Protein AF-N1ZFW0-F1 (afdb_monomer_lite)

pLDDT: mean 82.64, std 17.34, range [28.03, 98.69]

Foldseek 3Di:
DDDDDDDDDDDDDDDDDDDDDDDDDPDDDPVVVVVVVVVVVVVVVVVVVVVVVVVVVVVVVVVVVVVVVVVVVVVVVVVPPPPPPWQKEWEAEDALPWDDDDDDIDIATQVGWAFDDADPTGDPQKAWAAWDQDSPDQDHLAGRRGTGHPVSDPPPRRYYGYIYTHIDGKDWAKEWEAAAPPDIDIDIDIQNDADDPDDQADPVRFGFPFKAWLVRDTDDRRPDGHRHYTYIYTDGDPVPDDDPPPPPPPPAWDFQLAFLDALADDPPQARQQQDFDFQLSLLSSRQVGTPDWDAQPDAAPPDDPPDPSRRSVSRCVVVVLADDDVRHNRRRDFDFLLSSLSSVCSRVPAPQDFDDAPADDPPHPSRRSLRRLCSLVLDDRVDHSRRGDGDGNLSSLSSVCSVSQAWADPVLVVDPVNQQEHGLPQFPPRPSNRSSSSNGKGFDWDADPVGIDTPGTDRDASPDAFAWDFDLLWIWTQDNSRDTDEQDDDDNFGHHNRRTTDPVPVVLSVLSSVVLNVQDDPPDDLVRSLVSLLVCLQPQAEEDDDDADDVPDPPPLSVLCNVCSVVSYHHQSSSASVSQVNNVSSPFPKDKFWWAKAPVRHTHIWMWTDDPNAIFIRGSHVQNVVVVVVDHQHSPGHHCVRHPMHTDTD

Radius of gyration: 36.85 Å; chains: 1; bounding box: 92×124×88 Å

Secondary structure (DSSP, 8-state):
---------------------------SSSHHHHHHHHHHHHHHHHHHHHHHHHHHHHHHHHHHHHHHHHHHHHHHHHTTS------EEEEEEE-TT-BS-PPPPEEEETTB-EEPPPP--B-TTEEEEEEESSTT----SEETTPEE-GGGS-TT-SSEEEEEEEEEE--EEEEEEE-STT-EEEEEEETT---S---SB-TT-PBEEEEE-TT--EE-TTSPPP-S-EEEEEEE-GGG---------TT---B--SSB------BTTB--TTPBPBHHHHHHHHHHHBSS-PPP----TT--TTSTTHHHHHHHHHTTS---BTTB--TTSBPBHHHHHHHHHHHS---SPPP--SS--TT-TTHHHHHHHHHTTSS-SSS---TTSBPBHHHHHHHHHHHHT----HHHHS-TTS-PPPBTTB-TTSTTHHHHHHHH--EEEEEETTEEEEEEE------S-SEEEEETTEEEEE-TTS-B--SEEETTEEE-TTSBB--S-HHHHHHHHHHHHHH--TTS-HHHHHHHHHHHHHHS-EE---PPPPTT--S-HHHHHHHHHHHTEE-HHHHHHHHHHHHHHTT--EEEEEEEETTTTEEEEEEEEEETTEEEEE-HHHHHHHHTTT-----SSB-TTTSSS-EEE-

Sequence (650 aa):
MKAKMAFALLLTISITTTLLPMTAMAEQTQTDVVEQQGEQIAQQQEQTEQQQEQTGQQQKQTEQQQEQTEQQQEQTEQTQQKEEQKRTVTVTFDENGAEGTAPESIIISNEKGYLLEQNNMTKQDCFFLGWGIEKESTDVLFLSEEEITVQKLPEDVTESITLYAIWQQAQQCQILYDLGNSEIVREYTYTGKTPQNIPTENKQAKQIIAWKNAENEIVEIASQIVSGNVAYTAVYDMSTMPQQPSQNIEGAIALETEKHIKYMDGSNGNFYPEKVLTRAEACQILYILLKQKQSPQKTFSDIDTQQWYADAVGTLATMGLVEGYGENFEPNREMTRAEFLAILSKIYPSDGTILTFTDVTSEHWAIDAISNAAKRGWISTTENVLPDNAIKRQEAVVILNRVLGRTGDKNTIENTDTRIREFFDVSPSHWAYYDILEATVVHDYQKTDSGENWTDFQKESLNIPCGLYSQNGTLYYIEENGDLARNKTIGNFTFNENGVYTTNHAELDKKLSEIVMLHTSEDMAQEQKLRVLYDYVRDDYKYIKRPFVQKGQLDWEAEYAEAMIDMHKGNCYSFAALYYYLAKQIGYDAHAVIGTIGHNHSPHGWVEIEMNGTTYLFDTEMDMAYRLRGQQYDLYKKTYNDAPFVYVKW

Structure (mmCIF, N/CA/C/O backbone):
data_AF-N1ZFW0-F1
#
_entry.id   AF-N1ZFW0-F1
#
loop_
_atom_site.group_PDB
_atom_site.id
_atom_site.type_symbol
_atom_site.label_atom_id
_atom_site.label_alt_id
_atom_site.label_comp_id
_atom_site.label_asym_id
_atom_site.label_entity_id
_atom_site.label_seq_id
_atom_site.pdbx_PDB_ins_code
_atom_site.Cartn_x
_atom_site.Cartn_y
_atom_site.Cartn_z
_atom_site.occupancy
_atom_site.B_iso_or_equiv
_atom_site.auth_seq_id
_atom_site.auth_comp_id
_atom_site.auth_asym_id
_atom_site.auth_atom_id
_atom_site.pdbx_PDB_model_num
ATOM 1 N N . MET A 1 1 ? 50.736 -16.687 -43.469 1.00 31.98 1 MET A N 1
ATOM 2 C CA . MET A 1 1 ? 51.669 -17.784 -43.809 1.00 31.98 1 MET A CA 1
ATOM 3 C C . MET A 1 1 ? 51.259 -19.005 -43.004 1.00 31.98 1 MET A C 1
ATOM 5 O O . MET A 1 1 ? 51.150 -18.839 -41.805 1.00 31.98 1 MET A O 1
ATOM 9 N N . LYS A 1 2 ? 50.989 -20.131 -43.697 1.00 30.38 2 LYS A N 1
ATOM 10 C CA . LYS A 1 2 ? 51.195 -21.565 -43.343 1.00 30.38 2 LYS A CA 1
ATOM 11 C C . LYS A 1 2 ? 50.951 -21.992 -41.874 1.00 30.38 2 LYS A C 1
ATOM 13 O O . LYS A 1 2 ? 51.544 -21.405 -40.994 1.00 30.38 2 LYS A O 1
ATOM 18 N N . ALA A 1 3 ? 50.272 -23.083 -41.515 1.00 29.72 3 ALA A N 1
ATOM 19 C CA . ALA A 1 3 ? 49.607 -24.215 -42.178 1.00 29.72 3 ALA A CA 1
ATOM 20 C C . ALA A 1 3 ? 48.926 -25.043 -41.037 1.00 29.72 3 ALA A C 1
ATOM 22 O O . ALA A 1 3 ? 49.407 -24.970 -39.913 1.00 29.72 3 ALA A O 1
ATOM 23 N N . LYS A 1 4 ? 47.724 -25.634 -41.217 1.00 33.22 4 LYS A N 1
ATOM 24 C CA . LYS A 1 4 ? 47.424 -27.095 -41.388 1.00 33.22 4 LYS A CA 1
ATOM 25 C C . LYS A 1 4 ? 48.076 -28.019 -40.329 1.00 33.22 4 LYS A C 1
ATOM 27 O O . LYS A 1 4 ? 49.251 -27.852 -40.064 1.00 33.22 4 LYS A O 1
ATOM 32 N N . MET A 1 5 ? 47.472 -29.069 -39.759 1.00 30.41 5 MET A N 1
ATOM 33 C CA . MET A 1 5 ? 46.449 -30.037 -40.209 1.00 30.41 5 MET A CA 1
ATOM 34 C C . MET A 1 5 ? 46.126 -30.943 -38.986 1.00 30.41 5 MET A C 1
ATOM 36 O O . MET A 1 5 ? 47.051 -31.349 -38.297 1.00 30.41 5 MET A O 1
ATOM 40 N N . ALA A 1 6 ? 44.865 -31.114 -38.577 1.00 36.66 6 ALA A N 1
ATOM 41 C CA . ALA A 1 6 ? 44.058 -32.350 -38.652 1.00 36.66 6 ALA A CA 1
ATOM 42 C C . ALA A 1 6 ? 44.789 -33.714 -38.584 1.00 36.66 6 ALA A C 1
ATOM 44 O O . ALA A 1 6 ? 45.583 -34.001 -39.474 1.00 36.66 6 ALA A O 1
ATOM 45 N N . PHE A 1 7 ? 44.373 -34.602 -37.662 1.00 28.03 7 PHE A N 1
ATOM 46 C CA . PHE A 1 7 ? 43.928 -35.973 -37.988 1.00 28.03 7 PHE A CA 1
ATOM 47 C C . PHE A 1 7 ? 43.184 -36.636 -36.810 1.00 28.03 7 PHE A C 1
ATOM 49 O O . PHE A 1 7 ? 43.673 -36.658 -35.685 1.00 28.03 7 PHE A O 1
ATOM 56 N N . ALA A 1 8 ? 42.007 -37.189 -37.101 1.00 35.84 8 ALA A N 1
ATOM 57 C CA . ALA A 1 8 ? 41.235 -38.085 -36.245 1.00 35.84 8 ALA A CA 1
ATOM 58 C C . ALA A 1 8 ? 41.521 -39.543 -36.644 1.00 35.84 8 ALA A C 1
ATOM 60 O O . ALA A 1 8 ? 41.712 -39.807 -37.832 1.00 35.84 8 ALA A O 1
ATOM 61 N N . LEU A 1 9 ? 41.470 -40.500 -35.708 1.00 28.92 9 LEU A N 1
ATOM 62 C CA . LEU A 1 9 ? 41.196 -41.897 -36.062 1.00 28.92 9 LEU A CA 1
ATOM 63 C C . LEU A 1 9 ? 40.467 -42.648 -34.938 1.00 28.92 9 LEU A C 1
ATOM 65 O O . LEU A 1 9 ? 40.849 -42.593 -33.773 1.00 28.92 9 LEU A O 1
ATOM 69 N N . LEU A 1 10 ? 39.394 -43.317 -35.357 1.00 31.16 10 LEU A N 1
ATOM 70 C CA . LEU A 1 10 ? 38.398 -44.054 -34.589 1.00 31.16 10 LEU A CA 1
ATOM 71 C C . LEU A 1 10 ? 38.895 -45.388 -34.012 1.00 31.16 10 LEU A C 1
ATOM 73 O O . LEU A 1 10 ? 39.664 -46.120 -34.632 1.00 31.16 10 LEU A O 1
ATOM 77 N N . LEU A 1 11 ? 38.308 -45.716 -32.861 1.00 33.06 11 LEU A N 1
ATOM 78 C CA . LEU A 1 11 ? 38.261 -47.017 -32.199 1.00 33.06 11 LEU A CA 1
ATOM 79 C C . LEU A 1 11 ? 37.359 -47.996 -32.978 1.00 33.06 11 LEU A C 1
ATOM 81 O O . LEU A 1 11 ? 36.277 -47.605 -33.401 1.00 33.06 11 LEU A O 1
ATOM 85 N N . THR A 1 12 ? 37.748 -49.267 -33.104 1.00 33.53 12 THR A N 1
ATOM 86 C CA . THR A 1 12 ? 36.849 -50.446 -33.033 1.00 33.53 12 THR A CA 1
ATOM 87 C C . THR A 1 12 ? 37.678 -51.734 -33.107 1.00 33.53 12 THR A C 1
ATOM 89 O O . THR A 1 12 ? 38.308 -52.016 -34.122 1.00 33.53 12 THR A O 1
ATOM 92 N N . ILE A 1 13 ? 37.649 -52.559 -32.055 1.00 32.03 13 ILE A N 1
ATOM 93 C CA . ILE A 1 13 ? 38.039 -53.976 -32.126 1.00 32.03 13 ILE A CA 1
ATOM 94 C C . ILE A 1 13 ? 36.909 -54.794 -31.497 1.00 32.03 13 ILE A C 1
ATOM 96 O O . ILE A 1 13 ? 36.567 -54.607 -30.332 1.00 32.03 13 ILE A O 1
ATOM 100 N N . SER A 1 14 ? 36.310 -55.670 -32.307 1.00 30.73 14 SER A N 1
ATOM 101 C CA . SER A 1 14 ? 35.320 -56.668 -31.894 1.00 30.73 14 SER A CA 1
ATOM 102 C C . SER A 1 14 ? 36.012 -57.916 -31.346 1.00 30.73 14 SER A C 1
ATOM 104 O O . SER A 1 14 ? 36.962 -58.418 -31.945 1.00 30.73 14 SER A O 1
ATOM 106 N N . ILE A 1 15 ? 35.495 -58.435 -30.234 1.00 34.31 15 ILE A N 1
ATOM 107 C CA . ILE A 1 15 ? 35.910 -59.693 -29.605 1.00 34.31 15 ILE A CA 1
ATOM 108 C C . ILE A 1 15 ? 35.138 -60.847 -30.258 1.00 34.31 15 ILE A C 1
ATOM 110 O O . ILE A 1 15 ? 33.916 -60.789 -30.380 1.00 34.31 15 ILE A O 1
ATOM 114 N N . THR A 1 16 ? 35.838 -61.916 -30.642 1.00 31.39 16 THR A N 1
ATOM 115 C CA . THR A 1 16 ? 35.236 -63.230 -30.918 1.00 31.39 16 THR A CA 1
ATOM 116 C C . THR A 1 16 ? 35.889 -64.277 -30.024 1.00 31.39 16 THR A C 1
ATOM 118 O O . THR A 1 16 ? 37.111 -64.348 -29.917 1.00 31.39 16 THR A O 1
ATOM 121 N N . THR A 1 17 ? 35.055 -65.066 -29.352 1.00 37.66 17 THR A N 1
ATOM 122 C CA . THR A 1 17 ? 35.438 -66.105 -28.391 1.00 37.66 17 THR A CA 1
ATOM 123 C C . THR A 1 17 ? 35.255 -67.483 -29.029 1.00 37.66 17 THR A C 1
ATOM 125 O O . THR A 1 17 ? 34.186 -67.772 -29.564 1.00 37.66 17 THR A O 1
ATOM 128 N N . THR A 1 18 ? 36.248 -68.367 -28.908 1.00 32.47 18 THR A N 1
ATOM 129 C CA . THR A 1 18 ? 36.099 -69.819 -29.133 1.00 32.47 18 THR A CA 1
ATOM 130 C C . THR A 1 18 ? 36.779 -70.609 -28.011 1.00 32.47 18 THR A C 1
ATOM 132 O O . THR A 1 18 ? 37.825 -70.208 -27.510 1.00 32.47 18 THR A O 1
ATOM 135 N N . LEU A 1 19 ? 36.122 -71.702 -27.609 1.00 35.59 19 LEU A N 1
ATOM 136 C CA . LEU A 1 19 ? 36.315 -72.521 -26.403 1.00 35.59 19 LEU A CA 1
ATOM 137 C C . LEU A 1 19 ? 37.604 -73.388 -26.340 1.00 35.59 19 LEU A C 1
ATOM 139 O O . LEU A 1 19 ? 38.121 -73.833 -27.359 1.00 35.59 19 LEU A O 1
ATOM 143 N N . LEU A 1 20 ? 38.011 -73.660 -25.085 1.00 38.47 20 LEU A N 1
ATOM 144 C CA . LEU A 1 20 ? 38.971 -74.634 -24.486 1.00 38.47 20 LEU A CA 1
ATOM 145 C C . LEU A 1 20 ? 38.736 -76.125 -24.904 1.00 38.47 20 LEU A C 1
ATOM 147 O O . LEU A 1 20 ? 37.696 -76.349 -25.526 1.00 38.47 20 LEU A O 1
ATOM 151 N N . PRO A 1 21 ? 39.556 -77.171 -24.538 1.00 52.03 21 PRO A N 1
ATOM 152 C CA . PRO A 1 21 ? 40.472 -77.286 -23.369 1.00 52.03 21 PRO A CA 1
ATOM 153 C C . PRO A 1 21 ? 41.788 -78.122 -23.510 1.00 52.03 21 PRO A C 1
ATOM 155 O O . PRO A 1 21 ? 41.901 -79.000 -24.357 1.00 52.03 21 PRO A O 1
ATOM 158 N N . MET A 1 22 ? 42.741 -77.958 -22.574 1.00 31.06 22 MET A N 1
ATOM 159 C CA . MET A 1 22 ? 43.506 -79.078 -21.977 1.00 31.06 22 MET A CA 1
ATOM 160 C C . MET A 1 22 ? 44.186 -78.670 -20.647 1.00 31.06 22 MET A C 1
ATOM 162 O O . MET A 1 22 ? 45.002 -77.759 -20.589 1.00 31.06 22 MET A O 1
ATOM 166 N N . THR A 1 23 ? 43.799 -79.390 -19.592 1.00 37.69 23 THR A N 1
ATOM 167 C CA . THR A 1 23 ? 44.454 -79.677 -18.293 1.00 37.69 23 THR A CA 1
ATOM 168 C C . THR A 1 23 ? 45.975 -79.915 -18.394 1.00 37.69 23 THR A C 1
ATOM 170 O O . THR A 1 23 ? 46.410 -80.438 -19.411 1.00 37.69 23 THR A O 1
ATOM 173 N N . ALA A 1 24 ? 46.850 -79.726 -17.398 1.00 35.34 24 ALA A N 1
ATOM 174 C CA . ALA A 1 24 ? 46.749 -79.347 -15.989 1.00 35.34 24 ALA A CA 1
ATOM 175 C C . ALA A 1 24 ? 48.176 -79.086 -15.434 1.00 35.34 24 ALA A C 1
ATOM 177 O O . ALA A 1 24 ? 49.116 -79.784 -15.803 1.00 35.34 24 ALA A O 1
ATOM 178 N N . MET A 1 25 ? 48.273 -78.136 -14.498 1.00 36.28 25 MET A N 1
ATOM 179 C CA . MET A 1 25 ? 49.229 -78.050 -13.379 1.00 36.28 25 MET A CA 1
ATOM 180 C C . MET A 1 25 ? 50.743 -77.971 -13.657 1.00 36.28 25 MET A C 1
ATOM 182 O O . MET A 1 25 ? 51.480 -78.946 -13.546 1.00 36.28 25 MET A O 1
ATOM 186 N N . ALA A 1 26 ? 51.208 -76.732 -13.828 1.00 39.00 26 ALA A N 1
ATOM 187 C CA . ALA A 1 26 ? 52.429 -76.231 -13.190 1.00 39.00 26 ALA A CA 1
ATOM 188 C C . ALA A 1 26 ? 52.179 -74.801 -12.654 1.00 39.00 26 ALA A C 1
ATOM 190 O O . ALA A 1 26 ? 52.927 -73.871 -12.926 1.00 39.00 26 ALA A O 1
ATOM 191 N N . GLU A 1 27 ? 51.079 -74.630 -11.915 1.00 48.12 27 GLU A N 1
ATOM 192 C CA . GLU A 1 27 ? 50.974 -73.638 -10.835 1.00 48.12 27 GLU A CA 1
ATOM 193 C C . GLU A 1 27 ? 51.784 -74.221 -9.668 1.00 48.12 27 GLU A C 1
ATOM 195 O O . GLU A 1 27 ? 51.603 -75.391 -9.339 1.00 48.12 27 GLU A O 1
ATOM 200 N N . GLN A 1 28 ? 52.777 -73.535 -9.102 1.00 49.56 28 GLN A N 1
ATOM 201 C CA . GLN A 1 28 ? 52.552 -72.905 -7.791 1.00 49.56 28 GLN A CA 1
ATOM 202 C C . GLN A 1 28 ? 53.687 -71.961 -7.334 1.00 49.56 28 GLN A C 1
ATOM 204 O O . GLN A 1 28 ? 53.762 -71.635 -6.158 1.00 49.56 28 GLN A O 1
ATOM 209 N N . THR A 1 29 ? 54.596 -71.513 -8.208 1.00 50.94 29 THR A N 1
ATOM 210 C CA . THR A 1 29 ? 55.673 -70.578 -7.787 1.00 50.94 29 THR A CA 1
ATOM 211 C C . THR A 1 29 ? 55.948 -69.415 -8.737 1.00 50.94 29 THR A C 1
ATOM 213 O O . THR A 1 29 ? 56.806 -68.587 -8.445 1.00 50.94 29 THR A O 1
ATOM 216 N N . GLN A 1 30 ? 55.214 -69.300 -9.847 1.00 49.81 30 GLN A N 1
ATOM 217 C CA . GLN A 1 30 ? 55.369 -68.188 -10.794 1.00 49.81 30 GLN A CA 1
ATOM 218 C C . GLN A 1 30 ? 54.156 -67.243 -10.819 1.00 49.81 30 GLN A C 1
ATOM 220 O O . GLN A 1 30 ? 54.296 -66.102 -11.246 1.00 49.81 30 GLN A O 1
ATOM 225 N N . THR A 1 31 ? 53.001 -67.678 -10.306 1.00 47.81 31 THR A N 1
ATOM 226 C CA . THR A 1 31 ? 51.782 -66.865 -10.180 1.00 47.81 31 THR A CA 1
ATOM 227 C C . THR A 1 31 ? 51.844 -65.933 -8.964 1.00 47.81 31 THR A C 1
ATOM 229 O O . THR A 1 31 ? 51.665 -64.733 -9.138 1.00 47.81 31 THR A O 1
ATOM 232 N N . ASP A 1 32 ? 52.258 -66.423 -7.788 1.00 50.03 32 ASP A N 1
ATOM 233 C CA . ASP A 1 32 ? 52.327 -65.610 -6.555 1.00 50.03 32 ASP A CA 1
ATOM 234 C C . ASP A 1 32 ? 53.310 -64.426 -6.653 1.00 50.03 32 ASP A C 1
ATOM 236 O O . ASP A 1 32 ? 53.081 -63.364 -6.081 1.00 50.03 32 ASP A O 1
ATOM 240 N N . VAL A 1 33 ? 54.410 -64.576 -7.402 1.00 51.50 33 VAL A N 1
ATOM 241 C CA . VAL A 1 33 ? 55.428 -63.518 -7.572 1.00 51.50 33 VAL A CA 1
ATOM 242 C C . VAL A 1 33 ? 54.968 -62.440 -8.560 1.00 51.50 33 VAL A C 1
ATOM 244 O O . VAL A 1 33 ? 55.295 -61.269 -8.382 1.00 51.50 33 VAL A O 1
ATOM 247 N N . VAL A 1 34 ? 54.196 -62.814 -9.586 1.00 56.47 34 VAL A N 1
ATOM 248 C CA . VAL A 1 34 ? 53.615 -61.859 -10.546 1.00 56.47 34 VAL A CA 1
ATOM 249 C C . VAL A 1 34 ? 52.418 -61.135 -9.927 1.00 56.47 34 VAL A C 1
ATOM 251 O O . VAL A 1 34 ? 52.242 -59.946 -10.176 1.00 56.47 34 VAL A O 1
ATOM 254 N N . GLU A 1 35 ? 51.646 -61.811 -9.075 1.00 56.41 35 GLU A N 1
ATOM 255 C CA . GLU A 1 35 ? 50.523 -61.218 -8.342 1.00 56.41 35 GLU A CA 1
ATOM 256 C C . GLU A 1 35 ? 51.014 -60.234 -7.264 1.00 56.41 35 GLU A C 1
ATOM 258 O O . GLU A 1 35 ? 50.574 -59.088 -7.253 1.00 56.41 35 GLU A O 1
ATOM 263 N N . GLN A 1 36 ? 52.037 -60.587 -6.470 1.00 55.56 36 GLN A N 1
ATOM 264 C CA . GLN A 1 36 ? 52.636 -59.658 -5.494 1.00 55.56 36 GLN A CA 1
ATOM 265 C C . GLN A 1 36 ? 53.339 -58.452 -6.139 1.00 55.56 36 GLN A C 1
ATOM 267 O O . GLN A 1 36 ? 53.281 -57.344 -5.602 1.00 55.56 36 GLN A O 1
ATOM 272 N N . GLN A 1 37 ? 53.999 -58.630 -7.291 1.00 55.53 37 GLN A N 1
ATOM 273 C CA . GLN A 1 37 ? 54.573 -57.504 -8.040 1.00 55.53 37 GLN A CA 1
ATOM 274 C C . GLN A 1 37 ? 53.491 -56.637 -8.695 1.00 55.53 37 GLN A C 1
ATOM 276 O O . GLN A 1 37 ? 53.647 -55.419 -8.749 1.00 55.53 37 GLN A O 1
ATOM 281 N N . GLY A 1 38 ? 52.388 -57.238 -9.151 1.00 60.69 38 GLY A N 1
ATOM 282 C CA . GLY A 1 38 ? 51.219 -56.517 -9.652 1.00 60.69 38 GLY A CA 1
ATOM 283 C C . GLY A 1 38 ? 50.554 -55.666 -8.570 1.00 60.69 38 GLY A C 1
ATOM 284 O O . GLY A 1 38 ? 50.282 -54.491 -8.807 1.00 60.69 38 GLY A O 1
ATOM 285 N N . GLU A 1 39 ? 50.378 -56.213 -7.365 1.00 63.19 39 GLU A N 1
ATOM 286 C CA . GLU A 1 39 ? 49.819 -55.488 -6.216 1.00 63.19 39 GLU A CA 1
ATOM 287 C C . GLU A 1 39 ? 50.728 -54.346 -5.738 1.00 63.19 39 GLU A C 1
ATOM 289 O O . GLU A 1 39 ? 50.238 -53.256 -5.447 1.00 63.19 39 GLU A O 1
ATOM 294 N N . GLN A 1 40 ? 52.053 -54.537 -5.710 1.00 59.75 40 GLN A N 1
ATOM 295 C CA . GLN A 1 40 ? 52.987 -53.459 -5.352 1.00 59.75 40 GLN A CA 1
ATOM 296 C C . GLN A 1 40 ? 53.005 -52.316 -6.373 1.00 59.75 40 GLN A C 1
ATOM 298 O O . GLN A 1 40 ? 53.103 -51.151 -5.984 1.00 59.75 40 GLN A O 1
ATOM 303 N N . ILE A 1 41 ? 52.908 -52.630 -7.668 1.00 65.19 41 ILE A N 1
ATOM 304 C CA . ILE A 1 41 ? 52.842 -51.613 -8.725 1.00 65.19 41 ILE A CA 1
ATOM 305 C C . ILE A 1 41 ? 51.502 -50.874 -8.662 1.00 65.19 41 ILE A C 1
ATOM 307 O O . ILE A 1 41 ? 51.491 -49.650 -8.781 1.00 65.19 41 ILE A O 1
ATOM 311 N N . ALA A 1 42 ? 50.399 -51.582 -8.399 1.00 65.75 42 ALA A N 1
ATOM 312 C CA . ALA A 1 42 ? 49.086 -50.971 -8.210 1.00 65.75 42 ALA A CA 1
ATOM 313 C C . ALA A 1 42 ? 49.071 -50.018 -7.000 1.00 65.75 42 ALA A C 1
ATOM 315 O O . ALA A 1 42 ? 48.628 -48.882 -7.131 1.00 65.75 42 ALA A O 1
ATOM 316 N N . GLN A 1 43 ? 49.651 -50.416 -5.862 1.00 66.88 43 GLN A N 1
ATOM 317 C CA . GLN A 1 43 ? 49.760 -49.546 -4.683 1.00 66.88 43 GLN A CA 1
ATOM 318 C C . GLN A 1 43 ? 50.655 -48.322 -4.925 1.00 66.88 43 GLN A C 1
ATOM 320 O O . GLN A 1 43 ? 50.357 -47.234 -4.434 1.00 66.88 43 GLN A O 1
ATOM 325 N N . GLN A 1 44 ? 51.742 -48.464 -5.692 1.00 61.75 44 GLN A N 1
ATOM 326 C CA . GLN A 1 44 ? 52.579 -47.322 -6.075 1.00 61.75 44 GLN A CA 1
ATOM 327 C C . GLN A 1 44 ? 51.865 -46.369 -7.034 1.00 61.75 44 GLN A C 1
ATOM 329 O O . GLN A 1 44 ? 52.029 -45.156 -6.911 1.00 61.75 44 GLN A O 1
ATOM 334 N N . GLN A 1 45 ? 51.074 -46.889 -7.974 1.00 66.44 45 GLN A N 1
ATOM 335 C CA . GLN A 1 45 ? 50.268 -46.060 -8.870 1.00 66.44 45 GLN A CA 1
ATOM 336 C C . GLN A 1 45 ? 49.185 -45.306 -8.096 1.00 66.44 45 GLN A C 1
ATOM 338 O O . GLN A 1 45 ? 49.077 -44.095 -8.257 1.00 66.44 45 GLN A O 1
ATOM 343 N N . GLU A 1 46 ? 48.493 -45.973 -7.175 1.00 70.19 46 GLU A N 1
ATOM 344 C CA . GLU A 1 46 ? 47.455 -45.362 -6.341 1.00 70.19 46 GLU A CA 1
ATOM 345 C C . GLU A 1 46 ? 48.029 -44.283 -5.402 1.00 70.19 46 GLU A C 1
ATOM 347 O O . GLU A 1 46 ? 47.467 -43.196 -5.275 1.00 70.19 46 GLU A O 1
ATOM 352 N N . GLN A 1 47 ? 49.210 -44.512 -4.813 1.00 66.31 47 GLN A N 1
ATOM 353 C CA . GLN A 1 47 ? 49.913 -43.480 -4.037 1.00 66.31 47 GLN A CA 1
ATOM 354 C C . GLN A 1 47 ? 50.350 -42.291 -4.897 1.00 66.31 47 GLN A C 1
ATOM 356 O O . GLN A 1 47 ? 50.315 -41.154 -4.429 1.00 66.31 47 GLN A O 1
ATOM 361 N N . THR A 1 48 ? 50.752 -42.534 -6.147 1.00 62.78 48 THR A N 1
ATOM 362 C CA . THR A 1 48 ? 51.158 -41.467 -7.072 1.00 62.78 48 THR A CA 1
ATOM 363 C C . THR A 1 48 ? 49.952 -40.632 -7.511 1.00 62.78 48 THR A C 1
ATOM 365 O O . THR A 1 48 ? 50.050 -39.407 -7.564 1.00 62.78 48 THR A O 1
ATOM 368 N N . GLU A 1 49 ? 48.805 -41.268 -7.761 1.00 69.00 49 GLU A N 1
ATOM 369 C CA . GLU A 1 49 ? 47.544 -40.591 -8.085 1.00 69.00 49 GLU A CA 1
ATOM 370 C C . GLU A 1 49 ? 47.029 -39.759 -6.904 1.00 69.00 49 GLU A C 1
ATOM 372 O O . GLU A 1 49 ? 46.698 -38.588 -7.088 1.00 69.00 49 GLU A O 1
ATOM 377 N N . GLN A 1 50 ? 47.081 -40.285 -5.675 1.00 69.12 50 GLN A N 1
ATOM 378 C CA . GLN A 1 50 ? 46.715 -39.522 -4.473 1.00 69.12 50 GLN A CA 1
ATOM 379 C C . GLN A 1 50 ? 47.639 -38.316 -4.242 1.00 69.12 50 GLN A C 1
ATOM 381 O O . GLN A 1 50 ? 47.182 -37.246 -3.831 1.00 69.12 50 GLN A O 1
ATOM 386 N N . GLN A 1 51 ? 48.937 -38.449 -4.536 1.00 63.03 51 GLN A N 1
ATOM 387 C CA . GLN A 1 51 ? 49.880 -37.330 -4.452 1.00 63.03 51 GLN A CA 1
ATOM 388 C C . GLN A 1 51 ? 49.598 -36.262 -5.516 1.00 63.03 51 GLN A C 1
ATOM 390 O O . GLN A 1 51 ? 49.701 -35.067 -5.230 1.00 63.03 51 GLN A O 1
ATOM 395 N N . GLN A 1 52 ? 49.210 -36.665 -6.728 1.00 65.12 52 GLN A N 1
ATOM 396 C CA . GLN A 1 52 ? 48.808 -35.738 -7.787 1.00 65.12 52 GLN A CA 1
ATOM 397 C C . GLN A 1 52 ? 47.485 -35.033 -7.463 1.00 65.12 52 GLN A C 1
ATOM 399 O O . GLN A 1 52 ? 47.390 -33.823 -7.674 1.00 65.12 52 GLN A O 1
ATOM 404 N N . GLU A 1 53 ? 46.507 -35.728 -6.876 1.00 67.38 53 GLU A N 1
ATOM 405 C CA . GLU A 1 53 ? 45.264 -35.113 -6.394 1.00 67.38 53 GLU A CA 1
ATOM 406 C C . GLU A 1 53 ? 45.512 -34.110 -5.266 1.00 67.38 53 GLU A C 1
ATOM 408 O O . GLU A 1 53 ? 44.987 -32.998 -5.322 1.00 67.38 53 GLU A O 1
ATOM 413 N N . GLN A 1 54 ? 46.354 -34.441 -4.280 1.00 67.75 54 GLN A N 1
ATOM 414 C CA . GLN A 1 54 ? 46.711 -33.496 -3.216 1.00 67.75 54 GLN A CA 1
ATOM 415 C C . GLN A 1 54 ? 47.431 -32.263 -3.766 1.00 67.75 54 GLN A C 1
ATOM 417 O O . GLN A 1 54 ? 47.116 -31.143 -3.369 1.00 67.75 54 GLN A O 1
ATOM 422 N N . THR A 1 55 ? 48.348 -32.450 -4.719 1.00 62.19 55 THR A N 1
ATOM 423 C CA . THR A 1 55 ? 49.061 -31.333 -5.358 1.00 62.19 55 THR A CA 1
ATOM 424 C C . THR A 1 55 ? 48.093 -30.449 -6.157 1.00 62.19 55 THR A C 1
ATOM 426 O O . THR A 1 55 ? 48.173 -29.223 -6.082 1.00 62.19 55 THR A O 1
ATOM 429 N N . GLY A 1 56 ? 47.119 -31.051 -6.851 1.00 68.75 56 GLY A N 1
ATOM 430 C CA . GLY A 1 56 ? 46.061 -30.334 -7.569 1.00 68.75 56 GLY A CA 1
ATOM 431 C C . GLY A 1 56 ? 45.085 -29.589 -6.651 1.00 68.75 56 GLY A C 1
ATOM 432 O O . GLY A 1 56 ? 44.655 -28.482 -6.976 1.00 68.75 56 GLY A O 1
ATOM 433 N N . GLN A 1 57 ? 44.766 -30.144 -5.478 1.00 67.19 57 GLN A N 1
ATOM 434 C CA . GLN A 1 57 ? 43.961 -29.461 -4.459 1.00 67.19 57 GLN A CA 1
ATOM 435 C C . GLN A 1 57 ? 44.714 -28.274 -3.838 1.00 67.19 57 GLN A C 1
ATOM 437 O O . GLN A 1 57 ? 44.120 -27.217 -3.632 1.00 67.19 57 GLN A O 1
ATOM 442 N N . GLN A 1 58 ? 46.026 -28.406 -3.609 1.00 62.66 58 GLN A N 1
ATOM 443 C CA . GLN A 1 58 ? 46.865 -27.326 -3.077 1.00 62.66 58 GLN A CA 1
ATOM 444 C C . GLN A 1 58 ? 47.037 -26.175 -4.081 1.00 62.66 58 GLN A C 1
ATOM 446 O O . GLN A 1 58 ? 47.004 -25.007 -3.692 1.00 62.66 58 GLN A O 1
ATOM 451 N N . GLN A 1 59 ? 47.148 -26.488 -5.377 1.00 64.12 59 GLN A N 1
ATOM 452 C CA . GLN A 1 59 ? 47.143 -25.479 -6.442 1.00 64.12 59 GLN A CA 1
ATOM 453 C C . GLN A 1 59 ? 45.802 -24.738 -6.525 1.00 64.12 59 GLN A C 1
ATOM 455 O O . GLN A 1 59 ? 45.811 -23.511 -6.515 1.00 64.12 59 GLN A O 1
ATOM 460 N N . LYS A 1 60 ? 44.660 -25.444 -6.478 1.00 66.19 60 LYS A N 1
ATOM 461 C CA . LYS A 1 60 ? 43.329 -24.802 -6.457 1.00 66.19 60 LYS A CA 1
ATOM 462 C C . LYS A 1 60 ? 43.098 -23.919 -5.227 1.00 66.19 60 LYS A C 1
ATOM 464 O O . LYS A 1 60 ? 42.461 -22.879 -5.344 1.00 66.19 60 LYS A O 1
ATOM 469 N N . GLN A 1 61 ? 43.624 -24.296 -4.058 1.00 67.38 61 GLN A N 1
ATOM 470 C CA . GLN A 1 61 ? 43.575 -23.442 -2.863 1.00 67.38 61 GLN A CA 1
ATOM 471 C C . GLN A 1 61 ? 44.445 -22.188 -2.999 1.00 67.38 61 GLN A C 1
ATOM 473 O O . GLN A 1 61 ? 44.061 -21.127 -2.516 1.00 67.38 61 GLN A O 1
ATOM 478 N N . THR A 1 62 ? 45.598 -22.301 -3.664 1.00 60.75 62 THR A N 1
ATOM 479 C CA . THR A 1 62 ? 46.500 -21.164 -3.905 1.00 60.75 62 THR A CA 1
ATOM 480 C C . THR A 1 62 ? 45.890 -20.186 -4.918 1.00 60.75 62 THR A C 1
ATOM 482 O O . THR A 1 62 ? 45.964 -18.978 -4.714 1.00 60.75 62 THR A O 1
ATOM 485 N N . GLU A 1 63 ? 45.208 -20.695 -5.951 1.00 65.81 63 GLU A N 1
ATOM 486 C CA . GLU A 1 63 ? 44.456 -19.889 -6.925 1.00 65.81 63 GLU A CA 1
ATOM 487 C C . GLU A 1 63 ? 43.233 -19.200 -6.285 1.00 65.81 63 GLU A C 1
ATOM 489 O O . GLU A 1 63 ? 43.053 -18.001 -6.477 1.00 65.81 63 GLU A O 1
ATOM 494 N N . GLN A 1 64 ? 42.468 -19.888 -5.421 1.00 62.03 64 GLN A N 1
ATOM 495 C CA . GLN A 1 64 ? 41.378 -19.264 -4.645 1.00 62.03 64 GLN A CA 1
ATOM 496 C C . GLN A 1 64 ? 41.869 -18.184 -3.664 1.00 62.03 64 GLN A C 1
ATOM 498 O O . GLN A 1 64 ? 41.163 -17.206 -3.430 1.00 62.03 64 GLN A O 1
ATOM 503 N N . GLN A 1 65 ? 43.073 -18.325 -3.094 1.00 62.44 65 GLN A N 1
ATOM 504 C CA . GLN A 1 65 ? 43.671 -17.281 -2.251 1.00 62.44 65 GLN A CA 1
ATOM 505 C C . GLN A 1 65 ? 44.159 -16.075 -3.063 1.00 62.44 65 GLN A C 1
ATOM 507 O O . GLN A 1 65 ? 44.058 -14.946 -2.580 1.00 62.44 65 GLN A O 1
ATOM 512 N N . GLN A 1 66 ? 44.661 -16.285 -4.284 1.00 62.22 66 GLN A N 1
ATOM 513 C CA . GLN A 1 66 ? 45.023 -15.191 -5.188 1.00 62.22 66 GLN A CA 1
ATOM 514 C C . GLN A 1 66 ? 43.786 -14.419 -5.672 1.00 62.22 66 GLN A C 1
ATOM 516 O O . GLN A 1 66 ? 43.796 -13.196 -5.573 1.00 62.22 66 GLN A O 1
ATOM 521 N N . GLU A 1 67 ? 42.69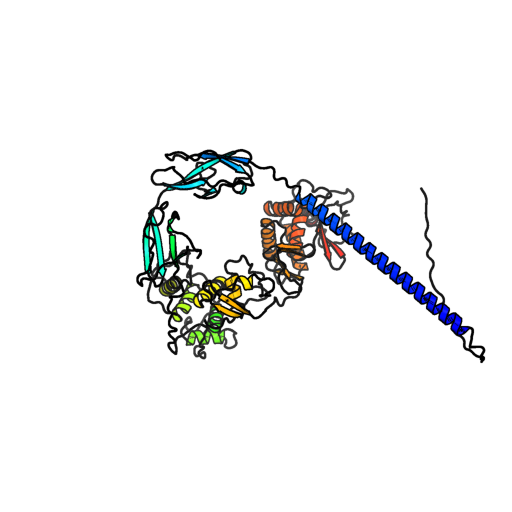4 -15.097 -6.050 1.00 59.72 67 GLU A N 1
ATOM 522 C CA . GLU A 1 67 ? 41.421 -14.441 -6.409 1.00 59.72 67 GLU A CA 1
ATOM 523 C C . GLU A 1 67 ? 40.791 -13.684 -5.226 1.00 59.72 67 GLU A C 1
ATOM 525 O O . GLU A 1 67 ? 40.286 -12.578 -5.404 1.00 59.72 67 GLU A O 1
ATOM 530 N N . GLN A 1 68 ? 40.871 -14.214 -3.998 1.00 62.00 68 GLN A N 1
ATOM 531 C CA . GLN A 1 68 ? 40.420 -13.487 -2.801 1.00 62.00 68 GLN A CA 1
ATOM 532 C C . GLN A 1 68 ? 41.276 -12.250 -2.491 1.00 62.00 68 GLN A C 1
ATOM 534 O O . GLN A 1 68 ? 40.746 -11.258 -1.996 1.00 62.00 68 GLN A O 1
ATOM 539 N N . THR A 1 69 ? 42.581 -12.285 -2.783 1.00 55.41 69 THR A N 1
ATOM 540 C CA . THR A 1 69 ? 43.494 -11.150 -2.552 1.00 55.41 69 THR A CA 1
ATOM 541 C C . THR A 1 69 ? 43.313 -10.063 -3.617 1.00 55.41 69 THR A C 1
ATOM 543 O O . THR A 1 69 ? 43.346 -8.880 -3.285 1.00 55.41 69 THR A O 1
ATOM 546 N N . GLU A 1 70 ? 43.045 -10.443 -4.870 1.00 57.72 70 GLU A N 1
ATOM 547 C CA . GLU A 1 70 ? 42.724 -9.507 -5.957 1.00 57.72 70 GLU A CA 1
ATOM 548 C C . GLU A 1 70 ? 41.327 -8.878 -5.778 1.00 57.72 70 GLU A C 1
ATOM 550 O O . GLU A 1 70 ? 41.205 -7.661 -5.908 1.00 57.72 70 GLU A O 1
ATOM 555 N N . GLN A 1 71 ? 40.309 -9.631 -5.327 1.00 50.97 71 GLN A N 1
ATOM 556 C CA . GLN A 1 71 ? 39.004 -9.062 -4.936 1.00 50.97 71 GLN A CA 1
ATOM 557 C C . GLN A 1 71 ? 39.102 -8.129 -3.713 1.00 50.97 71 GLN A C 1
ATOM 559 O O . GLN A 1 71 ? 38.373 -7.140 -3.643 1.00 50.97 71 GLN A O 1
ATOM 564 N N . GLN A 1 72 ? 40.028 -8.375 -2.774 1.00 51.53 72 GLN A N 1
ATOM 565 C CA . GLN A 1 72 ? 40.311 -7.444 -1.671 1.00 51.53 72 GLN A CA 1
ATOM 566 C C . GLN A 1 72 ? 41.084 -6.194 -2.122 1.00 51.53 72 GLN A C 1
ATOM 568 O O . GLN A 1 72 ? 40.842 -5.112 -1.585 1.00 51.53 72 GLN A O 1
ATOM 573 N N . GLN A 1 73 ? 41.993 -6.303 -3.099 1.00 48.16 73 GLN A N 1
ATOM 574 C CA . GLN A 1 73 ? 42.693 -5.150 -3.682 1.00 48.16 73 GLN A CA 1
ATOM 575 C C . GLN A 1 73 ? 41.757 -4.276 -4.531 1.00 48.16 73 GLN A C 1
ATOM 577 O O . GLN A 1 73 ? 41.812 -3.059 -4.380 1.00 48.16 73 GLN A O 1
ATOM 582 N N . GLU A 1 74 ? 40.824 -4.849 -5.299 1.00 46.41 74 GLU A N 1
ATOM 583 C CA . GLU A 1 74 ? 39.781 -4.078 -6.001 1.00 46.41 74 GLU A CA 1
ATOM 584 C C . GLU A 1 74 ? 38.749 -3.472 -5.033 1.00 46.41 74 GLU A C 1
ATOM 586 O O . GLU A 1 74 ? 38.361 -2.314 -5.204 1.00 46.41 74 GLU A O 1
ATOM 591 N N . GLN A 1 75 ? 38.390 -4.175 -3.946 1.00 46.44 75 GLN A N 1
ATOM 592 C CA . GLN A 1 75 ? 37.627 -3.583 -2.837 1.00 46.44 75 GLN A CA 1
ATOM 593 C C . GLN A 1 75 ? 38.392 -2.451 -2.133 1.00 46.44 75 GLN A C 1
ATOM 595 O O . GLN A 1 75 ? 37.757 -1.523 -1.643 1.00 46.44 75 GLN A O 1
ATOM 600 N N . THR A 1 76 ? 39.727 -2.462 -2.082 1.00 40.91 76 THR A N 1
ATOM 601 C CA . THR A 1 76 ? 40.508 -1.389 -1.432 1.00 40.91 76 THR A CA 1
ATOM 602 C C . THR A 1 76 ? 40.734 -0.195 -2.371 1.00 40.91 76 THR A C 1
ATOM 604 O O . THR A 1 76 ? 40.649 0.948 -1.924 1.00 40.91 76 THR A O 1
ATOM 607 N N . GLU A 1 77 ? 40.941 -0.428 -3.672 1.00 39.88 77 GLU A N 1
ATOM 608 C CA . GLU A 1 77 ? 41.134 0.631 -4.675 1.00 39.88 77 GLU A CA 1
ATOM 609 C C . GLU A 1 77 ? 39.821 1.342 -5.059 1.00 39.88 77 GLU A C 1
ATOM 611 O O . GLU A 1 77 ? 39.833 2.561 -5.239 1.00 39.88 77 GLU A O 1
ATOM 616 N N . GLN A 1 78 ? 38.665 0.659 -5.068 1.00 39.78 78 GLN A N 1
ATOM 617 C CA . GLN A 1 78 ? 37.359 1.325 -5.244 1.00 39.78 78 GLN A CA 1
ATOM 618 C C . GLN A 1 78 ? 36.850 2.014 -3.965 1.00 39.78 78 GLN A C 1
ATOM 620 O O . GLN A 1 78 ? 36.087 2.976 -4.052 1.00 39.78 78 GLN A O 1
ATOM 625 N N . THR A 1 79 ? 37.346 1.620 -2.785 1.00 42.62 79 THR A N 1
ATOM 626 C CA . THR A 1 79 ? 37.090 2.330 -1.514 1.00 42.62 79 THR A CA 1
ATOM 627 C C . THR A 1 79 ? 37.996 3.568 -1.334 1.00 42.62 79 THR A C 1
ATOM 629 O O . THR A 1 79 ? 37.788 4.348 -0.409 1.00 42.62 79 THR A O 1
ATOM 632 N N . GLN A 1 80 ? 38.964 3.828 -2.231 1.00 38.91 80 GLN A N 1
ATOM 633 C CA . GLN A 1 80 ? 39.873 4.992 -2.159 1.00 38.91 80 GLN A CA 1
ATOM 634 C C . GLN A 1 80 ? 39.810 5.973 -3.347 1.00 38.91 80 GLN A C 1
ATOM 636 O O . GLN A 1 80 ? 40.652 6.864 -3.441 1.00 38.91 80 GLN A O 1
ATOM 641 N N . GLN A 1 81 ? 38.787 5.905 -4.209 1.00 40.88 81 GLN A N 1
ATOM 642 C CA . GLN A 1 81 ? 38.478 6.980 -5.173 1.00 40.88 81 GLN A CA 1
ATOM 643 C C . GLN A 1 81 ? 37.027 7.483 -5.077 1.00 40.88 81 GLN A C 1
ATOM 645 O O . GLN A 1 81 ? 36.311 7.622 -6.062 1.00 40.88 81 GLN A O 1
ATOM 650 N N . LYS A 1 82 ? 36.629 7.866 -3.865 1.00 39.69 82 LYS A N 1
ATOM 651 C CA . LYS A 1 82 ? 35.928 9.136 -3.640 1.00 39.69 82 LYS A CA 1
ATOM 652 C C . LYS A 1 82 ? 36.688 9.866 -2.536 1.00 39.69 82 LYS A C 1
ATOM 654 O O . LYS A 1 82 ? 36.330 9.806 -1.367 1.00 39.69 82 LYS A O 1
ATOM 659 N N . GLU A 1 83 ? 37.757 10.565 -2.913 1.00 41.97 83 GLU A N 1
ATOM 660 C CA . GLU A 1 83 ? 38.028 11.827 -2.231 1.00 41.97 83 GLU A CA 1
ATOM 661 C C . GLU A 1 83 ? 36.813 12.708 -2.534 1.00 41.97 83 GLU A C 1
ATOM 663 O O . GLU A 1 83 ? 36.709 13.307 -3.606 1.00 41.97 83 GLU A O 1
ATOM 668 N N . GLU A 1 84 ? 35.844 12.742 -1.618 1.00 46.88 84 GLU A N 1
ATOM 669 C CA . GLU A 1 84 ? 34.995 13.916 -1.515 1.00 46.88 84 GLU A CA 1
ATOM 670 C C . GLU A 1 84 ? 35.944 15.094 -1.323 1.00 46.88 84 GLU A C 1
ATOM 672 O O . GLU A 1 84 ? 36.542 15.278 -0.262 1.00 46.88 84 GLU A O 1
ATOM 677 N N . GLN A 1 85 ? 36.134 15.879 -2.383 1.00 52.09 85 GLN A N 1
ATOM 678 C CA . GLN A 1 85 ? 36.690 17.209 -2.235 1.00 52.09 85 GLN A CA 1
ATOM 679 C C . GLN A 1 85 ? 35.919 17.871 -1.097 1.00 52.09 85 GLN A C 1
ATOM 681 O O . GLN A 1 85 ? 34.689 17.950 -1.133 1.00 52.09 85 GLN A O 1
ATOM 686 N N . LYS A 1 86 ? 36.649 18.286 -0.061 1.00 56.56 86 LYS A N 1
ATOM 687 C CA . LYS A 1 86 ? 36.100 18.992 1.088 1.00 56.56 86 LYS A CA 1
ATOM 688 C C . LYS A 1 86 ? 35.408 20.262 0.581 1.00 56.56 86 LYS A C 1
ATOM 690 O O . LYS A 1 86 ? 36.061 21.283 0.372 1.00 56.56 86 LYS A O 1
ATOM 695 N N . ARG A 1 87 ? 34.099 20.183 0.335 1.00 77.56 87 ARG A N 1
ATOM 696 C CA . ARG A 1 87 ? 33.235 21.284 -0.092 1.00 77.56 87 ARG A CA 1
ATOM 697 C C . ARG A 1 87 ? 32.982 22.119 1.150 1.00 77.56 87 ARG A C 1
ATOM 699 O O . ARG A 1 87 ? 32.178 21.776 2.010 1.00 77.56 87 ARG A O 1
ATOM 706 N N . THR A 1 88 ? 33.735 23.203 1.272 1.00 85.50 88 THR A N 1
ATOM 707 C CA . THR A 1 88 ? 33.535 24.196 2.326 1.00 85.50 88 THR A CA 1
ATOM 708 C C . THR A 1 88 ? 32.634 25.304 1.812 1.00 85.50 88 THR A C 1
ATOM 710 O O . THR A 1 88 ? 32.971 25.928 0.809 1.00 85.50 88 THR A O 1
ATOM 713 N N . VAL A 1 89 ? 31.537 25.579 2.514 1.00 90.88 89 VAL A N 1
ATOM 714 C CA . VAL A 1 89 ? 30.616 26.670 2.173 1.00 90.88 89 VAL A CA 1
ATOM 715 C C . VAL A 1 89 ? 30.640 27.712 3.284 1.00 90.88 89 VAL A C 1
ATOM 717 O O . VAL A 1 89 ? 30.550 27.375 4.466 1.00 90.88 89 VAL A O 1
ATOM 720 N N . THR A 1 90 ? 30.770 28.983 2.903 1.00 93.56 90 THR A N 1
ATOM 721 C CA . THR A 1 90 ? 30.642 30.118 3.825 1.00 93.56 90 THR A CA 1
ATOM 722 C C . THR A 1 90 ? 29.178 30.535 3.909 1.00 93.56 90 THR A C 1
ATOM 724 O O . THR A 1 90 ? 28.591 30.922 2.901 1.00 93.56 90 THR A O 1
ATOM 727 N N . VAL A 1 91 ? 28.589 30.479 5.099 1.00 93.50 91 VAL A N 1
ATOM 728 C CA . VAL A 1 91 ? 27.192 30.862 5.329 1.00 93.50 91 VAL A CA 1
ATOM 729 C C . VAL A 1 91 ? 27.154 32.222 6.017 1.00 93.50 91 VAL A C 1
ATOM 731 O O . VAL A 1 91 ? 27.742 32.409 7.085 1.00 93.50 91 VAL A O 1
ATOM 734 N N . THR A 1 92 ? 26.471 33.174 5.392 1.00 93.81 92 THR A N 1
ATOM 735 C CA . THR A 1 92 ? 26.158 34.497 5.944 1.00 93.81 92 THR A CA 1
ATOM 736 C C . THR A 1 92 ? 24.687 34.561 6.336 1.00 93.81 92 THR A C 1
ATOM 738 O O . THR A 1 92 ? 23.859 33.866 5.756 1.00 93.81 92 THR A O 1
ATOM 741 N N . PHE A 1 93 ? 24.348 35.407 7.304 1.00 92.88 93 PHE A N 1
ATOM 742 C CA . PHE A 1 93 ? 22.993 35.516 7.839 1.00 92.88 93 PHE A CA 1
ATOM 743 C C . PHE A 1 93 ? 22.455 36.931 7.644 1.00 92.88 93 PHE A C 1
ATOM 745 O O . PHE A 1 93 ? 23.173 37.898 7.891 1.00 92.88 93 PHE A O 1
ATOM 752 N N . ASP A 1 94 ? 21.205 37.039 7.204 1.00 92.44 94 ASP A N 1
ATOM 753 C CA . ASP A 1 94 ? 20.469 38.295 7.049 1.00 92.44 94 ASP A CA 1
ATOM 754 C C . ASP A 1 94 ? 19.263 38.286 7.998 1.00 92.44 94 ASP A C 1
ATOM 756 O O . ASP A 1 94 ? 18.431 37.373 7.975 1.00 92.44 94 ASP A O 1
ATOM 760 N N . GLU A 1 95 ? 19.171 39.304 8.852 1.00 90.38 95 GLU A N 1
ATOM 761 C CA . GLU A 1 95 ? 18.128 39.467 9.869 1.00 90.38 95 GLU A CA 1
ATOM 762 C C . GLU A 1 95 ? 16.714 39.646 9.286 1.00 90.38 95 GLU A C 1
ATOM 764 O O . GLU A 1 95 ? 15.712 39.555 10.003 1.00 90.38 95 GLU A O 1
ATOM 769 N N . ASN A 1 96 ? 16.616 39.895 7.979 1.00 92.06 96 ASN A N 1
ATOM 770 C CA . ASN A 1 96 ? 15.390 40.037 7.208 1.00 92.06 96 ASN A CA 1
ATOM 771 C C . ASN A 1 96 ? 14.389 41.032 7.825 1.00 92.06 96 ASN A C 1
ATOM 773 O O . ASN A 1 96 ? 13.193 40.760 8.013 1.00 92.06 96 ASN A O 1
ATOM 777 N N . GLY A 1 97 ? 14.908 42.213 8.175 1.00 85.38 97 GLY A N 1
ATOM 778 C CA . GLY A 1 97 ? 14.134 43.317 8.745 1.00 85.38 97 GLY A CA 1
ATOM 779 C C . GLY A 1 97 ? 13.777 43.156 10.224 1.00 85.38 97 GLY A C 1
ATOM 780 O O . GLY A 1 97 ? 12.842 43.809 10.685 1.00 85.38 97 GLY A O 1
ATOM 781 N N . ALA A 1 98 ? 14.472 42.278 10.948 1.00 87.38 98 ALA A N 1
ATOM 782 C CA . ALA A 1 98 ? 14.420 42.202 12.403 1.00 87.38 98 ALA A CA 1
ATOM 783 C C . ALA A 1 98 ? 15.368 43.214 13.070 1.00 87.38 98 ALA A C 1
ATOM 785 O O . ALA A 1 98 ? 16.319 43.699 12.463 1.00 87.38 98 ALA A O 1
ATOM 786 N N . GLU A 1 99 ? 15.107 43.526 14.334 1.00 87.25 99 GLU A N 1
ATOM 787 C CA . GLU A 1 99 ? 16.019 44.258 15.208 1.00 87.25 99 GLU A CA 1
ATOM 788 C C . GLU A 1 99 ? 16.948 43.275 15.937 1.00 87.25 99 GLU A C 1
ATOM 790 O O . GLU A 1 99 ? 16.541 42.173 16.309 1.00 87.25 99 GLU A O 1
ATOM 795 N N . GLY A 1 100 ? 18.197 43.675 16.178 1.00 84.25 100 GLY A N 1
ATOM 796 C CA . GLY A 1 100 ? 19.199 42.856 16.864 1.00 84.25 100 GLY A CA 1
ATOM 797 C C . GLY A 1 100 ? 20.411 42.553 15.987 1.00 84.25 100 GLY A C 1
ATOM 798 O O . GLY A 1 100 ? 20.645 43.224 14.984 1.00 84.25 100 GLY A O 1
ATOM 799 N N . THR A 1 101 ? 21.200 41.564 16.400 1.00 83.31 101 THR A N 1
ATOM 800 C CA . THR A 1 101 ? 22.422 41.155 15.697 1.00 83.31 101 THR A CA 1
ATOM 801 C C . THR A 1 101 ? 22.222 39.753 15.138 1.00 83.31 101 THR A C 1
ATOM 803 O O . THR A 1 101 ? 21.987 38.820 15.908 1.00 83.31 101 THR A O 1
ATOM 806 N N . ALA A 1 102 ? 22.309 39.609 13.814 1.00 84.62 102 ALA A N 1
ATOM 807 C CA . ALA A 1 102 ? 22.341 38.303 13.163 1.00 84.62 102 ALA A CA 1
ATOM 808 C C . ALA A 1 102 ? 23.595 37.509 13.585 1.00 84.62 102 ALA A C 1
ATOM 810 O O . ALA A 1 102 ? 24.592 38.118 13.991 1.00 84.62 102 ALA A O 1
ATOM 811 N N . PRO A 1 103 ? 23.578 36.166 13.503 1.00 87.38 103 PRO A N 1
ATOM 812 C CA . PRO A 1 103 ? 24.755 35.362 13.808 1.00 87.38 103 PRO A CA 1
ATOM 813 C C . PRO A 1 103 ? 25.968 35.749 12.953 1.00 87.38 103 PRO A C 1
ATOM 815 O O . PRO A 1 103 ? 25.835 36.201 11.813 1.00 87.38 103 PRO A O 1
ATOM 818 N N . GLU A 1 104 ? 27.167 35.542 13.499 1.00 88.56 104 GLU A N 1
ATOM 819 C CA . GLU A 1 104 ? 28.396 35.709 12.724 1.00 88.56 104 GLU A CA 1
ATOM 820 C C . GLU A 1 104 ? 28.452 34.702 11.569 1.00 88.56 104 GLU A C 1
ATOM 822 O O . GLU A 1 104 ? 27.865 33.621 11.622 1.00 88.56 104 GLU A O 1
ATOM 827 N N . SER A 1 105 ? 29.168 35.058 10.503 1.00 89.62 105 SER A N 1
ATOM 828 C CA . SER A 1 105 ? 29.343 34.164 9.360 1.00 89.62 105 SER A CA 1
ATOM 829 C C . SER A 1 105 ? 30.115 32.911 9.764 1.00 89.62 105 SER A C 1
ATOM 831 O O . SER A 1 105 ? 31.148 32.991 10.431 1.00 89.62 105 SER A O 1
ATOM 833 N N . ILE A 1 106 ? 29.636 31.758 9.311 1.00 92.06 106 ILE A N 1
ATOM 834 C CA . ILE A 1 106 ? 30.207 30.451 9.642 1.00 92.06 106 ILE A CA 1
ATOM 835 C C . ILE A 1 106 ? 30.756 29.767 8.392 1.00 92.06 106 ILE A C 1
ATOM 837 O O . ILE A 1 106 ? 30.394 30.102 7.264 1.00 92.06 106 ILE A O 1
ATOM 841 N N . ILE A 1 107 ? 31.622 28.775 8.595 1.00 90.19 107 ILE A N 1
ATOM 842 C CA . ILE A 1 107 ? 32.122 27.904 7.529 1.00 90.19 107 ILE A CA 1
ATOM 843 C C . ILE A 1 107 ? 31.745 26.471 7.886 1.00 90.19 107 ILE A C 1
ATOM 845 O O . ILE A 1 107 ? 32.169 25.960 8.925 1.00 90.19 107 ILE A O 1
ATOM 849 N N . ILE A 1 108 ? 30.975 25.832 7.011 1.00 90.69 108 ILE A N 1
ATOM 850 C CA . ILE A 1 108 ? 30.561 24.430 7.130 1.00 90.69 108 ILE A CA 1
ATOM 851 C C . ILE A 1 108 ? 31.254 23.581 6.064 1.00 90.69 108 ILE A C 1
ATOM 853 O O . ILE A 1 108 ? 31.717 24.099 5.047 1.00 90.69 108 ILE A O 1
ATOM 857 N N . SER A 1 109 ? 31.342 22.274 6.296 1.00 87.88 109 SER A N 1
ATOM 858 C CA . SER A 1 109 ? 31.890 21.312 5.333 1.00 87.88 109 SER A CA 1
ATOM 859 C C . SER A 1 109 ? 31.085 20.018 5.329 1.00 87.88 109 SER A C 1
ATOM 861 O O . SER A 1 109 ? 30.324 19.774 6.260 1.00 87.88 109 SER A O 1
ATOM 863 N N . ASN A 1 110 ? 31.287 19.164 4.327 1.00 80.25 110 ASN A N 1
ATOM 864 C CA . ASN A 1 110 ? 30.637 17.850 4.204 1.00 80.25 110 ASN A CA 1
ATOM 865 C C . ASN A 1 110 ? 30.778 17.015 5.491 1.00 80.25 110 ASN A C 1
ATOM 867 O O . ASN A 1 110 ? 29.876 16.270 5.852 1.00 80.25 110 ASN A O 1
ATOM 871 N N . GLU A 1 111 ? 31.909 17.166 6.185 1.00 80.12 111 GLU A N 1
ATOM 872 C CA . GLU A 1 111 ? 32.270 16.411 7.390 1.00 80.12 111 GLU A CA 1
ATOM 873 C C . GLU A 1 111 ? 31.797 17.070 8.695 1.00 80.12 111 GLU A C 1
ATOM 875 O O . GLU A 1 111 ? 31.895 16.466 9.762 1.00 80.12 111 GLU A O 1
ATOM 880 N N . LYS A 1 112 ? 31.379 18.342 8.650 1.00 81.19 112 LYS A N 1
ATOM 881 C CA . LYS A 1 112 ? 31.119 19.140 9.853 1.00 81.19 112 LYS A CA 1
ATOM 882 C C . LYS A 1 112 ? 30.081 20.230 9.592 1.00 81.19 112 LYS A C 1
ATOM 884 O O . LYS A 1 112 ? 30.380 21.201 8.888 1.00 81.19 112 LYS A O 1
ATOM 889 N N . GLY A 1 113 ? 28.909 20.073 10.203 1.00 82.88 113 GLY A N 1
ATOM 890 C CA . GLY A 1 113 ? 27.877 21.097 10.276 1.00 82.88 113 GLY A CA 1
ATOM 891 C C . GLY A 1 113 ? 28.137 22.122 11.381 1.00 82.88 113 GLY A C 1
ATOM 892 O O . GLY A 1 113 ? 29.205 22.157 12.007 1.00 82.88 113 GLY A O 1
ATOM 893 N N . TYR A 1 114 ? 27.171 23.014 11.576 1.00 86.06 114 TYR A N 1
ATOM 894 C CA . TYR A 1 114 ? 27.225 24.040 12.608 1.00 86.06 114 TYR A CA 1
ATOM 895 C C . TYR A 1 114 ? 25.857 24.226 13.253 1.00 86.06 114 TYR A C 1
ATOM 897 O O . TYR A 1 114 ? 24.893 24.619 12.596 1.00 86.06 114 TYR A O 1
ATOM 905 N N . LEU A 1 115 ? 25.788 23.981 14.556 1.00 83.94 115 LEU A N 1
ATOM 906 C CA . LEU A 1 115 ? 24.619 24.287 15.364 1.00 83.94 115 LEU A CA 1
ATOM 907 C C . LEU A 1 115 ? 24.698 25.750 15.807 1.00 83.94 115 LEU A C 1
ATOM 909 O O . LEU A 1 115 ? 25.626 26.133 16.520 1.00 83.94 115 LEU A O 1
ATOM 913 N N . LEU A 1 116 ? 23.751 26.570 15.357 1.00 78.06 116 LEU A N 1
ATOM 914 C CA . LEU A 1 116 ? 23.683 27.971 15.762 1.00 78.06 116 LEU A CA 1
ATOM 915 C C . LEU A 1 116 ? 23.242 28.092 17.222 1.00 78.06 116 LEU A C 1
ATOM 917 O O . LEU A 1 116 ? 22.294 27.438 17.652 1.00 78.06 116 LEU A O 1
ATOM 921 N N . GLU A 1 117 ? 23.909 28.973 17.967 1.00 66.75 117 GLU A N 1
ATOM 922 C CA . GLU A 1 117 ? 23.450 29.375 19.294 1.00 66.75 117 GLU A CA 1
ATOM 923 C C . GLU A 1 117 ? 22.129 30.162 19.213 1.00 66.75 117 GLU A C 1
ATOM 925 O O . GLU A 1 117 ? 21.722 30.649 18.154 1.00 66.75 117 GLU A O 1
ATOM 930 N N . GLN A 1 118 ? 21.457 30.279 20.359 1.00 64.12 118 GLN A N 1
ATOM 931 C CA . GLN A 1 118 ? 20.121 30.852 20.490 1.00 64.12 118 GLN A CA 1
ATOM 932 C C . GLN A 1 118 ? 19.989 32.228 19.805 1.00 64.12 118 GLN A C 1
ATOM 934 O O . GLN A 1 118 ? 20.805 33.132 20.002 1.00 64.12 118 GLN A O 1
ATOM 939 N N . ASN A 1 119 ? 18.927 32.389 19.009 1.00 73.25 119 ASN A N 1
ATOM 940 C CA . ASN A 1 119 ? 18.646 33.614 18.265 1.00 73.25 119 ASN A CA 1
ATOM 941 C C . ASN A 1 119 ? 18.394 34.813 19.204 1.00 73.25 119 ASN A C 1
ATOM 943 O O . ASN A 1 119 ? 17.515 34.761 20.063 1.00 73.25 119 ASN A O 1
ATOM 947 N N . ASN A 1 120 ? 19.114 35.918 18.980 1.00 77.31 120 ASN A N 1
ATOM 948 C CA . ASN A 1 120 ? 18.978 37.175 19.730 1.00 77.31 120 ASN A CA 1
ATOM 949 C C . ASN A 1 120 ? 18.264 38.292 18.944 1.00 77.31 120 ASN A C 1
ATOM 951 O O . ASN A 1 120 ? 18.229 39.440 19.391 1.00 77.31 120 ASN A O 1
ATOM 955 N N . MET A 1 121 ? 17.723 37.984 17.765 1.00 86.88 121 MET A N 1
ATOM 956 C CA . MET A 1 121 ? 16.970 38.926 16.937 1.00 86.88 121 MET A CA 1
ATOM 957 C C . MET A 1 121 ? 15.492 38.954 17.340 1.00 86.88 121 MET A C 1
ATOM 959 O O . MET A 1 121 ? 14.940 37.954 17.803 1.00 86.88 121 MET A O 1
ATOM 963 N N . THR A 1 122 ? 14.812 40.075 17.104 1.00 84.56 122 THR A N 1
ATOM 964 C CA . THR A 1 122 ? 13.369 40.224 17.333 1.00 84.56 122 THR A CA 1
ATOM 965 C C . THR A 1 122 ? 12.694 40.961 16.181 1.00 84.56 122 THR A C 1
ATOM 967 O O . THR A 1 122 ? 13.245 41.891 15.602 1.00 84.56 122 THR A O 1
ATOM 970 N N . LYS A 1 123 ? 11.464 40.571 15.838 1.00 85.88 123 LYS A N 1
ATOM 971 C CA . LYS A 1 123 ? 10.643 41.265 14.839 1.00 85.88 123 LYS A CA 1
ATOM 972 C C . LYS A 1 123 ? 9.249 41.470 15.408 1.00 85.88 123 LYS A C 1
ATOM 974 O O . LYS A 1 123 ? 8.684 40.553 16.003 1.00 85.88 123 LYS A O 1
ATOM 979 N N . GLN A 1 124 ? 8.723 42.687 15.280 1.00 85.62 124 GLN A N 1
ATOM 980 C CA . GLN A 1 124 ? 7.464 43.066 15.917 1.00 85.62 124 GLN A CA 1
ATOM 981 C C . GLN A 1 124 ? 6.334 42.094 15.536 1.00 85.62 124 GLN A C 1
ATOM 983 O O . GLN A 1 124 ? 6.145 41.786 14.360 1.00 85.62 124 GLN A O 1
ATOM 988 N N . ASP A 1 125 ? 5.597 41.623 16.547 1.00 81.81 125 ASP A N 1
ATOM 989 C CA . ASP A 1 125 ? 4.450 40.715 16.418 1.00 81.81 125 ASP A CA 1
ATOM 990 C C . ASP A 1 125 ? 4.746 39.414 15.647 1.00 81.81 125 ASP A C 1
ATOM 992 O O . ASP A 1 125 ? 3.829 38.766 15.147 1.00 81.81 125 ASP A O 1
ATOM 996 N N . CYS A 1 126 ? 6.017 39.011 15.561 1.00 83.56 126 CYS A N 1
ATOM 997 C CA . CYS A 1 126 ? 6.463 37.793 14.895 1.00 83.56 126 CYS A CA 1
ATOM 998 C C . CYS A 1 126 ? 7.375 36.966 15.808 1.00 83.56 126 CYS A C 1
ATOM 1000 O O . CYS A 1 126 ? 7.994 37.485 16.738 1.00 83.56 126 CYS A O 1
ATOM 1002 N N . PHE A 1 127 ? 7.501 35.679 15.507 1.00 85.00 127 PHE A N 1
ATOM 1003 C CA . PHE A 1 127 ? 8.518 34.808 16.080 1.00 85.00 127 PHE A CA 1
ATOM 1004 C C . PHE A 1 127 ? 9.411 34.241 14.981 1.00 85.00 127 PHE A C 1
ATOM 1006 O O . PHE A 1 127 ? 9.019 34.152 13.815 1.00 85.00 127 PHE A O 1
ATOM 1013 N N . PHE A 1 128 ? 10.640 33.917 15.362 1.00 86.50 128 PHE A N 1
ATOM 1014 C CA . PHE A 1 128 ? 11.629 33.355 14.458 1.00 86.50 128 PHE A CA 1
ATOM 1015 C C . PHE A 1 128 ? 11.333 31.872 14.238 1.00 86.50 128 PHE A C 1
ATOM 1017 O O . PHE A 1 128 ? 11.254 31.117 15.206 1.00 86.50 128 PHE A O 1
ATOM 1024 N N . LEU A 1 129 ? 11.152 31.475 12.980 1.00 82.44 129 LEU A N 1
ATOM 1025 C CA . LEU A 1 129 ? 10.832 30.098 12.607 1.00 82.44 129 LEU A CA 1
ATOM 1026 C C . LEU A 1 129 ? 12.088 29.320 12.187 1.00 82.44 129 LEU A C 1
ATOM 1028 O O . LEU A 1 129 ? 12.208 28.131 12.475 1.00 82.44 129 LEU A O 1
ATOM 1032 N N . GLY A 1 130 ? 13.035 30.000 11.539 1.00 88.25 130 GLY A N 1
ATOM 1033 C CA . GLY A 1 130 ? 14.252 29.389 11.023 1.00 88.25 130 GLY A CA 1
ATOM 1034 C C . GLY A 1 130 ? 14.897 30.214 9.914 1.00 88.25 130 GLY A C 1
ATOM 1035 O O . GLY A 1 130 ? 14.661 31.417 9.791 1.00 88.25 130 GLY A O 1
ATOM 1036 N N . TRP A 1 131 ? 15.705 29.558 9.095 1.00 91.31 131 TRP A N 1
ATOM 1037 C CA . TRP A 1 131 ? 16.505 30.157 8.035 1.00 91.31 131 TRP A CA 1
ATOM 1038 C C . TRP A 1 131 ? 16.080 29.640 6.661 1.00 91.31 131 TRP A C 1
ATOM 1040 O O . TRP A 1 131 ? 15.971 28.432 6.467 1.00 91.31 131 TRP A O 1
ATOM 1050 N N . GLY A 1 132 ? 15.875 30.545 5.706 1.00 91.25 132 GLY A N 1
ATOM 1051 C CA . GLY A 1 132 ? 15.562 30.236 4.308 1.00 91.25 132 GLY A CA 1
ATOM 1052 C C . GLY A 1 132 ? 16.612 30.797 3.350 1.00 91.25 132 GLY A C 1
ATOM 1053 O O . GLY A 1 132 ? 17.462 31.592 3.740 1.00 91.25 132 GLY A O 1
ATOM 1054 N N . ILE A 1 133 ? 16.568 30.386 2.085 1.00 91.12 133 ILE A N 1
ATOM 1055 C CA . ILE A 1 133 ? 17.554 30.793 1.060 1.00 91.12 133 ILE A CA 1
ATOM 1056 C C . ILE A 1 133 ? 17.098 31.988 0.214 1.00 91.12 133 ILE A C 1
ATOM 1058 O O . ILE A 1 133 ? 17.895 32.588 -0.502 1.00 91.12 133 ILE A O 1
ATOM 1062 N N . GLU A 1 134 ? 15.825 32.367 0.327 1.00 87.12 134 GLU A N 1
ATOM 1063 C CA . GLU A 1 134 ? 15.232 33.490 -0.389 1.00 87.12 134 GLU A CA 1
ATOM 1064 C C . GLU A 1 134 ? 14.656 34.512 0.590 1.00 87.12 134 GLU A C 1
ATOM 1066 O O . GLU A 1 134 ? 13.941 34.167 1.528 1.00 87.12 134 GLU A O 1
ATOM 1071 N N . LYS A 1 135 ? 14.924 35.793 0.332 1.00 86.00 135 LYS A N 1
ATOM 1072 C CA . LYS A 1 135 ? 14.538 36.902 1.213 1.00 86.00 135 LYS A CA 1
ATOM 1073 C C . LYS A 1 135 ? 13.029 37.017 1.464 1.00 86.00 135 LYS A C 1
ATOM 1075 O O . LYS A 1 135 ? 12.615 37.343 2.574 1.00 86.00 135 LYS A O 1
ATOM 1080 N N . GLU A 1 136 ? 12.230 36.779 0.428 1.00 82.94 136 GLU A N 1
ATOM 1081 C CA . GLU A 1 136 ? 10.771 36.958 0.446 1.00 82.94 136 GLU A CA 1
ATOM 1082 C C . GLU A 1 136 ? 10.009 35.622 0.541 1.00 82.94 136 GLU A C 1
ATOM 1084 O O . GLU A 1 136 ? 8.781 35.612 0.451 1.00 82.94 136 GLU A O 1
ATOM 1089 N N . SER A 1 137 ? 10.714 34.492 0.690 1.00 78.94 137 SER A N 1
ATOM 1090 C CA . SER A 1 137 ? 10.082 33.175 0.812 1.00 78.94 137 SER A CA 1
ATOM 1091 C C . SER A 1 137 ? 9.606 32.913 2.244 1.00 78.94 137 SER A C 1
ATOM 1093 O O . SER A 1 137 ? 10.103 33.498 3.206 1.00 78.94 137 SER A O 1
ATOM 1095 N N . THR A 1 138 ? 8.624 32.024 2.382 1.00 77.31 138 THR A N 1
ATOM 1096 C CA . THR A 1 138 ? 8.190 31.452 3.665 1.00 77.31 138 THR A CA 1
ATOM 1097 C C . THR A 1 138 ? 8.789 30.070 3.923 1.00 77.31 138 THR A C 1
ATOM 1099 O O . THR A 1 138 ? 8.543 29.496 4.983 1.00 77.31 138 THR A O 1
ATOM 1102 N N . ASP A 1 139 ? 9.548 29.534 2.967 1.00 83.06 139 ASP A N 1
ATOM 1103 C CA . ASP A 1 139 ? 10.136 28.203 3.052 1.00 83.06 139 ASP A CA 1
ATOM 1104 C C . ASP A 1 139 ? 11.341 28.219 3.993 1.00 83.06 139 ASP A C 1
ATOM 1106 O O . ASP A 1 139 ? 12.311 28.962 3.810 1.00 83.06 139 ASP A O 1
ATOM 1110 N N . VAL A 1 140 ? 11.266 27.381 5.024 1.00 86.44 140 VAL A N 1
ATOM 1111 C CA . VAL A 1 140 ? 12.325 27.223 6.017 1.00 86.44 140 VAL A CA 1
ATOM 1112 C C . VAL A 1 140 ? 13.201 26.052 5.608 1.00 86.44 140 VAL A C 1
ATOM 1114 O O . VAL A 1 140 ? 12.727 24.924 5.513 1.00 86.44 140 VAL A O 1
ATOM 1117 N N . LEU A 1 141 ? 14.482 26.329 5.380 1.00 88.62 141 LEU A N 1
ATOM 1118 C CA . LEU A 1 141 ? 15.481 25.312 5.068 1.00 88.62 141 LEU A CA 1
ATOM 1119 C C . LEU A 1 141 ? 16.098 24.707 6.335 1.00 88.62 141 LEU A C 1
ATOM 1121 O O . LEU A 1 141 ? 16.382 23.514 6.364 1.00 88.62 141 LEU A O 1
ATOM 1125 N N . PHE A 1 142 ? 16.288 25.529 7.372 1.00 87.50 142 PHE A N 1
ATOM 1126 C CA . PHE A 1 142 ? 16.780 25.100 8.682 1.00 87.50 142 PHE A CA 1
ATOM 1127 C C . PHE A 1 142 ? 15.892 25.665 9.784 1.00 87.50 142 PHE A C 1
ATOM 1129 O O . PHE A 1 142 ? 15.734 26.884 9.881 1.00 87.50 142 PHE A O 1
ATOM 1136 N N . LEU A 1 143 ? 15.326 24.803 10.621 1.00 82.69 143 LEU A N 1
ATOM 1137 C CA . LEU A 1 143 ? 14.551 25.209 11.789 1.00 82.69 143 LEU A CA 1
ATOM 1138 C C . LEU A 1 143 ? 15.452 25.854 12.853 1.00 82.69 143 LEU A C 1
ATOM 1140 O O . LEU A 1 143 ? 16.677 25.712 12.856 1.00 82.69 143 LEU A O 1
ATOM 1144 N N . SER A 1 144 ? 14.836 26.583 13.785 1.00 71.88 144 SER A N 1
ATOM 1145 C CA . SER A 1 144 ? 15.538 27.041 14.988 1.00 71.88 144 SER A CA 1
ATOM 1146 C C . SER A 1 144 ? 16.142 25.842 15.733 1.00 71.88 144 SER A C 1
ATOM 1148 O O . SER A 1 144 ? 15.442 24.861 15.960 1.00 71.88 144 SER A O 1
ATOM 1150 N N . GLU A 1 145 ? 17.415 25.946 16.133 1.00 72.06 145 GLU A N 1
ATOM 1151 C CA . GLU A 1 145 ? 18.181 24.888 16.830 1.00 72.06 145 GLU A CA 1
ATOM 1152 C C . GLU A 1 145 ? 18.519 23.648 15.980 1.00 72.06 145 GLU A C 1
ATOM 1154 O O . GLU A 1 145 ? 18.995 22.641 16.500 1.00 72.06 145 GLU A O 1
ATOM 1159 N N . GLU A 1 146 ? 18.335 23.719 14.663 1.00 81.62 146 GLU A N 1
ATOM 1160 C CA . GLU A 1 146 ? 18.802 22.692 13.737 1.00 81.62 146 GLU A CA 1
ATOM 1161 C C . GLU A 1 146 ? 20.269 22.919 13.326 1.00 81.62 146 GLU A C 1
ATOM 1163 O O . GLU A 1 146 ? 20.715 24.054 13.134 1.00 81.62 146 GLU A O 1
ATOM 1168 N N . GLU A 1 147 ? 21.040 21.837 13.169 1.00 87.75 147 GLU A N 1
ATOM 1169 C CA . GLU A 1 147 ? 22.410 21.919 12.657 1.00 87.75 147 GLU A CA 1
ATOM 1170 C C . GLU A 1 147 ? 22.416 22.251 11.156 1.00 87.75 147 GLU A C 1
ATOM 1172 O O . GLU A 1 147 ? 21.861 21.527 10.325 1.00 87.75 147 GLU A O 1
ATOM 1177 N N . ILE A 1 148 ? 23.104 23.333 10.787 1.00 88.88 148 ILE A N 1
ATOM 1178 C CA . ILE A 1 148 ? 23.294 23.724 9.391 1.00 88.88 148 ILE A CA 1
ATOM 1179 C C . ILE A 1 148 ? 24.361 22.825 8.769 1.00 88.88 148 ILE A C 1
ATOM 1181 O O . ILE A 1 148 ? 25.511 22.803 9.211 1.00 88.88 148 ILE A O 1
ATOM 1185 N N . THR A 1 149 ? 23.992 22.113 7.708 1.00 90.75 149 THR A N 1
ATOM 1186 C CA . THR A 1 149 ? 24.840 21.118 7.040 1.00 90.75 149 THR A CA 1
ATOM 1187 C C . THR A 1 149 ? 24.911 21.368 5.536 1.00 90.75 149 THR A C 1
ATOM 1189 O O . THR A 1 149 ? 23.971 21.877 4.926 1.00 90.75 149 THR A O 1
ATOM 1192 N N . VAL A 1 150 ? 26.040 21.005 4.916 1.00 87.00 150 VAL A N 1
ATOM 1193 C CA . VAL A 1 150 ? 26.269 21.196 3.469 1.00 87.00 150 VAL A CA 1
ATOM 1194 C C . VAL A 1 150 ? 25.302 20.355 2.631 1.00 87.00 150 VAL A C 1
ATOM 1196 O O . VAL A 1 150 ? 24.944 20.753 1.527 1.00 87.00 150 VAL A O 1
ATOM 1199 N N . GLN A 1 151 ? 24.854 19.218 3.164 1.00 86.25 151 GLN A N 1
ATOM 1200 C CA . GLN A 1 151 ? 23.937 18.282 2.514 1.00 86.25 151 GLN A CA 1
ATOM 1201 C C . GLN A 1 151 ? 22.532 18.863 2.317 1.00 86.25 151 GLN A C 1
ATOM 1203 O O . GLN A 1 151 ? 21.841 18.462 1.389 1.00 86.25 151 GLN A O 1
ATOM 1208 N N . LYS A 1 152 ? 22.111 19.802 3.174 1.00 87.50 152 LYS A N 1
ATOM 1209 C CA . LYS A 1 152 ? 20.806 20.472 3.066 1.00 87.50 152 LYS A CA 1
ATOM 1210 C C . LYS A 1 152 ? 20.845 21.739 2.215 1.00 87.50 152 LYS A C 1
ATOM 1212 O O . LYS A 1 152 ? 19.800 22.313 1.940 1.00 87.50 152 LYS A O 1
ATOM 1217 N N . LEU A 1 153 ? 22.028 22.194 1.801 1.00 87.38 153 LEU A N 1
ATOM 1218 C CA . LEU A 1 153 ? 22.142 23.328 0.890 1.00 87.38 153 LEU A CA 1
ATOM 1219 C C . LEU A 1 153 ? 21.882 22.892 -0.558 1.00 87.38 153 LEU A C 1
ATOM 1221 O O . LEU A 1 153 ? 22.244 21.771 -0.920 1.00 87.38 153 LEU A O 1
ATOM 1225 N N . PRO A 1 154 ? 21.346 23.786 -1.411 1.00 87.19 154 PRO A N 1
ATOM 1226 C CA . PRO A 1 154 ? 21.239 23.533 -2.845 1.00 87.19 154 PRO A CA 1
ATOM 1227 C C . PRO A 1 154 ? 22.571 23.062 -3.457 1.00 87.19 154 PRO A C 1
ATOM 1229 O O . PRO A 1 154 ? 23.656 23.523 -3.077 1.00 87.19 154 PRO A O 1
ATOM 1232 N N . GLU A 1 155 ? 22.508 22.108 -4.389 1.00 80.81 155 GLU A N 1
ATOM 1233 C CA . GLU A 1 155 ? 23.700 21.474 -4.979 1.00 80.81 155 GLU A CA 1
ATOM 1234 C C . GLU A 1 155 ? 24.584 22.463 -5.757 1.00 80.81 155 GLU A C 1
ATOM 1236 O O . GLU A 1 155 ? 25.800 22.287 -5.831 1.00 80.81 155 GLU A O 1
ATOM 1241 N N . ASP A 1 156 ? 23.997 23.540 -6.280 1.00 83.69 156 ASP A N 1
ATOM 1242 C CA . ASP A 1 156 ? 24.665 24.598 -7.040 1.00 83.69 156 ASP A CA 1
ATOM 1243 C C . ASP A 1 156 ? 25.451 25.598 -6.167 1.00 83.69 156 ASP A C 1
ATOM 1245 O O . ASP A 1 156 ? 26.225 26.406 -6.686 1.00 83.69 156 ASP A O 1
ATOM 1249 N N . VAL A 1 157 ? 25.328 25.527 -4.838 1.00 83.06 157 VAL A N 1
ATOM 1250 C CA . VAL A 1 157 ? 26.040 26.411 -3.899 1.00 83.06 157 VAL A CA 1
ATOM 1251 C C . VAL A 1 157 ? 27.470 25.915 -3.667 1.00 83.06 157 VAL A C 1
ATOM 1253 O O . VAL A 1 157 ? 27.724 25.046 -2.837 1.00 83.06 157 VAL A O 1
ATOM 1256 N N . THR A 1 158 ? 28.455 26.455 -4.377 1.00 77.06 158 THR A N 1
ATOM 1257 C CA . THR A 1 158 ? 29.832 25.924 -4.302 1.00 77.06 158 THR A CA 1
ATOM 1258 C C . THR A 1 158 ? 30.758 26.656 -3.331 1.00 77.06 158 THR A C 1
ATOM 1260 O O . THR A 1 158 ? 31.728 26.056 -2.877 1.00 77.06 158 THR A O 1
ATOM 1263 N N . GLU A 1 159 ? 30.484 27.922 -2.999 1.00 85.56 159 GLU A N 1
ATOM 1264 C CA . GLU A 1 159 ? 31.412 28.771 -2.226 1.00 85.56 159 GLU A CA 1
ATOM 1265 C C . GLU A 1 159 ? 30.747 29.488 -1.041 1.00 85.56 159 GLU A C 1
ATOM 1267 O O . GLU A 1 159 ? 31.255 29.430 0.084 1.00 85.56 159 GLU A O 1
ATOM 1272 N N . SER A 1 160 ? 29.609 30.154 -1.259 1.00 91.56 160 SER A N 1
ATOM 1273 C CA . SER A 1 160 ? 28.898 30.878 -0.203 1.00 91.56 160 SER A CA 1
ATOM 1274 C C . SER A 1 160 ? 27.389 30.962 -0.423 1.00 91.56 160 SER A C 1
ATOM 1276 O O . SER A 1 160 ? 26.906 30.853 -1.549 1.00 91.56 160 SER A O 1
ATOM 1278 N N . ILE A 1 161 ? 26.650 31.172 0.668 1.00 94.06 161 ILE A N 1
ATOM 1279 C CA . ILE A 1 161 ? 25.202 31.404 0.659 1.00 94.06 161 ILE A CA 1
ATOM 1280 C C . ILE A 1 161 ? 24.804 32.377 1.770 1.00 94.06 161 ILE A C 1
ATOM 1282 O O . ILE A 1 161 ? 25.375 32.344 2.859 1.00 94.06 161 ILE A O 1
ATOM 1286 N N . THR A 1 162 ? 23.798 33.212 1.503 1.00 94.25 162 THR A N 1
ATOM 1287 C CA . THR A 1 162 ? 23.116 33.994 2.539 1.00 94.25 162 THR A CA 1
ATOM 1288 C C . THR A 1 162 ? 21.824 33.303 2.928 1.00 94.25 162 THR A C 1
ATOM 1290 O O . THR A 1 162 ? 20.976 33.053 2.076 1.00 94.25 162 THR A O 1
ATOM 1293 N N . LEU A 1 163 ? 21.667 33.038 4.218 1.00 93.50 163 LEU A N 1
ATOM 1294 C CA . LEU A 1 163 ? 20.422 32.586 4.802 1.00 93.50 163 LEU A CA 1
ATOM 1295 C C . LEU A 1 163 ? 19.648 33.776 5.373 1.00 93.50 163 LEU A C 1
ATOM 1297 O O . LEU A 1 163 ? 20.184 34.575 6.140 1.00 93.50 163 LEU A O 1
ATOM 1301 N N . TYR A 1 164 ? 18.378 33.879 5.007 1.00 93.19 164 TYR A N 1
ATOM 1302 C CA . TYR A 1 164 ? 17.459 34.920 5.446 1.00 93.19 164 TYR A CA 1
ATOM 1303 C C . TYR A 1 164 ? 16.613 34.415 6.608 1.00 93.19 164 TYR A C 1
ATOM 1305 O O . TYR A 1 164 ? 16.056 33.316 6.553 1.00 93.19 164 TYR A O 1
ATOM 1313 N N . ALA A 1 165 ? 16.499 35.223 7.659 1.00 90.25 165 ALA A N 1
ATOM 1314 C CA . ALA A 1 165 ? 15.645 34.911 8.790 1.00 90.25 165 ALA A CA 1
ATOM 1315 C C . ALA A 1 165 ? 14.169 34.847 8.357 1.00 90.25 165 ALA A C 1
ATOM 1317 O O . ALA A 1 165 ? 13.625 35.806 7.794 1.00 90.25 165 ALA A O 1
ATOM 1318 N N . ILE A 1 166 ? 13.508 33.727 8.647 1.00 89.12 166 ILE A N 1
ATOM 1319 C CA . ILE A 1 166 ? 12.086 33.519 8.379 1.00 89.12 166 ILE A CA 1
ATOM 1320 C C . ILE A 1 166 ? 11.301 33.834 9.646 1.00 89.12 166 ILE A C 1
ATOM 1322 O O . ILE A 1 166 ? 11.510 33.246 10.710 1.00 89.12 166 ILE A O 1
ATOM 1326 N N . TRP A 1 167 ? 10.386 34.791 9.516 1.00 87.38 167 TRP A N 1
ATOM 1327 C CA . TRP A 1 167 ? 9.577 35.307 10.610 1.00 87.38 167 TRP A CA 1
ATOM 1328 C C . TRP A 1 167 ? 8.114 34.996 10.360 1.00 87.38 167 TRP A C 1
ATOM 1330 O O . TRP A 1 167 ? 7.571 35.356 9.316 1.00 87.38 167 TRP A O 1
ATOM 1340 N N . GLN A 1 168 ? 7.463 34.391 11.344 1.00 84.19 168 GLN A N 1
ATOM 1341 C CA . GLN A 1 168 ? 6.039 34.105 11.284 1.00 84.19 168 GLN A CA 1
ATOM 1342 C C . GLN A 1 168 ? 5.291 35.017 12.249 1.00 84.19 168 GLN A C 1
ATOM 1344 O O . GLN A 1 168 ? 5.688 35.171 13.403 1.00 84.19 168 GLN A O 1
ATOM 1349 N N . GLN A 1 169 ? 4.199 35.624 11.784 1.00 84.06 169 GLN A N 1
ATOM 1350 C CA . GLN A 1 169 ? 3.349 36.451 12.635 1.00 84.06 169 GLN A CA 1
ATOM 1351 C C . GLN A 1 169 ? 2.797 35.616 13.796 1.00 84.06 169 GLN A C 1
ATOM 1353 O O . GLN A 1 169 ? 2.263 34.528 13.585 1.00 84.06 169 GLN A O 1
ATOM 1358 N N . ALA A 1 170 ? 2.917 36.132 15.018 1.00 83.00 170 ALA A N 1
ATOM 1359 C CA . ALA A 1 170 ? 2.404 35.484 16.210 1.00 83.00 170 ALA A CA 1
ATOM 1360 C C . ALA A 1 170 ? 0.872 35.447 16.155 1.00 83.00 170 ALA A C 1
ATOM 1362 O O . ALA A 1 170 ? 0.207 36.484 16.092 1.00 83.00 170 ALA A O 1
ATOM 1363 N N . GLN A 1 171 ? 0.308 34.245 16.182 1.00 81.75 171 GLN A N 1
ATOM 1364 C CA . GLN A 1 171 ? -1.132 34.018 16.193 1.00 81.75 171 GLN A CA 1
ATOM 1365 C C . GLN A 1 171 ? -1.538 33.382 17.511 1.00 81.75 171 GLN A C 1
ATOM 1367 O O . GLN A 1 171 ? -0.758 32.667 18.136 1.00 81.75 171 GLN A O 1
ATOM 1372 N N . GLN A 1 172 ? -2.764 33.650 17.950 1.00 81.88 172 GLN A N 1
ATOM 1373 C CA . GLN A 1 172 ? -3.303 32.991 19.129 1.00 81.88 172 GLN A CA 1
ATOM 1374 C C . GLN A 1 172 ? -3.460 31.493 18.844 1.00 81.88 172 GLN A C 1
ATOM 1376 O O . GLN A 1 172 ? -4.052 31.113 17.835 1.00 81.88 172 GLN A O 1
ATOM 1381 N N . CYS A 1 173 ? -2.966 30.653 19.747 1.00 75.94 173 CYS A N 1
ATOM 1382 C CA . CYS A 1 173 ? -3.082 29.206 19.650 1.00 75.94 173 CYS A CA 1
ATOM 1383 C C . CYS A 1 173 ? -3.445 28.579 21.000 1.00 75.94 173 CYS A C 1
ATOM 1385 O O . CYS A 1 173 ? -3.413 29.226 22.054 1.00 75.94 173 CYS A O 1
ATOM 1387 N N . GLN A 1 174 ? -3.842 27.310 20.956 1.00 80.38 174 GLN A N 1
ATOM 1388 C CA . GLN A 1 174 ? -4.148 26.515 22.138 1.00 80.38 174 GLN A CA 1
ATOM 1389 C C . GLN A 1 174 ? -3.199 25.323 22.263 1.00 80.38 174 GLN A C 1
ATOM 1391 O O . GLN A 1 174 ? -2.899 24.646 21.279 1.00 80.38 174 GLN A O 1
ATOM 1396 N N . ILE A 1 175 ? -2.806 25.044 23.499 1.00 85.44 175 ILE A N 1
ATOM 1397 C CA . ILE A 1 175 ? -2.136 23.817 23.911 1.00 85.44 175 ILE A CA 1
ATOM 1398 C C . ILE A 1 175 ? -3.151 23.007 24.712 1.00 85.44 175 ILE A C 1
ATOM 1400 O O . ILE A 1 175 ? -3.733 23.502 25.685 1.00 85.44 175 ILE A O 1
ATOM 1404 N N . LEU A 1 176 ? -3.399 21.775 24.282 1.00 79.75 176 LEU A N 1
ATOM 1405 C CA . LEU A 1 176 ? -4.255 20.829 24.987 1.00 79.75 176 LEU A CA 1
ATOM 1406 C C . LEU A 1 176 ? -3.382 19.806 25.704 1.00 79.75 176 LEU A C 1
ATOM 1408 O O . LEU A 1 176 ? -2.634 19.082 25.064 1.00 79.75 176 LEU A O 1
ATOM 1412 N N . TYR A 1 177 ? -3.507 19.721 27.020 1.00 85.19 177 TYR A N 1
ATOM 1413 C CA . TYR A 1 177 ? -2.891 18.673 27.821 1.00 85.19 177 TYR A CA 1
ATOM 1414 C C . TYR A 1 177 ? -3.956 17.630 28.154 1.00 85.19 177 TYR A C 1
ATOM 1416 O O . TYR A 1 177 ? -4.844 17.897 28.967 1.00 85.19 177 TYR A O 1
ATOM 1424 N N . ASP A 1 178 ? -3.897 16.465 27.519 1.00 83.31 178 ASP A N 1
ATOM 1425 C CA . ASP A 1 178 ? -4.750 15.323 27.839 1.00 83.31 178 ASP A CA 1
ATOM 1426 C C . ASP A 1 178 ? -4.129 14.527 28.992 1.00 83.31 178 ASP A C 1
ATOM 1428 O O . ASP A 1 178 ? -3.084 13.901 28.846 1.00 83.31 178 ASP A O 1
ATOM 1432 N N . LEU A 1 179 ? -4.770 14.570 30.158 1.00 78.94 179 LEU A N 1
ATOM 1433 C CA . LEU A 1 179 ? -4.363 13.871 31.379 1.00 78.94 179 LEU A CA 1
ATOM 1434 C C . LEU A 1 179 ? -5.019 12.482 31.514 1.00 78.94 179 LEU A C 1
ATOM 1436 O O . LEU A 1 179 ? -4.980 11.847 32.575 1.00 78.94 179 LEU A O 1
ATOM 1440 N N . GLY A 1 180 ? -5.674 12.002 30.458 1.00 58.22 180 GLY A N 1
ATOM 1441 C CA . GLY A 1 180 ? -6.477 10.790 30.485 1.00 58.22 180 GLY A CA 1
ATOM 1442 C C . GLY A 1 180 ? -7.753 10.941 31.323 1.00 58.22 180 GLY A C 1
ATOM 1443 O O . GLY A 1 180 ? -8.015 11.954 31.971 1.00 58.22 180 GLY A O 1
ATOM 1444 N N . ASN A 1 181 ? -8.606 9.911 31.310 1.00 57.56 181 ASN A N 1
ATOM 1445 C CA . ASN A 1 181 ? -9.882 9.886 32.047 1.00 57.56 181 ASN A CA 1
ATOM 1446 C C . ASN A 1 181 ? -10.807 11.097 31.782 1.00 57.56 181 ASN A C 1
ATOM 1448 O O . ASN A 1 181 ? -11.600 11.475 32.647 1.00 57.56 181 ASN A O 1
ATOM 1452 N N . SER A 1 182 ? -10.782 11.666 30.571 1.00 53.72 182 SER A N 1
ATOM 1453 C CA . SER A 1 182 ? -11.550 12.871 30.182 1.00 53.72 182 SER A CA 1
ATOM 1454 C C . SER A 1 182 ? -11.091 14.172 30.851 1.00 53.72 182 SER A C 1
ATOM 1456 O O . SER A 1 182 ? -11.812 15.173 30.826 1.00 53.72 182 SER A O 1
ATOM 1458 N N . GLU A 1 183 ? -9.920 14.177 31.478 1.00 74.38 183 GLU A N 1
ATOM 1459 C CA . GLU A 1 183 ? -9.336 15.380 32.043 1.00 74.38 183 GLU A CA 1
ATOM 1460 C C . GLU A 1 183 ? -8.450 16.060 30.998 1.00 74.38 183 GLU A C 1
ATOM 1462 O O . GLU A 1 183 ? -7.400 15.550 30.636 1.00 74.38 183 GLU A O 1
ATOM 1467 N N . ILE A 1 184 ? -8.880 17.228 30.515 1.00 77.94 184 ILE A N 1
ATOM 1468 C CA . ILE A 1 184 ? -8.105 18.048 29.579 1.00 77.94 184 ILE A CA 1
ATOM 1469 C C . ILE A 1 184 ? -7.856 19.409 30.216 1.00 77.94 184 ILE A C 1
ATOM 1471 O O . ILE A 1 184 ? -8.808 20.117 30.568 1.00 77.94 184 ILE A O 1
ATOM 1475 N N . VAL A 1 185 ? -6.588 19.798 30.317 1.00 83.81 185 VAL A N 1
ATOM 1476 C CA . VAL A 1 185 ? -6.180 21.157 30.685 1.00 83.81 185 VAL A CA 1
ATOM 1477 C C . VAL A 1 185 ? -5.874 21.929 29.409 1.00 83.81 185 VAL A C 1
ATOM 1479 O O . VAL A 1 185 ? -5.246 21.414 28.490 1.00 83.81 185 VAL A O 1
ATOM 1482 N N . ARG A 1 186 ? -6.365 23.167 29.328 1.00 86.38 186 ARG A N 1
ATOM 1483 C CA . ARG A 1 186 ? -6.154 24.043 28.173 1.00 86.38 186 ARG A CA 1
ATOM 1484 C C . ARG A 1 186 ? -5.280 25.209 28.576 1.00 86.38 186 ARG A C 1
ATOM 1486 O O . ARG A 1 186 ? -5.587 25.894 29.551 1.00 86.38 186 ARG A O 1
ATOM 1493 N N . GLU A 1 187 ? -4.260 25.465 27.780 1.00 88.88 187 GLU A N 1
ATOM 1494 C CA . GLU A 1 187 ? -3.469 26.680 27.851 1.00 88.88 187 GLU A CA 1
ATOM 1495 C C . GLU A 1 187 ? -3.661 27.471 26.558 1.00 88.88 187 GLU A C 1
ATOM 1497 O O . GLU A 1 187 ? -3.462 26.959 25.460 1.00 88.88 187 GLU A O 1
ATOM 1502 N N . TYR A 1 188 ? -4.080 28.726 26.694 1.00 84.75 188 TYR A N 1
ATOM 1503 C CA . TYR A 1 188 ? -4.147 29.662 25.578 1.00 84.75 188 TYR A CA 1
ATOM 1504 C C . TYR A 1 188 ? -2.860 30.474 25.555 1.00 84.75 188 TYR A C 1
ATOM 1506 O O . TYR A 1 188 ? -2.508 31.107 26.551 1.00 84.75 188 TYR A O 1
ATOM 1514 N N . THR A 1 189 ? -2.176 30.462 24.418 1.00 88.81 189 THR A N 1
ATOM 1515 C CA . THR A 1 189 ? -0.906 31.161 24.226 1.00 88.81 189 THR A CA 1
ATOM 1516 C C . THR A 1 189 ? -0.842 31.750 22.816 1.00 88.81 189 THR A C 1
ATOM 1518 O O . THR A 1 189 ? -1.862 31.870 22.133 1.00 88.81 189 THR A O 1
ATOM 1521 N N . TYR A 1 190 ? 0.343 32.177 22.397 1.00 83.62 190 TYR A N 1
ATOM 1522 C CA . TYR A 1 190 ? 0.623 32.608 21.035 1.00 83.62 190 TYR A CA 1
ATOM 1523 C C . TYR A 1 190 ? 1.715 31.730 20.433 1.00 83.62 190 TYR A C 1
ATOM 1525 O O . TYR A 1 190 ? 2.609 31.270 21.149 1.00 83.62 190 TYR A O 1
ATOM 1533 N N . THR A 1 191 ? 1.671 31.534 19.118 1.00 76.94 191 THR A N 1
ATOM 1534 C CA . THR A 1 191 ? 2.746 30.867 18.384 1.00 76.94 191 THR A CA 1
ATOM 1535 C C . THR A 1 191 ? 4.077 31.589 18.631 1.00 76.94 191 THR A C 1
ATOM 1537 O O . THR A 1 191 ? 4.112 32.819 18.731 1.00 76.94 191 THR A O 1
ATOM 1540 N N . GLY A 1 192 ? 5.168 30.837 18.777 1.00 75.88 192 GLY A N 1
ATOM 1541 C CA . GLY A 1 192 ? 6.473 31.382 19.168 1.00 75.88 192 GLY A CA 1
ATOM 1542 C C . GLY A 1 192 ? 6.742 31.420 20.675 1.00 75.88 192 GLY A C 1
ATOM 1543 O O . GLY A 1 192 ? 7.754 31.976 21.102 1.00 75.88 192 GLY A O 1
ATOM 1544 N N . LYS A 1 193 ? 5.844 30.874 21.502 1.00 83.94 193 LYS A N 1
ATOM 1545 C CA . LYS A 1 193 ? 6.033 30.717 22.953 1.00 83.94 193 LYS A CA 1
ATOM 1546 C C . LYS A 1 193 ? 6.276 29.253 23.309 1.00 83.94 193 LYS A C 1
ATOM 1548 O O . LYS A 1 193 ? 5.861 28.367 22.571 1.00 83.94 193 LYS A O 1
ATOM 1553 N N . THR A 1 194 ? 6.918 29.008 24.447 1.00 87.38 194 THR A N 1
ATOM 1554 C CA . THR A 1 194 ? 6.946 27.674 25.058 1.00 87.38 194 THR A CA 1
ATOM 1555 C C . THR A 1 194 ? 5.766 27.511 26.022 1.00 87.38 194 THR A C 1
ATOM 1557 O O . THR A 1 194 ? 5.297 28.520 26.574 1.00 87.38 194 THR A O 1
ATOM 1560 N N . PRO A 1 195 ? 5.268 26.284 26.243 1.00 90.81 195 PRO A N 1
ATOM 1561 C CA . PRO A 1 195 ? 4.194 26.027 27.194 1.00 90.81 195 PRO A CA 1
ATOM 1562 C C . PRO A 1 195 ? 4.587 26.447 28.620 1.00 90.81 195 PRO A C 1
ATOM 1564 O O . PRO A 1 195 ? 5.680 26.139 29.090 1.00 90.81 195 PRO A O 1
ATOM 1567 N N . GLN A 1 196 ? 3.709 27.173 29.316 1.00 88.19 196 GLN A N 1
ATOM 1568 C CA . GLN A 1 196 ? 3.981 27.745 30.643 1.00 88.19 196 GLN A CA 1
ATOM 1569 C C . GLN A 1 196 ? 3.226 27.038 31.772 1.00 88.19 196 GLN A C 1
ATOM 1571 O O . GLN A 1 196 ? 3.686 27.041 32.912 1.00 88.19 196 GLN A O 1
ATOM 1576 N N . ASN A 1 197 ? 2.064 26.446 31.485 1.00 87.94 197 ASN A N 1
ATOM 1577 C CA . ASN A 1 197 ? 1.171 25.858 32.486 1.00 87.94 197 ASN A CA 1
ATOM 1578 C C . ASN A 1 197 ? 1.068 24.340 32.320 1.00 87.94 197 ASN A C 1
ATOM 1580 O O . ASN A 1 197 ? -0.030 23.781 32.338 1.00 87.94 197 ASN A O 1
ATOM 1584 N N . ILE A 1 198 ? 2.219 23.685 32.157 1.00 91.50 198 ILE A N 1
ATOM 1585 C CA . ILE A 1 198 ? 2.305 22.236 31.981 1.00 91.50 198 ILE A CA 1
ATOM 1586 C C . ILE A 1 198 ? 1.841 21.547 33.271 1.00 91.50 198 ILE A C 1
ATOM 1588 O O . ILE A 1 198 ? 2.455 21.748 34.324 1.00 91.50 198 ILE A O 1
ATOM 1592 N N . PRO A 1 199 ? 0.779 20.727 33.227 1.00 89.44 199 PRO A N 1
ATOM 1593 C CA . PRO A 1 199 ? 0.369 19.943 34.381 1.00 89.44 199 PRO A CA 1
ATOM 1594 C C . PRO A 1 199 ? 1.475 18.976 34.819 1.00 89.44 199 PRO A C 1
ATOM 1596 O O . PRO A 1 199 ? 2.154 18.379 33.990 1.00 89.44 199 PRO A O 1
ATOM 1599 N N . THR A 1 200 ? 1.640 18.775 36.122 1.00 85.25 200 THR A N 1
ATOM 1600 C CA . THR A 1 200 ? 2.561 17.755 36.661 1.00 85.25 200 THR A CA 1
ATOM 1601 C C . THR A 1 200 ? 1.819 16.547 37.223 1.00 85.25 200 THR A C 1
ATOM 1603 O O . THR A 1 200 ? 2.402 15.487 37.417 1.00 85.25 200 THR A O 1
ATOM 1606 N N . GLU A 1 201 ? 0.518 16.686 37.472 1.00 81.62 201 GLU A N 1
ATOM 1607 C CA . GLU A 1 201 ? -0.356 15.632 37.971 1.00 81.62 201 GLU A CA 1
ATOM 1608 C C . GLU A 1 201 ? -1.796 15.835 37.486 1.00 81.62 201 GLU A C 1
ATOM 1610 O O . GLU A 1 201 ? -2.162 16.926 37.048 1.00 81.62 201 GLU A O 1
ATOM 1615 N N . ASN A 1 202 ? -2.616 14.787 37.570 1.00 79.31 202 ASN A N 1
ATOM 1616 C CA . ASN A 1 202 ? -4.056 14.865 37.293 1.00 79.31 202 ASN A CA 1
ATOM 1617 C C . ASN A 1 202 ? -4.894 15.065 38.569 1.00 79.31 202 ASN A C 1
ATOM 1619 O O . ASN A 1 202 ? -4.376 15.006 39.684 1.00 79.31 202 ASN A O 1
ATOM 1623 N N . LYS A 1 203 ? -6.220 15.230 38.442 1.00 75.50 203 LYS A N 1
ATOM 1624 C CA . LYS A 1 203 ? -7.154 15.383 39.584 1.00 75.50 203 LYS A CA 1
ATOM 1625 C C . LYS A 1 203 ? -7.145 14.221 40.581 1.00 75.50 203 LYS A C 1
ATOM 1627 O O . LYS A 1 203 ? -7.689 14.363 41.674 1.00 75.50 203 LYS A O 1
ATOM 1632 N N . GLN A 1 204 ? -6.571 13.074 40.219 1.00 70.88 204 GLN A N 1
ATOM 1633 C CA . GLN A 1 204 ? -6.390 11.918 41.103 1.00 70.88 204 GLN A CA 1
ATOM 1634 C C . GLN A 1 204 ? -5.011 11.915 41.793 1.00 70.88 204 GLN A C 1
ATOM 1636 O O . GLN A 1 204 ? -4.650 10.910 42.401 1.00 70.88 204 GLN A O 1
ATOM 1641 N N . ALA A 1 205 ? -4.252 13.015 41.703 1.00 73.50 205 ALA A N 1
ATOM 1642 C CA . ALA A 1 205 ? -2.891 13.176 42.220 1.00 73.50 205 ALA A CA 1
ATOM 1643 C C . ALA A 1 205 ? -1.871 12.173 41.639 1.00 73.50 205 ALA A C 1
ATOM 1645 O O . ALA A 1 205 ? -0.865 11.855 42.277 1.00 73.50 205 ALA A O 1
ATOM 1646 N N . LYS A 1 206 ? -2.119 11.648 40.427 1.00 71.75 206 LYS A N 1
ATOM 1647 C CA . LYS A 1 206 ? -1.137 10.810 39.724 1.00 71.75 206 LYS A CA 1
ATOM 1648 C C . LYS A 1 206 ? -0.111 11.688 39.028 1.00 71.75 206 LYS A C 1
ATOM 1650 O O . LYS A 1 206 ? -0.496 12.530 38.220 1.00 71.75 206 LYS A O 1
ATOM 1655 N N . GLN A 1 207 ? 1.166 11.439 39.307 1.00 79.50 207 GLN A N 1
ATOM 1656 C CA . GLN A 1 207 ? 2.280 12.165 38.702 1.00 79.50 207 GLN A CA 1
ATOM 1657 C C . GLN A 1 207 ? 2.433 11.806 37.223 1.00 79.50 207 GLN A C 1
ATOM 1659 O O . GLN A 1 207 ? 2.442 10.628 36.857 1.00 79.50 207 GLN A O 1
ATOM 1664 N N . ILE A 1 208 ? 2.560 12.835 36.394 1.00 81.94 208 ILE A N 1
ATOM 1665 C CA . ILE A 1 208 ? 2.869 12.726 34.972 1.00 81.94 208 ILE A CA 1
ATOM 1666 C C . ILE A 1 208 ? 4.382 12.604 34.854 1.00 81.94 208 ILE A C 1
ATOM 1668 O O . ILE A 1 208 ? 5.117 13.456 35.350 1.00 81.94 208 ILE A O 1
ATOM 1672 N N . ILE A 1 209 ? 4.848 11.533 34.221 1.00 82.31 209 ILE A N 1
ATOM 1673 C CA . ILE A 1 209 ? 6.280 11.239 34.098 1.00 82.31 209 ILE A CA 1
ATOM 1674 C C . ILE A 1 209 ? 6.850 11.633 32.734 1.00 82.31 209 ILE A C 1
ATOM 1676 O O . ILE A 1 209 ? 8.058 11.812 32.616 1.00 82.31 209 ILE A O 1
ATOM 1680 N N . ALA A 1 210 ? 5.999 11.777 31.716 1.00 83.44 210 ALA A N 1
ATOM 1681 C CA . ALA A 1 210 ? 6.379 12.237 30.383 1.00 83.44 210 ALA A CA 1
ATOM 1682 C C . ALA A 1 210 ? 5.156 12.758 29.610 1.00 83.44 210 ALA A C 1
ATOM 1684 O O . ALA A 1 210 ? 4.013 12.572 30.034 1.00 83.44 210 ALA A O 1
ATOM 1685 N N . TRP A 1 211 ? 5.404 13.375 28.456 1.00 86.50 211 TRP A N 1
ATOM 1686 C CA . TRP A 1 211 ? 4.380 13.840 27.523 1.00 86.50 211 TRP A CA 1
ATOM 1687 C C . TRP A 1 211 ? 4.601 13.230 26.149 1.00 86.50 211 TRP A C 1
ATOM 1689 O O . TRP A 1 211 ? 5.741 12.990 25.757 1.00 86.50 211 TRP A O 1
ATOM 1699 N N . LYS A 1 212 ? 3.509 12.994 25.425 1.00 81.25 212 LYS A N 1
ATOM 1700 C CA . LYS A 1 212 ? 3.533 12.530 24.040 1.00 81.25 212 LYS A CA 1
ATOM 1701 C C . LYS A 1 212 ? 2.906 13.537 23.092 1.00 81.25 212 LYS A C 1
ATOM 1703 O O . LYS A 1 212 ? 1.903 14.141 23.464 1.00 81.25 212 LYS A O 1
ATOM 1708 N N . ASN A 1 213 ? 3.465 13.692 21.895 1.00 78.38 213 ASN A N 1
ATOM 1709 C CA . ASN A 1 213 ? 2.866 14.469 20.801 1.00 78.38 213 ASN A CA 1
ATOM 1710 C C . ASN A 1 213 ? 1.756 13.670 20.079 1.00 78.38 213 ASN A C 1
ATOM 1712 O O . ASN A 1 213 ? 1.364 12.584 20.522 1.00 78.38 213 ASN A O 1
ATOM 1716 N N . ALA A 1 214 ? 1.225 14.217 18.982 1.00 61.91 214 ALA A N 1
ATOM 1717 C CA . ALA A 1 214 ? 0.185 13.572 18.177 1.00 61.91 214 ALA A CA 1
ATOM 1718 C C . ALA A 1 214 ? 0.683 12.289 17.481 1.00 61.91 214 ALA A C 1
ATOM 1720 O O . ALA A 1 214 ? -0.096 11.367 17.248 1.00 61.91 214 ALA A O 1
ATOM 1721 N N . GLU A 1 215 ? 1.988 12.202 17.233 1.00 65.00 215 GLU A N 1
ATOM 1722 C CA . GLU A 1 215 ? 2.702 11.067 16.647 1.00 65.00 215 GLU A CA 1
ATOM 1723 C C . GLU A 1 215 ? 3.045 9.980 17.688 1.00 65.00 215 GLU A C 1
ATOM 1725 O O . GLU A 1 215 ? 3.654 8.963 17.356 1.00 65.00 215 GLU A O 1
ATOM 1730 N N . ASN A 1 216 ? 2.599 10.150 18.943 1.00 58.50 216 ASN A N 1
ATOM 1731 C CA . ASN A 1 216 ? 2.792 9.227 20.070 1.00 58.50 216 ASN A CA 1
ATOM 1732 C C . ASN A 1 216 ? 4.259 9.100 20.544 1.00 58.50 216 ASN A C 1
ATOM 1734 O O . ASN A 1 216 ? 4.590 8.183 21.305 1.00 58.50 216 ASN A O 1
ATOM 1738 N N . GLU A 1 217 ? 5.121 10.036 20.148 1.00 68.44 217 GLU A N 1
ATOM 1739 C CA . GLU A 1 217 ? 6.526 10.126 20.544 1.00 68.44 217 GLU A CA 1
ATOM 1740 C C . GLU A 1 217 ? 6.665 10.848 21.883 1.00 68.44 217 GLU A C 1
ATOM 1742 O O . GLU A 1 217 ? 5.960 11.823 22.145 1.00 68.44 217 GLU A O 1
ATOM 1747 N N . ILE A 1 218 ? 7.588 10.394 22.735 1.00 76.31 218 ILE A N 1
ATOM 1748 C CA . ILE A 1 218 ? 7.878 11.070 24.005 1.00 76.31 218 ILE A CA 1
ATOM 1749 C C . ILE A 1 218 ? 8.647 12.364 23.721 1.00 76.31 218 ILE A C 1
ATOM 1751 O O . ILE A 1 218 ? 9.729 12.323 23.141 1.00 76.31 218 ILE A O 1
ATOM 1755 N N . VAL A 1 219 ? 8.108 13.496 24.174 1.00 81.75 219 VAL A N 1
ATOM 1756 C CA . VAL A 1 219 ? 8.638 14.838 23.900 1.00 81.75 219 VAL A CA 1
ATOM 1757 C C . VAL A 1 219 ? 8.840 15.652 25.179 1.00 81.75 219 VAL A C 1
ATOM 1759 O O . VAL A 1 219 ? 8.038 15.598 26.116 1.00 81.75 219 VAL A O 1
ATOM 1762 N N . GLU A 1 220 ? 9.910 16.449 25.213 1.00 85.62 220 GLU A N 1
ATOM 1763 C CA . GLU A 1 220 ? 10.140 17.446 26.260 1.00 85.62 220 GLU A CA 1
ATOM 1764 C C . GLU A 1 220 ? 9.446 18.758 25.882 1.00 85.62 220 GLU A C 1
ATOM 1766 O O . GLU A 1 220 ? 9.967 19.589 25.144 1.00 85.62 220 GLU A O 1
ATOM 1771 N N . ILE A 1 221 ? 8.230 18.945 26.384 1.00 88.31 221 ILE A N 1
ATOM 1772 C CA . ILE A 1 221 ? 7.382 20.049 25.920 1.00 88.31 221 ILE A CA 1
ATOM 1773 C C . ILE A 1 221 ? 7.738 21.402 26.548 1.00 88.31 221 ILE A C 1
ATOM 1775 O O . ILE A 1 221 ? 7.378 22.433 26.000 1.00 88.31 221 ILE A O 1
ATOM 1779 N N . ALA A 1 222 ? 8.461 21.433 27.672 1.00 85.31 222 ALA A N 1
ATOM 1780 C CA . ALA A 1 222 ? 8.778 22.673 28.394 1.00 85.31 222 ALA A CA 1
ATOM 1781 C C . ALA A 1 222 ? 9.676 23.644 27.608 1.00 85.31 222 ALA A C 1
ATOM 1783 O O . ALA A 1 222 ? 9.600 24.859 27.811 1.00 85.31 222 ALA A O 1
ATOM 1784 N N . SER A 1 223 ? 10.505 23.121 26.707 1.00 78.00 223 SER A N 1
ATOM 1785 C CA . SER A 1 223 ? 11.407 23.889 25.844 1.00 78.00 223 SER A CA 1
ATOM 1786 C C . SER A 1 223 ? 10.881 24.054 24.416 1.00 78.00 223 SER A C 1
ATOM 1788 O O . SER A 1 223 ? 11.428 24.850 23.657 1.00 78.00 223 SER A O 1
ATOM 1790 N N . GLN A 1 224 ? 9.804 23.357 24.041 1.00 80.25 224 GLN A N 1
ATOM 1791 C CA . GLN A 1 224 ? 9.329 23.333 22.663 1.00 80.25 224 GLN A CA 1
ATOM 1792 C C . GLN A 1 224 ? 8.557 24.609 22.306 1.00 80.25 224 GLN A C 1
ATOM 1794 O O . GLN A 1 224 ? 7.582 24.974 22.962 1.00 80.25 224 GLN A O 1
ATOM 1799 N N . ILE A 1 225 ? 8.963 25.284 21.230 1.00 80.44 225 ILE A N 1
ATOM 1800 C CA . ILE A 1 225 ? 8.218 26.423 20.685 1.00 80.44 225 ILE A CA 1
ATOM 1801 C C . ILE A 1 225 ? 6.957 25.907 19.987 1.00 80.44 225 ILE A C 1
ATOM 1803 O O . ILE A 1 225 ? 7.043 25.085 19.075 1.00 80.44 225 ILE A O 1
ATOM 1807 N N . VAL A 1 226 ? 5.783 26.423 20.361 1.00 81.31 226 VAL A N 1
ATOM 1808 C CA . VAL A 1 226 ? 4.540 26.079 19.659 1.00 81.31 226 VAL A CA 1
ATOM 1809 C C . VAL A 1 226 ? 4.390 26.908 18.385 1.00 81.31 226 VAL A C 1
ATOM 1811 O O . VAL A 1 226 ? 4.401 28.137 18.419 1.00 81.31 226 VAL A O 1
ATOM 1814 N N . SER A 1 227 ? 4.236 26.240 17.244 1.00 75.44 227 SER A N 1
ATOM 1815 C CA . SER A 1 227 ? 4.039 26.864 15.924 1.00 75.44 227 SER A CA 1
ATOM 1816 C C . SER A 1 227 ? 2.564 26.936 15.501 1.00 75.44 227 SER A C 1
ATOM 1818 O O . SER A 1 227 ? 2.241 27.515 14.466 1.00 75.44 227 SER A O 1
ATOM 1820 N N . GLY A 1 228 ? 1.652 26.397 16.318 1.00 77.06 228 GLY A N 1
ATOM 1821 C CA . GLY A 1 228 ? 0.212 26.357 16.064 1.00 77.06 228 GLY A CA 1
ATOM 1822 C C . GLY A 1 228 ? -0.564 25.763 17.241 1.00 77.06 228 GLY A C 1
ATOM 1823 O O . GLY A 1 228 ? -0.075 25.748 18.371 1.00 77.06 228 GLY A O 1
ATOM 1824 N N . ASN A 1 229 ? -1.785 25.285 16.983 1.00 77.31 229 ASN A N 1
ATOM 1825 C CA . ASN A 1 229 ? -2.532 24.497 17.966 1.00 77.31 229 ASN A CA 1
ATOM 1826 C C . ASN A 1 229 ? -1.872 23.127 18.128 1.00 77.31 229 ASN A C 1
ATOM 1828 O O . ASN A 1 229 ? -1.637 22.450 17.131 1.00 77.31 229 ASN A O 1
ATOM 1832 N N . VAL A 1 230 ? -1.622 22.711 19.366 1.00 78.31 230 VAL A N 1
ATOM 1833 C CA . VAL A 1 230 ? -0.945 21.443 19.667 1.00 78.31 230 VAL A CA 1
ATOM 1834 C C . VAL A 1 230 ? -1.648 20.708 20.804 1.00 78.31 230 VAL A C 1
ATOM 1836 O O . VAL A 1 230 ? -2.292 21.325 21.658 1.00 78.31 230 VAL A O 1
ATOM 1839 N N . ALA A 1 231 ? -1.540 19.382 20.813 1.00 80.56 231 ALA A N 1
ATOM 1840 C CA . ALA A 1 231 ? -2.061 18.534 21.873 1.00 80.56 231 ALA A CA 1
ATOM 1841 C C . ALA A 1 231 ? -0.968 17.586 22.369 1.00 80.56 231 ALA A C 1
ATOM 1843 O O . ALA A 1 231 ? -0.256 16.984 21.567 1.00 80.56 231 ALA A O 1
ATOM 1844 N N . TYR A 1 232 ? -0.865 17.452 23.688 1.00 82.75 232 TYR A N 1
ATOM 1845 C CA . TYR A 1 232 ? 0.059 16.557 24.360 1.00 82.75 232 TYR A CA 1
ATOM 1846 C C . TYR A 1 232 ? -0.701 15.594 25.264 1.00 82.75 232 TYR A C 1
ATOM 1848 O O . TYR A 1 232 ? -1.593 16.009 26.003 1.00 82.75 232 TYR A O 1
ATOM 1856 N N . THR A 1 233 ? -0.322 14.321 25.242 1.00 82.50 233 THR A N 1
ATOM 1857 C CA . THR A 1 233 ? -0.930 13.279 26.080 1.00 82.50 233 THR A CA 1
ATOM 1858 C C . THR A 1 233 ? -0.001 12.916 27.232 1.00 82.50 233 THR A C 1
ATOM 1860 O O . THR A 1 233 ? 1.179 12.637 27.020 1.00 82.50 233 THR A O 1
ATOM 1863 N N . ALA A 1 234 ? -0.524 12.923 28.455 1.00 80.50 234 ALA A N 1
ATOM 1864 C CA . ALA A 1 234 ? 0.217 12.609 29.664 1.00 80.50 234 ALA A CA 1
ATOM 1865 C C . ALA A 1 234 ? 0.552 11.115 29.734 1.00 80.50 234 ALA A C 1
ATOM 1867 O O . ALA A 1 234 ? -0.306 10.247 29.565 1.00 80.50 234 ALA A O 1
ATOM 1868 N N . VAL A 1 235 ? 1.807 10.816 30.051 1.00 75.69 235 VAL A N 1
ATOM 1869 C CA . VAL A 1 235 ? 2.284 9.470 30.361 1.00 75.69 235 VAL A CA 1
ATOM 1870 C C . VAL A 1 235 ? 2.386 9.336 31.874 1.00 75.69 235 VAL A C 1
ATOM 1872 O O . VAL A 1 235 ? 2.966 10.187 32.549 1.00 75.69 235 VAL A O 1
ATOM 1875 N N . TYR A 1 236 ? 1.838 8.248 32.406 1.00 76.25 236 TYR A N 1
ATOM 1876 C CA . TYR A 1 236 ? 1.845 7.928 33.832 1.00 76.25 236 TYR A CA 1
ATOM 1877 C C . TYR A 1 236 ? 2.716 6.702 34.100 1.00 76.25 236 TYR A C 1
ATOM 1879 O O . TYR A 1 236 ? 2.851 5.835 33.239 1.00 76.25 236 TYR A O 1
ATOM 1887 N N . ASP A 1 237 ? 3.251 6.595 35.316 1.00 62.09 237 ASP A N 1
ATOM 1888 C CA . ASP A 1 237 ? 3.896 5.369 35.790 1.00 62.09 237 ASP A CA 1
ATOM 1889 C C . ASP A 1 237 ? 2.864 4.224 35.868 1.00 62.09 237 ASP A C 1
ATOM 1891 O O . ASP A 1 237 ? 1.967 4.199 36.725 1.00 62.09 237 ASP A O 1
ATOM 1895 N N . MET A 1 238 ? 2.993 3.279 34.933 1.00 46.94 238 MET A N 1
ATOM 1896 C CA . MET A 1 238 ? 2.099 2.135 34.732 1.00 46.94 238 MET A CA 1
ATOM 1897 C C . MET A 1 238 ? 2.076 1.168 35.924 1.00 46.94 238 MET A C 1
ATOM 1899 O O . MET A 1 238 ? 1.092 0.447 36.093 1.00 46.94 238 MET A O 1
ATOM 1903 N N . SER A 1 239 ? 3.079 1.205 36.813 1.00 44.97 239 SER A N 1
ATOM 1904 C CA . SER A 1 239 ? 3.141 0.345 38.005 1.00 44.97 239 SER A CA 1
ATOM 1905 C C . SER A 1 239 ? 2.052 0.648 39.051 1.00 44.97 239 SER A C 1
ATOM 1907 O O . SER A 1 239 ? 1.839 -0.136 39.978 1.00 44.97 239 SER A O 1
ATOM 1909 N N . THR A 1 240 ? 1.320 1.759 38.889 1.00 36.69 240 THR A N 1
ATOM 1910 C CA . THR A 1 240 ? 0.263 2.215 39.813 1.00 36.69 240 THR A CA 1
ATOM 1911 C C . THR A 1 240 ? -1.123 2.356 39.168 1.00 36.69 240 THR A C 1
ATOM 1913 O O . THR A 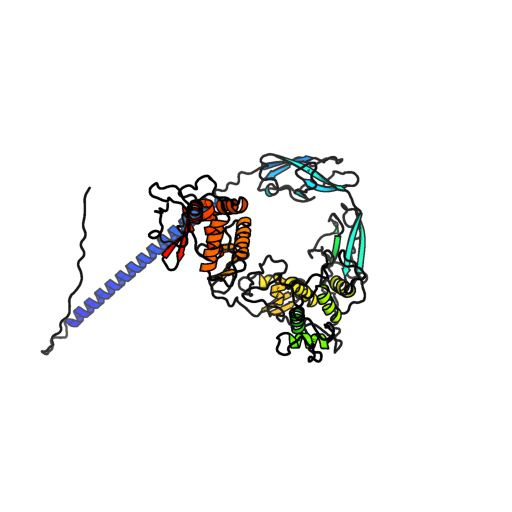1 240 ? -2.067 2.857 39.794 1.00 36.69 240 THR A O 1
ATOM 1916 N N . MET A 1 241 ? -1.300 1.919 37.916 1.00 36.62 241 MET A N 1
ATOM 1917 C CA . MET A 1 241 ? -2.630 1.851 37.308 1.00 36.62 241 MET A CA 1
ATOM 1918 C C . MET A 1 241 ? -3.424 0.702 37.951 1.00 36.62 241 MET A C 1
ATOM 1920 O O . MET A 1 241 ? -2.970 -0.443 37.915 1.00 36.62 241 MET A O 1
ATOM 1924 N N . PRO A 1 242 ? -4.616 0.950 38.532 1.00 31.16 242 PRO A N 1
ATOM 1925 C CA . PRO A 1 242 ? -5.522 -0.149 38.801 1.00 31.16 242 PRO A CA 1
ATOM 1926 C C . PRO A 1 242 ? -5.830 -0.801 37.454 1.00 31.16 242 PRO A C 1
ATOM 1928 O O . PRO A 1 242 ? -6.236 -0.109 36.519 1.00 31.16 242 PRO A O 1
ATOM 1931 N N . GLN A 1 243 ? -5.623 -2.118 37.366 1.00 31.00 243 GLN A N 1
ATOM 1932 C CA . GLN A 1 243 ? -6.258 -2.963 36.355 1.00 31.00 243 GLN A CA 1
ATOM 1933 C C . GLN A 1 243 ? -7.680 -2.429 36.169 1.00 31.00 243 GLN A C 1
ATOM 1935 O O . GLN A 1 243 ? -8.423 -2.361 37.156 1.00 31.00 243 GLN A O 1
ATOM 1940 N N . GLN A 1 244 ? -8.032 -1.972 34.958 1.00 34.06 244 GLN A N 1
ATOM 1941 C CA . GLN A 1 244 ? -9.428 -1.688 34.627 1.00 34.06 244 GLN A CA 1
ATOM 1942 C C . GLN A 1 244 ? -10.204 -2.903 35.132 1.00 34.06 244 GLN A C 1
ATOM 1944 O O . GLN A 1 244 ? -9.866 -4.018 34.722 1.00 34.06 244 GLN A O 1
ATOM 1949 N N . PRO A 1 245 ? -11.139 -2.750 36.089 1.00 28.19 245 PRO A N 1
ATOM 1950 C CA . PRO A 1 245 ? -11.884 -3.900 36.540 1.00 28.19 245 PRO A CA 1
ATOM 1951 C C . PRO A 1 245 ? -12.524 -4.466 35.284 1.00 28.19 245 PRO A C 1
ATOM 1953 O O . PRO A 1 245 ? -13.242 -3.751 34.580 1.00 28.19 245 PRO A O 1
ATOM 1956 N N . SER A 1 246 ? -12.229 -5.730 34.990 1.00 33.34 246 SER A N 1
ATOM 1957 C CA . SER A 1 246 ? -13.080 -6.515 34.126 1.00 33.34 246 SER A CA 1
ATOM 1958 C C . SER A 1 246 ? -14.453 -6.443 34.774 1.00 33.34 246 SER A C 1
ATOM 1960 O O . SER A 1 246 ? -14.777 -7.164 35.718 1.00 33.34 246 SER A O 1
ATOM 1962 N N . GLN A 1 247 ? -15.275 -5.505 34.313 1.00 31.64 247 GLN A N 1
ATOM 1963 C CA . GLN A 1 247 ? -16.700 -5.598 34.513 1.00 31.64 247 GLN A CA 1
ATOM 1964 C C . GLN A 1 247 ? -17.136 -6.742 33.607 1.00 31.64 247 GLN A C 1
ATOM 1966 O O . GLN A 1 247 ? -17.694 -6.548 32.534 1.00 31.64 247 GLN A O 1
ATOM 1971 N N . ASN A 1 248 ? -16.830 -7.961 34.055 1.00 31.77 248 ASN A N 1
ATOM 1972 C CA . ASN A 1 248 ? -17.566 -9.154 33.707 1.00 31.77 248 ASN A CA 1
ATOM 1973 C C . ASN A 1 248 ? -18.976 -8.937 34.257 1.00 31.77 248 ASN A C 1
ATOM 1975 O O . ASN A 1 248 ? -19.348 -9.448 35.310 1.00 31.77 248 ASN A O 1
ATOM 1979 N N . ILE A 1 249 ? -19.751 -8.113 33.558 1.00 38.72 249 ILE A N 1
ATOM 1980 C CA . ILE A 1 249 ? -21.192 -8.238 33.585 1.00 38.72 249 ILE A CA 1
ATOM 1981 C C . ILE A 1 249 ? -21.428 -9.535 32.817 1.00 38.72 249 ILE A C 1
ATOM 1983 O O . ILE A 1 249 ? -21.253 -9.574 31.598 1.00 38.72 249 ILE A O 1
ATOM 1987 N N . GLU A 1 250 ? -21.722 -10.624 33.526 1.00 32.44 250 GLU A N 1
ATOM 1988 C CA . GLU A 1 250 ? -22.234 -11.840 32.894 1.00 32.44 250 GLU A CA 1
ATOM 1989 C C . GLU A 1 250 ? -23.371 -11.436 31.938 1.00 32.44 250 GLU A C 1
ATOM 1991 O O . GLU A 1 250 ? -24.396 -10.909 32.370 1.00 32.44 250 GLU A O 1
ATOM 1996 N N . GLY A 1 251 ? -23.153 -11.612 30.630 1.00 48.66 251 GLY A N 1
ATOM 1997 C CA . GLY A 1 251 ? -24.096 -11.226 29.576 1.00 48.66 251 GLY A CA 1
ATOM 1998 C C . GLY A 1 251 ? -23.794 -9.928 28.809 1.00 48.66 251 GLY A C 1
ATOM 1999 O O . GLY A 1 251 ? -24.553 -9.608 27.896 1.00 48.66 251 GLY A O 1
ATOM 2000 N N . ALA A 1 252 ? -22.717 -9.192 29.110 1.00 60.88 252 ALA A N 1
ATOM 2001 C CA . ALA A 1 252 ? -22.271 -8.081 28.260 1.00 60.88 252 ALA A CA 1
ATOM 2002 C C . ALA A 1 252 ? -21.563 -8.589 26.991 1.00 60.88 252 ALA A C 1
ATOM 2004 O O . ALA A 1 252 ? -20.754 -9.520 27.033 1.00 60.88 252 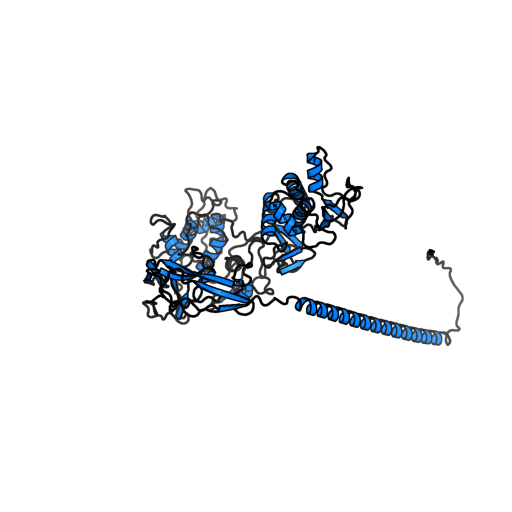ALA A O 1
ATOM 2005 N N . ILE A 1 253 ? -21.877 -7.960 25.855 1.00 77.81 253 ILE A N 1
ATOM 2006 C CA . ILE A 1 253 ? -21.217 -8.210 24.571 1.00 77.81 253 ILE A CA 1
ATOM 2007 C C . ILE A 1 253 ? -19.756 -7.768 24.700 1.00 77.81 253 ILE A C 1
ATOM 2009 O O . ILE A 1 253 ? -19.493 -6.634 25.084 1.00 77.81 253 ILE A O 1
ATOM 2013 N N . ALA A 1 254 ? -18.812 -8.651 24.378 1.00 86.25 254 ALA A N 1
ATOM 2014 C CA . ALA A 1 254 ? -17.384 -8.361 24.460 1.00 86.25 254 ALA A CA 1
ATOM 2015 C C . ALA A 1 254 ? -16.618 -9.010 23.302 1.00 86.25 254 ALA A C 1
ATOM 2017 O O . ALA A 1 254 ? -16.999 -10.083 22.813 1.00 86.25 254 ALA A O 1
ATOM 2018 N N . LEU A 1 255 ? -15.524 -8.362 22.898 1.00 92.69 255 LEU A N 1
ATOM 2019 C CA . LEU A 1 255 ? -14.562 -8.913 21.948 1.00 92.69 255 LEU A CA 1
ATOM 2020 C C . LEU A 1 255 ? -13.486 -9.758 22.658 1.00 92.69 255 LEU A C 1
ATOM 2022 O O . LEU A 1 255 ? -13.288 -9.657 23.869 1.00 92.69 255 LEU A O 1
ATOM 2026 N N . GLU A 1 256 ? -12.814 -10.616 21.897 1.00 91.00 256 GLU A N 1
ATOM 2027 C CA . GLU A 1 256 ? -11.730 -11.499 22.326 1.00 91.00 256 GLU A CA 1
ATOM 2028 C C . GLU A 1 256 ? -10.416 -10.716 22.456 1.00 91.00 256 GLU A C 1
ATOM 2030 O O . GLU A 1 256 ? -9.634 -10.584 21.510 1.00 91.00 256 GLU A O 1
ATOM 2035 N N . THR A 1 257 ? -10.203 -10.168 23.652 1.00 89.06 257 THR A N 1
ATOM 2036 C CA . THR A 1 257 ? -9.017 -9.380 24.020 1.00 89.06 257 THR A CA 1
ATOM 2037 C C . THR A 1 257 ? -7.920 -10.209 24.689 1.00 89.06 257 THR A C 1
ATOM 2039 O O . THR A 1 257 ? -6.870 -9.664 25.002 1.00 89.06 257 THR A O 1
ATOM 2042 N N . GLU A 1 258 ? -8.165 -11.486 25.001 1.00 86.88 258 GLU A N 1
ATOM 2043 C CA . GLU A 1 258 ? -7.190 -12.333 25.698 1.00 86.88 258 GLU A CA 1
ATOM 2044 C C . GLU A 1 258 ? -6.394 -13.175 24.705 1.00 86.88 258 GLU A C 1
ATOM 2046 O O . GLU A 1 258 ? -5.172 -13.202 24.785 1.00 86.88 258 GLU A O 1
ATOM 2051 N N . LYS A 1 259 ? -7.064 -13.854 23.767 1.00 88.44 259 LYS A N 1
ATOM 2052 C CA . LYS A 1 259 ? -6.404 -14.716 22.775 1.00 88.44 259 LYS A CA 1
ATOM 2053 C C . LYS A 1 259 ? -6.102 -13.968 21.491 1.00 88.44 259 LYS A C 1
ATOM 2055 O O . LYS A 1 259 ? -7.024 -13.462 20.851 1.00 88.44 259 LYS A O 1
ATOM 2060 N N . HIS A 1 260 ? -4.850 -14.005 21.044 1.00 91.44 260 HIS A N 1
ATOM 2061 C CA . HIS A 1 260 ? -4.445 -13.367 19.795 1.00 91.44 260 HIS A CA 1
ATOM 2062 C C . HIS A 1 260 ? -4.711 -14.284 18.602 1.00 91.44 260 HIS A C 1
ATOM 2064 O O . HIS A 1 260 ? -3.834 -14.890 17.993 1.00 91.44 260 HIS A O 1
ATOM 2070 N N . ILE A 1 261 ? -6.005 -14.424 18.310 1.00 92.44 261 ILE A N 1
ATOM 2071 C CA . ILE A 1 261 ? -6.497 -15.088 17.108 1.00 92.44 261 ILE A CA 1
ATOM 2072 C C . ILE A 1 261 ? -6.343 -14.176 15.893 1.00 92.44 261 ILE A C 1
ATOM 2074 O O . ILE A 1 261 ? -6.520 -12.957 15.990 1.00 92.44 261 ILE A O 1
ATOM 2078 N N . LYS A 1 262 ? -6.126 -14.808 14.742 1.00 93.56 262 LYS A N 1
ATOM 2079 C CA . LYS A 1 262 ? -6.249 -14.199 13.423 1.00 93.56 262 LYS A CA 1
ATOM 2080 C C . LYS A 1 262 ? -7.700 -13.804 13.172 1.00 93.56 262 LYS A C 1
ATOM 2082 O O . LYS A 1 262 ? -8.599 -14.636 13.315 1.00 93.56 262 LYS A O 1
ATOM 2087 N N . TYR A 1 263 ? -7.926 -12.554 12.782 1.00 96.06 263 TYR A N 1
ATOM 2088 C CA . TYR A 1 263 ? -9.271 -12.036 12.508 1.00 96.06 263 TYR A CA 1
ATOM 2089 C C . TYR A 1 263 ? -9.413 -11.391 11.128 1.00 96.06 263 TYR A C 1
ATOM 2091 O O . TYR A 1 263 ? -10.535 -11.142 10.683 1.00 96.06 263 TYR A O 1
ATOM 2099 N N . MET A 1 264 ? -8.300 -11.185 10.421 1.00 96.38 264 MET A N 1
ATOM 2100 C CA . MET A 1 264 ? -8.272 -10.819 9.008 1.00 96.38 264 MET A CA 1
ATOM 2101 C C . MET A 1 264 ? -7.235 -11.657 8.259 1.00 96.38 264 MET A C 1
ATOM 2103 O O . MET A 1 264 ? -6.318 -12.226 8.842 1.00 96.38 264 MET A O 1
ATOM 2107 N N . ASP A 1 265 ? -7.411 -11.765 6.947 1.00 92.19 265 ASP A N 1
ATOM 2108 C CA . ASP A 1 265 ? -6.467 -12.415 6.039 1.00 92.19 265 ASP A CA 1
ATOM 2109 C C . ASP A 1 265 ? -6.600 -11.801 4.648 1.00 92.19 265 ASP A C 1
ATOM 2111 O O . ASP A 1 265 ? -7.543 -11.054 4.370 1.00 92.19 265 ASP A O 1
ATOM 2115 N N . GLY A 1 266 ? -5.662 -12.145 3.785 1.00 90.12 266 GLY A N 1
ATOM 2116 C CA . GLY A 1 266 ? -5.610 -11.795 2.385 1.00 90.12 266 GLY A CA 1
ATOM 2117 C C . GLY A 1 266 ? -5.924 -12.953 1.436 1.00 90.12 266 GLY A C 1
ATOM 2118 O O . GLY A 1 266 ? -6.292 -14.053 1.848 1.00 90.12 266 GLY A O 1
ATOM 2119 N N . SER A 1 267 ? -5.713 -12.727 0.142 1.00 86.56 267 SER A N 1
ATOM 2120 C CA . SER A 1 267 ? -5.757 -13.770 -0.889 1.00 86.56 267 SER A CA 1
ATOM 2121 C C . SER A 1 267 ? -4.664 -13.551 -1.927 1.00 86.56 267 SER A C 1
ATOM 2123 O O . SER A 1 267 ? -4.251 -12.419 -2.156 1.00 86.56 267 SER A O 1
ATOM 2125 N N . ASN A 1 268 ? -4.197 -14.625 -2.570 1.00 79.94 268 ASN A N 1
ATOM 2126 C CA . ASN A 1 268 ? -3.182 -14.562 -3.634 1.00 79.94 268 ASN A CA 1
ATOM 2127 C C . ASN A 1 268 ? -1.926 -13.760 -3.235 1.00 79.94 268 ASN A C 1
ATOM 2129 O O . ASN A 1 268 ? -1.420 -12.974 -4.028 1.00 79.94 268 ASN A O 1
ATOM 2133 N N . GLY A 1 269 ? -1.484 -13.902 -1.981 1.00 82.69 269 GLY A N 1
ATOM 2134 C CA . GLY A 1 269 ? -0.329 -13.179 -1.437 1.00 82.69 269 GLY A CA 1
ATOM 2135 C C . GLY A 1 269 ? -0.558 -11.701 -1.091 1.00 82.69 269 GLY A C 1
ATOM 2136 O O . GLY A 1 269 ? 0.382 -11.059 -0.652 1.00 82.69 269 GLY A O 1
ATOM 2137 N N . ASN A 1 270 ? -1.775 -11.162 -1.222 1.00 87.56 270 ASN A N 1
ATOM 2138 C CA . ASN A 1 270 ? -2.096 -9.756 -0.924 1.00 87.56 270 ASN A CA 1
ATOM 2139 C C . ASN A 1 270 ? -3.050 -9.622 0.251 1.00 87.56 270 ASN A C 1
ATOM 2141 O O . ASN A 1 270 ? -3.954 -10.445 0.390 1.00 87.56 270 ASN A O 1
ATOM 2145 N N . PHE A 1 271 ? -2.915 -8.556 1.032 1.00 93.62 271 PHE A N 1
ATOM 2146 C CA . PHE A 1 271 ? -3.835 -8.188 2.105 1.00 93.62 271 PHE A CA 1
ATOM 2147 C C . PHE A 1 271 ? -4.996 -7.300 1.625 1.00 93.62 271 PHE A C 1
ATOM 2149 O O . PHE A 1 271 ? -6.082 -7.334 2.216 1.00 93.62 271 PHE A O 1
ATOM 2156 N N . TYR A 1 272 ? -4.788 -6.532 0.556 1.00 94.69 272 TYR A N 1
ATOM 2157 C CA . TYR A 1 272 ? -5.663 -5.494 0.008 1.00 94.69 272 TYR A CA 1
ATOM 2158 C C . TYR A 1 272 ? -5.954 -4.362 1.005 1.00 94.69 272 TYR A C 1
ATOM 2160 O O . TYR A 1 272 ? -7.117 -4.158 1.364 1.00 94.69 272 TYR A O 1
ATOM 2168 N N . PRO A 1 273 ? -4.935 -3.622 1.481 1.00 97.00 273 PRO A N 1
ATOM 2169 C CA . PRO A 1 273 ? -5.098 -2.629 2.546 1.00 97.00 273 PRO A CA 1
ATOM 2170 C C . PRO A 1 273 ? -6.085 -1.509 2.175 1.00 97.00 273 PRO A C 1
ATOM 2172 O O . PRO A 1 273 ? -6.905 -1.105 3.004 1.00 97.00 273 PRO A O 1
ATOM 2175 N N . GLU A 1 274 ? -6.087 -1.095 0.906 1.00 96.19 274 GLU A N 1
ATOM 2176 C CA . GLU A 1 274 ? -6.944 -0.034 0.360 1.00 96.19 274 GLU A CA 1
ATOM 2177 C C . GLU A 1 274 ? -8.366 -0.491 -0.006 1.00 96.19 274 GLU A C 1
ATOM 2179 O O . GLU A 1 274 ? -9.240 0.342 -0.255 1.00 96.19 274 GLU A O 1
ATOM 2184 N N . LYS A 1 275 ? -8.633 -1.806 -0.043 1.00 97.12 275 LYS A N 1
ATOM 2185 C CA . LYS A 1 275 ? -9.967 -2.315 -0.383 1.00 97.12 275 LYS A CA 1
ATOM 2186 C C . LYS A 1 275 ? -10.949 -1.943 0.731 1.00 97.12 275 LYS A C 1
ATOM 2188 O O . LYS A 1 275 ? -10.712 -2.212 1.910 1.00 97.12 275 LYS A O 1
ATOM 2193 N N . VAL A 1 276 ? -12.071 -1.356 0.333 1.00 98.38 276 VAL A N 1
ATOM 2194 C CA . VAL A 1 276 ? -13.195 -1.035 1.217 1.00 98.38 276 VAL A CA 1
ATOM 2195 C C . VAL A 1 276 ? -13.901 -2.302 1.696 1.00 98.38 276 VAL A C 1
ATOM 2197 O O . VAL A 1 276 ? -14.038 -3.275 0.950 1.00 98.38 276 VAL A O 1
ATOM 2200 N N . LEU A 1 277 ? -14.338 -2.307 2.952 1.00 98.50 277 LEU A N 1
ATOM 2201 C CA . LEU A 1 277 ? -15.084 -3.419 3.526 1.00 98.50 277 LEU A CA 1
ATOM 2202 C C . LEU A 1 277 ? -16.556 -3.343 3.130 1.00 98.50 277 LEU A C 1
ATOM 2204 O O . LEU A 1 277 ? -17.228 -2.329 3.326 1.00 98.50 277 LEU A O 1
ATOM 2208 N N . THR A 1 278 ? -17.090 -4.460 2.654 1.00 98.50 278 THR A N 1
ATOM 2209 C CA . THR A 1 278 ? -18.538 -4.665 2.596 1.00 98.50 278 THR A CA 1
ATOM 2210 C C . THR A 1 278 ? -19.110 -4.881 3.997 1.00 98.50 278 THR A C 1
ATOM 2212 O O . THR A 1 278 ? -18.409 -5.279 4.936 1.00 98.50 278 THR A O 1
ATOM 2215 N N . ARG A 1 279 ? -20.421 -4.677 4.154 1.00 98.25 279 ARG A N 1
ATOM 2216 C CA . ARG A 1 279 ? -21.113 -4.942 5.423 1.00 98.25 279 ARG A CA 1
ATOM 2217 C C . ARG A 1 279 ? -20.975 -6.388 5.883 1.00 98.25 279 ARG A C 1
ATOM 2219 O O . ARG A 1 279 ? -20.812 -6.626 7.080 1.00 98.25 279 ARG A O 1
ATOM 2226 N N . ALA A 1 280 ? -21.019 -7.339 4.952 1.00 98.06 280 ALA A N 1
ATOM 2227 C CA . ALA A 1 280 ? -20.793 -8.751 5.235 1.00 98.06 280 ALA A CA 1
ATOM 2228 C C . ALA A 1 280 ? -19.376 -9.023 5.764 1.00 98.06 280 ALA A C 1
ATOM 2230 O O . ALA A 1 280 ? -19.229 -9.688 6.789 1.00 98.06 280 ALA A O 1
ATOM 2231 N N . GLU A 1 281 ? -18.341 -8.474 5.117 1.00 98.50 281 GLU A N 1
ATOM 2232 C CA . GLU A 1 281 ? -16.949 -8.635 5.560 1.00 98.50 281 GLU A CA 1
ATOM 2233 C C . GLU A 1 281 ? -16.724 -8.030 6.952 1.00 98.50 281 GLU A C 1
ATOM 2235 O O . GLU A 1 281 ? -16.154 -8.692 7.818 1.00 98.50 281 GLU A O 1
ATOM 2240 N N . ALA A 1 282 ? -17.236 -6.823 7.214 1.00 98.50 282 ALA A N 1
ATOM 2241 C CA . ALA A 1 282 ? -17.139 -6.204 8.535 1.00 98.50 282 ALA A CA 1
ATOM 2242 C C . ALA A 1 282 ? -17.851 -7.028 9.625 1.00 98.50 282 ALA A C 1
ATOM 2244 O O . ALA A 1 282 ? -17.313 -7.207 10.721 1.00 98.50 282 ALA A O 1
ATOM 2245 N N . CYS A 1 283 ? -19.029 -7.592 9.321 1.00 98.12 283 CYS A N 1
ATOM 2246 C CA . CYS A 1 283 ? -19.729 -8.486 10.245 1.00 98.12 283 CYS A CA 1
ATOM 2247 C C . CYS A 1 283 ? -18.933 -9.757 10.527 1.00 98.12 283 CYS A C 1
ATOM 2249 O O . CYS A 1 283 ? -18.883 -10.195 11.673 1.00 98.12 283 CYS A O 1
ATOM 2251 N N . GLN A 1 284 ? -18.307 -10.345 9.508 1.00 98.25 284 GLN A N 1
ATOM 2252 C CA . GLN A 1 284 ? -17.496 -11.546 9.672 1.00 98.25 284 GLN A CA 1
ATOM 2253 C C . GLN A 1 284 ? -16.271 -11.296 10.551 1.00 98.25 284 GLN A C 1
ATOM 2255 O O . GLN A 1 284 ? -15.985 -12.108 11.429 1.00 98.25 284 GLN A O 1
ATOM 2260 N N . ILE A 1 285 ? -15.578 -10.173 10.350 1.00 98.44 285 ILE A N 1
ATOM 2261 C CA . ILE A 1 285 ? -14.416 -9.784 11.160 1.00 98.44 285 ILE A CA 1
ATOM 2262 C C . ILE A 1 285 ? -14.815 -9.671 12.636 1.00 98.44 285 ILE A C 1
ATOM 2264 O O . ILE A 1 285 ? -14.227 -10.317 13.505 1.00 98.44 285 ILE A O 1
ATOM 2268 N N . LEU A 1 286 ? -15.874 -8.909 12.919 1.00 98.06 286 LEU A N 1
ATOM 2269 C CA . LEU A 1 286 ? -16.383 -8.743 14.279 1.00 98.06 286 LEU A CA 1
ATOM 2270 C C . LEU A 1 286 ? -16.900 -10.062 14.859 1.00 98.06 286 LEU A C 1
ATOM 2272 O O . LEU A 1 286 ? -16.658 -10.350 16.027 1.00 98.06 286 LEU A O 1
ATOM 2276 N N . TYR A 1 287 ? -17.557 -10.898 14.052 1.00 97.25 287 TYR A N 1
ATOM 2277 C CA . TYR A 1 287 ? -17.999 -12.226 14.463 1.00 97.25 287 TYR A CA 1
ATOM 2278 C C . TYR A 1 287 ? -16.830 -13.121 14.876 1.00 97.25 287 TYR A C 1
ATOM 2280 O O . TYR A 1 287 ? -16.945 -13.829 15.872 1.00 97.25 287 TYR A O 1
ATOM 2288 N N . ILE A 1 288 ? -15.699 -13.105 14.163 1.00 97.06 288 ILE A N 1
ATOM 2289 C CA . ILE A 1 288 ? -14.502 -13.860 14.568 1.00 97.06 288 ILE A CA 1
ATOM 2290 C C . ILE A 1 288 ? -14.042 -13.414 15.959 1.00 97.06 288 ILE A C 1
ATOM 2292 O O . ILE A 1 288 ? -13.774 -14.266 16.805 1.00 97.06 288 ILE A O 1
ATOM 2296 N N . LEU A 1 289 ? -14.054 -12.103 16.209 1.00 97.12 289 LEU A N 1
ATOM 2297 C CA . LEU A 1 289 ? -13.630 -11.490 17.465 1.00 97.12 289 LEU A CA 1
ATOM 2298 C C . LEU A 1 289 ? -14.660 -11.573 18.601 1.00 97.12 289 LEU A C 1
ATOM 2300 O O . LEU A 1 289 ? -14.318 -11.228 19.724 1.00 97.12 289 LEU A O 1
ATOM 2304 N N . LEU A 1 290 ? -15.903 -12.008 18.384 1.00 93.50 290 LEU A N 1
ATOM 2305 C CA . LEU A 1 290 ? -16.885 -12.104 19.472 1.00 93.50 290 LEU A CA 1
ATOM 2306 C C . LEU A 1 290 ? -16.511 -13.209 20.471 1.00 93.50 290 LEU A C 1
ATOM 2308 O O . LEU A 1 290 ? -16.503 -14.392 20.119 1.00 93.50 290 LEU A O 1
ATOM 2312 N N . LYS A 1 291 ? -16.334 -12.839 21.750 1.00 90.94 291 LYS A N 1
ATOM 2313 C CA . LYS A 1 291 ? -16.094 -13.793 22.852 1.00 90.94 291 LYS A CA 1
ATOM 2314 C C . LYS A 1 291 ? -17.314 -14.684 23.110 1.00 90.94 291 LYS A C 1
ATOM 2316 O O . LYS A 1 291 ? -17.187 -15.843 23.494 1.00 90.94 291 LYS A O 1
ATOM 2321 N N . GLN A 1 292 ? -18.512 -14.138 22.897 1.00 85.75 292 GLN A N 1
ATOM 2322 C CA . GLN A 1 292 ? -19.790 -14.820 23.098 1.00 85.75 292 GLN A CA 1
ATOM 2323 C C . GLN A 1 292 ? -20.642 -14.682 21.836 1.00 85.75 292 GLN A C 1
ATOM 2325 O O . GLN A 1 292 ? -20.982 -13.573 21.427 1.00 85.75 292 GLN A O 1
ATOM 2330 N N . LYS A 1 293 ? -21.001 -15.816 21.227 1.00 87.31 293 LYS A N 1
ATOM 2331 C CA . LYS A 1 293 ? -21.793 -15.875 19.993 1.00 87.31 293 LYS A CA 1
ATOM 2332 C C . LYS A 1 293 ? -23.180 -16.411 20.305 1.00 87.31 293 LYS A C 1
ATOM 2334 O O . LYS A 1 293 ? -23.318 -17.525 20.805 1.00 87.31 293 LYS A O 1
ATOM 2339 N N . GLN A 1 294 ? -24.205 -15.622 20.003 1.00 84.38 294 GLN A N 1
ATOM 2340 C CA . GLN A 1 294 ? -25.587 -16.091 20.059 1.00 84.38 294 GLN A CA 1
ATOM 2341 C C . GLN A 1 294 ? -25.947 -16.820 18.764 1.00 84.38 294 GLN A C 1
ATOM 2343 O O . GLN A 1 294 ? -25.497 -16.439 17.680 1.00 84.38 294 GLN A O 1
ATOM 2348 N N . SER A 1 295 ? -26.786 -17.851 18.869 1.00 85.44 295 SER A N 1
ATOM 2349 C CA . SER A 1 295 ? -27.355 -18.502 17.690 1.00 85.44 295 SER A CA 1
ATOM 2350 C C . SER A 1 295 ? -28.162 -17.484 16.877 1.00 85.44 295 SER A C 1
ATOM 2352 O O . SER A 1 295 ? -28.975 -16.768 17.466 1.00 85.44 295 SER A O 1
ATOM 2354 N N . PRO A 1 296 ? -27.978 -17.409 15.549 1.00 85.69 296 PRO A N 1
ATOM 2355 C CA . PRO A 1 296 ? -28.690 -16.447 14.718 1.00 85.69 296 PRO A CA 1
ATOM 2356 C C . PRO A 1 296 ? -30.201 -16.710 14.788 1.00 85.69 296 PRO A C 1
ATOM 2358 O O . PRO A 1 296 ? -30.658 -17.818 14.519 1.00 85.69 296 PRO A O 1
ATOM 2361 N N . GLN A 1 297 ? -30.977 -15.710 15.212 1.00 84.50 297 GLN A N 1
ATOM 2362 C CA . GLN A 1 297 ? -32.448 -15.733 15.241 1.00 84.50 297 GLN A CA 1
ATOM 2363 C C . GLN A 1 297 ? -33.063 -14.719 14.270 1.00 84.50 297 GLN A C 1
ATOM 2365 O O . GLN A 1 297 ? -34.221 -14.864 13.885 1.00 84.50 297 GLN A O 1
ATOM 2370 N N . LYS A 1 298 ? -32.308 -13.685 13.881 1.00 82.94 298 LYS A N 1
ATOM 2371 C CA . LYS A 1 298 ? -32.708 -12.740 12.835 1.00 82.94 298 LYS A CA 1
ATOM 2372 C C . LYS A 1 298 ? -32.168 -13.179 11.479 1.00 82.94 298 LYS A C 1
ATOM 2374 O O . LYS A 1 298 ? -31.016 -13.591 11.370 1.00 82.94 298 LYS A O 1
ATOM 2379 N N . THR A 1 299 ? -33.002 -13.032 10.457 1.00 88.06 299 THR A N 1
ATOM 2380 C CA . THR A 1 299 ? -32.694 -13.329 9.054 1.00 88.06 299 THR A CA 1
ATOM 2381 C C . THR A 1 299 ? -33.114 -12.159 8.176 1.00 88.06 299 THR A C 1
ATOM 2383 O O . THR A 1 299 ? -34.014 -11.408 8.550 1.00 88.06 299 THR A O 1
ATOM 2386 N N . PHE A 1 300 ? -32.506 -12.045 7.000 1.00 92.25 300 PHE A N 1
ATOM 2387 C CA . PHE A 1 300 ? -32.814 -11.020 6.003 1.00 92.25 300 PHE A CA 1
ATOM 2388 C C . PHE A 1 300 ? -33.104 -11.689 4.659 1.00 92.25 300 PHE A C 1
ATOM 2390 O O . PHE A 1 300 ? -32.551 -12.748 4.365 1.00 92.25 300 PHE A O 1
ATOM 2397 N N . SER A 1 301 ? -33.993 -11.103 3.857 1.00 95.62 301 SER A N 1
ATOM 2398 C CA . SER A 1 301 ? -34.501 -11.732 2.631 1.00 95.62 301 SER A CA 1
ATOM 2399 C C . SER A 1 301 ? -33.477 -11.791 1.491 1.00 95.62 301 SER A C 1
ATOM 2401 O O . SER A 1 301 ? -33.592 -12.630 0.600 1.00 95.62 301 SER A O 1
ATOM 2403 N N . ASP A 1 302 ? -32.453 -10.941 1.550 1.00 96.75 302 ASP A N 1
ATOM 2404 C CA . ASP A 1 302 ? -31.326 -10.867 0.619 1.00 96.75 302 ASP A CA 1
ATOM 2405 C C . ASP A 1 302 ? -30.087 -11.651 1.093 1.00 96.75 302 ASP A C 1
ATOM 2407 O O . ASP A 1 302 ? -29.025 -11.557 0.476 1.00 96.75 302 ASP A O 1
ATOM 2411 N N . ILE A 1 303 ? -30.213 -12.443 2.165 1.00 94.62 303 ILE A N 1
ATOM 2412 C CA . ILE A 1 303 ? -29.151 -13.320 2.663 1.00 94.62 303 ILE A CA 1
ATOM 2413 C C . ILE A 1 303 ? -29.541 -14.776 2.447 1.00 94.62 303 ILE A C 1
ATOM 2415 O O . ILE A 1 303 ? -30.427 -15.321 3.105 1.00 94.62 303 ILE A O 1
ATOM 2419 N N . ASP A 1 304 ? -28.815 -15.432 1.546 1.00 93.44 304 ASP A N 1
ATOM 2420 C CA . ASP A 1 304 ? -28.849 -16.883 1.427 1.00 93.44 304 ASP A CA 1
ATOM 2421 C C . ASP A 1 304 ? -28.087 -17.517 2.603 1.00 93.44 304 ASP A C 1
ATOM 2423 O O . ASP A 1 304 ? -26.923 -17.212 2.855 1.00 93.44 304 ASP A O 1
ATOM 2427 N N . THR A 1 305 ? -28.756 -18.424 3.317 1.00 91.38 305 THR A N 1
ATOM 2428 C CA . THR A 1 305 ? -28.219 -19.173 4.467 1.00 91.38 305 THR A CA 1
ATOM 2429 C C . THR A 1 305 ? -26.951 -19.979 4.172 1.00 91.38 305 THR A C 1
ATOM 2431 O O . THR A 1 305 ? -26.258 -20.360 5.107 1.00 91.38 305 THR A O 1
ATOM 2434 N N . GLN A 1 306 ? -26.648 -20.260 2.900 1.00 93.38 306 GLN A N 1
ATOM 2435 C CA . GLN A 1 306 ? -25.425 -20.962 2.494 1.00 93.38 306 GLN A CA 1
ATOM 2436 C C . GLN A 1 306 ? -24.235 -20.020 2.249 1.00 93.38 306 GLN A C 1
ATOM 2438 O O . GLN A 1 306 ? -23.137 -20.484 1.941 1.00 93.38 306 GLN A O 1
ATOM 2443 N N . GLN A 1 307 ? -24.424 -18.701 2.360 1.00 95.00 307 GLN A N 1
ATOM 2444 C CA . GLN A 1 307 ? -23.341 -17.732 2.205 1.00 95.00 307 GLN A CA 1
ATOM 2445 C C . GLN A 1 307 ? -22.404 -17.754 3.412 1.00 95.00 307 GLN A C 1
ATOM 2447 O O . GLN A 1 307 ? -22.837 -17.871 4.556 1.00 95.00 307 GLN A O 1
ATOM 2452 N N . TRP A 1 308 ? -21.111 -17.554 3.158 1.00 95.81 308 TRP A N 1
ATOM 2453 C CA . TRP A 1 308 ? -20.057 -17.604 4.178 1.00 95.81 308 TRP A CA 1
ATOM 2454 C C . TRP A 1 308 ? -20.247 -16.597 5.326 1.00 95.81 308 TRP A C 1
ATOM 2456 O O . TRP A 1 308 ? -19.767 -16.840 6.428 1.00 95.81 308 TRP A O 1
ATOM 2466 N N . TYR A 1 309 ? -20.965 -15.495 5.086 1.00 95.69 309 TYR A N 1
ATOM 2467 C CA . TYR A 1 309 ? -21.267 -14.452 6.074 1.00 95.69 309 TYR A CA 1
ATOM 2468 C C . TYR A 1 309 ? -22.639 -14.599 6.750 1.00 95.69 309 TYR A C 1
ATOM 2470 O O . TYR A 1 309 ? -22.974 -13.781 7.608 1.00 95.69 309 TYR A O 1
ATOM 2478 N N . ALA A 1 310 ? -23.465 -15.578 6.362 1.00 94.50 310 ALA A N 1
ATOM 2479 C CA . ALA A 1 310 ? -24.858 -15.656 6.809 1.00 94.50 310 ALA A CA 1
ATOM 2480 C C . ALA A 1 310 ? -24.971 -15.766 8.340 1.00 94.50 310 ALA A C 1
ATOM 2482 O O . ALA A 1 310 ? -25.721 -15.007 8.960 1.00 94.50 310 ALA A O 1
ATOM 2483 N N . ASP A 1 311 ? -24.166 -16.639 8.952 1.00 95.06 311 ASP A N 1
ATOM 2484 C CA . ASP A 1 311 ? -24.118 -16.806 10.408 1.00 95.06 311 ASP A CA 1
ATOM 2485 C C . ASP A 1 311 ? -23.607 -15.547 11.112 1.00 95.06 311 ASP A C 1
ATOM 2487 O O . ASP A 1 311 ? -24.180 -15.129 12.117 1.00 95.06 311 ASP A O 1
ATOM 2491 N N . ALA A 1 312 ? -22.569 -14.901 10.571 1.00 97.19 312 ALA A N 1
ATOM 2492 C CA . ALA A 1 312 ? -22.023 -13.679 11.148 1.00 97.19 312 ALA A CA 1
ATOM 2493 C C . ALA A 1 312 ? -23.070 -12.561 11.179 1.00 97.19 312 ALA A C 1
ATOM 2495 O O . ALA A 1 312 ? -23.335 -11.984 12.236 1.00 97.19 312 ALA A O 1
ATOM 2496 N N . VAL A 1 313 ? -23.721 -12.297 10.044 1.00 96.69 313 VAL A N 1
ATOM 2497 C CA . VAL A 1 313 ? -24.770 -11.276 9.961 1.00 96.69 313 VAL A CA 1
ATOM 2498 C C . VAL A 1 313 ? -25.942 -11.626 10.878 1.00 96.69 313 VAL A C 1
ATOM 2500 O O . VAL A 1 313 ? -26.387 -10.779 11.655 1.00 96.69 313 VAL A O 1
ATOM 2503 N N . GLY A 1 314 ? -26.416 -12.875 10.845 1.00 91.31 314 GLY A N 1
ATOM 2504 C CA . GLY A 1 314 ? -27.520 -13.328 11.688 1.00 91.31 314 GLY A CA 1
ATOM 2505 C C . GLY A 1 314 ? -27.213 -13.198 13.183 1.00 91.31 314 GLY A C 1
ATOM 2506 O O . GLY A 1 314 ? -28.050 -12.704 13.944 1.00 91.31 314 GLY A O 1
ATOM 2507 N N . THR A 1 315 ? -26.009 -13.578 13.623 1.00 93.19 315 THR A N 1
ATOM 2508 C CA . THR A 1 315 ? -25.574 -13.458 15.022 1.00 93.19 315 THR A CA 1
ATOM 2509 C C . THR A 1 315 ? -25.471 -11.996 15.446 1.00 93.19 315 THR A C 1
ATOM 2511 O O . THR A 1 315 ? -26.088 -11.620 16.443 1.00 93.19 315 THR A O 1
ATOM 2514 N N . LEU A 1 316 ? -24.768 -11.145 14.689 1.00 95.31 316 LEU A N 1
ATOM 2515 C CA . LEU A 1 316 ? -24.617 -9.729 15.044 1.00 95.31 316 LEU A CA 1
ATOM 2516 C C . LEU A 1 316 ? -25.970 -9.000 15.052 1.00 95.31 316 LEU A C 1
ATOM 2518 O O . LEU A 1 316 ? -26.218 -8.175 15.933 1.00 95.31 316 LEU A O 1
ATOM 2522 N N . ALA A 1 317 ? -26.875 -9.325 14.124 1.00 90.75 317 ALA A N 1
ATOM 2523 C CA . ALA A 1 317 ? -28.218 -8.750 14.091 1.00 90.75 317 ALA A CA 1
ATOM 2524 C C . ALA A 1 317 ? -29.068 -9.206 15.286 1.00 90.75 317 ALA A C 1
ATOM 2526 O O . ALA A 1 317 ? -29.813 -8.410 15.873 1.00 90.75 317 ALA A O 1
ATOM 2527 N N . THR A 1 318 ? -28.945 -10.479 15.674 1.00 87.12 318 THR A N 1
ATOM 2528 C CA . THR A 1 318 ? -29.608 -11.046 16.861 1.00 87.12 318 THR A CA 1
ATOM 2529 C C . THR A 1 318 ? -29.133 -10.356 18.134 1.00 87.12 318 THR A C 1
ATOM 2531 O O . THR A 1 318 ? -29.954 -9.989 18.970 1.00 87.12 318 THR A O 1
ATOM 2534 N N . MET A 1 319 ? -27.832 -10.071 18.218 1.00 88.06 319 MET A N 1
ATOM 2535 C CA . MET A 1 319 ? -27.212 -9.331 19.319 1.00 88.06 319 MET A CA 1
ATOM 2536 C C . MET A 1 319 ? -27.487 -7.816 19.271 1.00 88.06 319 MET A C 1
ATOM 2538 O O . MET A 1 319 ? -27.050 -7.087 20.156 1.00 88.06 319 MET A O 1
ATOM 2542 N N . GLY A 1 320 ? -28.205 -7.325 18.253 1.00 85.88 320 GLY A N 1
ATOM 2543 C CA . GLY A 1 320 ? -28.555 -5.909 18.101 1.00 85.88 320 GLY A CA 1
ATOM 2544 C C . GLY A 1 320 ? -27.398 -5.011 17.655 1.00 85.88 320 GLY A C 1
ATOM 2545 O O . GLY A 1 320 ? -27.544 -3.789 17.644 1.00 85.88 320 GLY A O 1
ATOM 2546 N N . LEU A 1 321 ? -26.262 -5.596 17.269 1.00 91.38 321 LEU A N 1
ATOM 2547 C CA . LEU A 1 321 ? -25.067 -4.871 16.840 1.00 91.38 321 LEU A CA 1
ATOM 2548 C C . LEU A 1 321 ? -25.247 -4.258 15.452 1.00 91.38 321 LEU A C 1
ATOM 2550 O O . LEU A 1 321 ? -24.880 -3.107 15.235 1.00 91.38 321 LEU A O 1
ATOM 2554 N N . VAL A 1 322 ? -25.895 -4.988 14.546 1.00 91.56 322 VAL A N 1
ATOM 2555 C CA . VAL A 1 322 ? -26.220 -4.512 13.196 1.00 91.56 322 VAL A CA 1
ATOM 2556 C C . VAL A 1 322 ? -27.717 -4.567 12.935 1.00 91.56 322 VAL A C 1
ATOM 2558 O O . VAL A 1 322 ? -28.452 -5.352 13.536 1.00 91.56 322 VAL A O 1
ATOM 2561 N N . GLU A 1 323 ? -28.165 -3.720 12.018 1.00 85.94 323 GLU A N 1
ATOM 2562 C CA . GLU A 1 323 ? -29.556 -3.611 11.589 1.00 85.94 323 GLU A CA 1
ATOM 2563 C C . GLU A 1 323 ? -29.615 -3.601 10.059 1.00 85.94 323 GLU A C 1
ATOM 2565 O O . GLU A 1 323 ? -28.652 -3.205 9.393 1.00 85.94 323 GLU A O 1
ATOM 2570 N N . GLY A 1 324 ? -30.730 -4.088 9.516 1.00 81.62 324 GLY A N 1
ATOM 2571 C CA . GLY A 1 324 ? -31.021 -4.055 8.085 1.00 81.62 324 GLY A CA 1
ATOM 2572 C C . GLY A 1 324 ? -31.925 -2.885 7.699 1.00 81.62 324 GLY A C 1
ATOM 2573 O O . GLY A 1 324 ? -32.410 -2.136 8.546 1.00 81.62 324 GLY A O 1
ATOM 2574 N N . TYR A 1 325 ? -32.181 -2.767 6.404 1.00 83.12 325 TYR A N 1
ATOM 2575 C CA . TYR A 1 325 ? -33.066 -1.787 5.789 1.00 83.12 325 TYR A CA 1
ATOM 2576 C C . TYR A 1 325 ? -34.380 -2.470 5.404 1.00 83.12 325 TYR A C 1
ATOM 2578 O O . TYR A 1 325 ? -34.525 -3.048 4.325 1.00 83.12 325 TYR A O 1
ATOM 2586 N N . GLY A 1 326 ? -35.348 -2.441 6.322 1.00 86.44 326 GLY A N 1
ATOM 2587 C CA . GLY A 1 326 ? -36.577 -3.222 6.180 1.00 86.44 326 GLY A CA 1
ATOM 2588 C C . GLY A 1 326 ? -36.277 -4.721 6.246 1.00 86.44 326 GLY A C 1
ATOM 2589 O O . GLY A 1 326 ? -35.718 -5.190 7.232 1.00 86.44 326 GLY A O 1
ATOM 2590 N N . GLU A 1 327 ? -36.630 -5.459 5.192 1.00 88.19 327 GLU A N 1
ATOM 2591 C CA . GLU A 1 327 ? -36.414 -6.914 5.099 1.00 88.19 327 GLU A CA 1
ATOM 2592 C C . GLU A 1 327 ? -35.008 -7.296 4.594 1.00 88.19 327 GLU A C 1
ATOM 2594 O O . GLU A 1 327 ? -34.660 -8.476 4.589 1.00 88.19 327 GLU A O 1
ATOM 2599 N N . ASN A 1 328 ? -34.203 -6.324 4.152 1.00 93.06 328 ASN A N 1
ATOM 2600 C CA . ASN A 1 328 ? -32.887 -6.549 3.545 1.00 93.06 328 ASN A CA 1
ATOM 2601 C C . ASN A 1 328 ? -31.747 -6.129 4.472 1.00 93.06 328 ASN A C 1
ATOM 2603 O O . ASN A 1 328 ? -31.917 -5.255 5.317 1.00 93.06 328 ASN A O 1
ATOM 2607 N N . PHE A 1 329 ? -30.563 -6.704 4.288 1.00 94.56 329 PHE A N 1
ATOM 2608 C CA . PHE A 1 329 ? -29.345 -6.318 5.000 1.00 94.56 329 PHE A CA 1
ATOM 2609 C C . PHE A 1 329 ? -28.348 -5.530 4.144 1.00 94.56 329 PHE A C 1
ATOM 2611 O O . PHE A 1 329 ? -27.564 -4.749 4.690 1.00 94.56 329 PHE A O 1
ATOM 2618 N N . GLU A 1 330 ? -28.377 -5.745 2.829 1.00 95.94 330 GLU A N 1
ATOM 2619 C CA . GLU A 1 330 ? -27.430 -5.246 1.830 1.00 95.94 330 GLU A CA 1
ATOM 2620 C C . GLU A 1 330 ? -25.984 -5.725 2.076 1.00 95.94 330 GLU A C 1
ATOM 2622 O O . GLU A 1 330 ? -25.081 -4.910 2.269 1.00 95.94 330 GLU A O 1
ATOM 2627 N N . PRO A 1 331 ? -25.713 -7.047 2.072 1.00 96.75 331 PRO A N 1
ATOM 2628 C CA . PRO A 1 331 ? -24.419 -7.601 2.490 1.00 96.75 331 PRO A CA 1
ATOM 2629 C C . PRO A 1 331 ? -23.227 -7.097 1.667 1.00 96.75 331 PRO A C 1
ATOM 2631 O O . PRO A 1 331 ? -22.137 -6.948 2.213 1.00 96.75 331 PRO A O 1
ATOM 2634 N N . ASN A 1 332 ? -23.442 -6.802 0.382 1.00 97.44 332 ASN A N 1
ATOM 2635 C CA . ASN A 1 332 ? -22.401 -6.351 -0.546 1.00 97.44 332 ASN A CA 1
ATOM 2636 C C . ASN A 1 332 ? -22.229 -4.824 -0.585 1.00 97.44 332 ASN A C 1
ATOM 2638 O O . ASN A 1 332 ? -21.352 -4.344 -1.298 1.00 97.44 332 ASN A O 1
ATOM 2642 N N . ARG A 1 333 ? -23.059 -4.050 0.132 1.00 97.00 333 ARG A N 1
ATOM 2643 C CA . ARG A 1 333 ? -22.866 -2.598 0.221 1.00 97.00 333 ARG A CA 1
ATOM 2644 C C . ARG A 1 333 ? -21.616 -2.313 1.050 1.00 97.00 333 ARG A C 1
ATOM 2646 O O . ARG A 1 333 ? -21.394 -2.948 2.081 1.00 97.00 333 ARG A O 1
ATOM 2653 N N . GLU A 1 334 ? -20.830 -1.341 0.609 1.00 98.31 334 GLU A N 1
ATOM 2654 C CA . GLU A 1 334 ? -19.696 -0.805 1.359 1.00 98.31 334 GLU A CA 1
ATOM 2655 C C . GLU A 1 334 ? -20.161 -0.248 2.712 1.00 98.31 334 GLU A C 1
ATOM 2657 O O . GLU A 1 334 ? -21.160 0.472 2.788 1.00 98.31 334 GLU A O 1
ATOM 2662 N N . MET A 1 335 ? -19.462 -0.607 3.786 1.00 98.12 335 MET A N 1
ATOM 2663 C CA . MET A 1 335 ? -19.729 -0.102 5.130 1.00 98.12 335 MET A CA 1
ATOM 2664 C C . MET A 1 335 ? -19.012 1.232 5.328 1.00 98.12 335 MET A C 1
ATOM 2666 O O . MET A 1 335 ? -17.827 1.341 5.018 1.00 98.12 335 MET A O 1
ATOM 2670 N N . THR A 1 336 ? -19.693 2.235 5.881 1.00 98.12 336 THR A N 1
ATOM 2671 C CA . THR A 1 336 ? -19.032 3.511 6.194 1.00 98.12 336 THR A CA 1
ATOM 2672 C C . THR A 1 336 ? -18.228 3.434 7.492 1.00 98.12 336 THR A C 1
ATOM 2674 O O . THR A 1 336 ? -18.501 2.607 8.370 1.00 98.12 336 THR A O 1
ATOM 2677 N N . ARG A 1 337 ? -17.247 4.329 7.655 1.00 98.06 337 ARG A N 1
ATOM 2678 C CA . ARG A 1 337 ? -16.492 4.473 8.911 1.00 98.06 337 ARG A CA 1
ATOM 2679 C C . ARG A 1 337 ? -17.426 4.731 10.096 1.00 98.06 337 ARG A C 1
ATOM 2681 O O . ARG A 1 337 ? -17.278 4.089 11.133 1.00 98.06 337 ARG A O 1
ATOM 2688 N N . ALA A 1 338 ? -18.434 5.590 9.940 1.00 97.75 338 ALA A N 1
ATOM 2689 C CA . ALA A 1 338 ? -19.436 5.860 10.971 1.00 97.75 338 ALA A CA 1
ATOM 2690 C C . ALA A 1 338 ? -20.243 4.615 11.369 1.00 97.75 338 ALA A C 1
ATOM 2692 O O . ALA A 1 338 ? -20.467 4.388 12.557 1.00 97.75 338 ALA A O 1
ATOM 2693 N N . GLU A 1 339 ? -20.650 3.788 10.402 1.00 97.38 339 GLU A N 1
ATOM 2694 C CA . GLU A 1 339 ? -21.347 2.525 10.670 1.00 97.38 339 GLU A CA 1
ATOM 2695 C C . GLU A 1 339 ? -20.483 1.560 11.475 1.00 97.38 339 GLU A C 1
ATOM 2697 O O . GLU A 1 339 ? -20.950 0.991 12.462 1.00 97.38 339 GLU A O 1
ATOM 2702 N N . PHE A 1 340 ? -19.211 1.429 11.105 1.00 98.56 340 PHE A N 1
ATOM 2703 C CA . PHE A 1 340 ? -18.270 0.579 11.823 1.00 98.56 340 PHE A CA 1
ATOM 2704 C C . PHE A 1 340 ? -18.084 1.033 13.282 1.00 98.56 340 PHE A C 1
ATOM 2706 O O . PHE A 1 340 ? -18.205 0.232 14.212 1.00 98.56 340 PHE A O 1
ATOM 2713 N N . LEU A 1 341 ? -17.881 2.336 13.507 1.00 98.19 341 LEU A N 1
ATOM 2714 C CA . LEU A 1 341 ? -17.739 2.910 14.851 1.00 98.19 341 LEU A CA 1
ATOM 2715 C C . LEU A 1 341 ? -19.029 2.822 15.679 1.00 98.19 341 LEU A C 1
ATOM 2717 O O . LEU A 1 341 ? -18.971 2.634 16.898 1.00 98.19 341 LEU A O 1
ATOM 2721 N N . ALA A 1 342 ? -20.196 2.924 15.038 1.00 96.44 342 ALA A N 1
ATOM 2722 C CA . ALA A 1 342 ? -21.484 2.743 15.699 1.00 96.44 342 ALA A CA 1
ATOM 2723 C C . ALA A 1 342 ? -21.650 1.312 16.227 1.00 96.44 342 ALA A C 1
ATOM 2725 O O . ALA A 1 342 ? -22.129 1.131 17.348 1.00 96.44 342 ALA A O 1
ATOM 2726 N N . ILE A 1 343 ? -21.195 0.300 15.478 1.00 97.25 343 ILE A N 1
ATOM 2727 C CA . ILE A 1 343 ? -21.189 -1.089 15.956 1.00 97.25 343 ILE A CA 1
ATOM 2728 C C . ILE A 1 343 ? -20.282 -1.225 17.184 1.00 97.25 343 ILE A C 1
ATOM 2730 O O . ILE A 1 343 ? -20.710 -1.766 18.204 1.00 97.25 343 ILE A O 1
ATOM 2734 N N . LEU A 1 344 ? -19.060 -0.685 17.128 1.00 96.88 344 LEU A N 1
ATOM 2735 C CA . LEU A 1 344 ? -18.130 -0.718 18.263 1.00 96.88 344 LEU A CA 1
ATOM 2736 C C . LEU A 1 344 ? -18.695 0.002 19.494 1.00 96.88 344 LEU A C 1
ATOM 2738 O O . LEU A 1 344 ? -18.544 -0.489 20.610 1.00 96.88 344 LEU A O 1
ATOM 2742 N N . SER A 1 345 ? -19.416 1.109 19.305 1.00 94.25 345 SER A N 1
ATOM 2743 C CA . SER A 1 345 ? -20.071 1.840 20.398 1.00 94.25 345 SER A CA 1
ATOM 2744 C C . SER A 1 345 ? -21.276 1.109 20.991 1.00 94.25 345 SER A C 1
ATOM 2746 O O . SER A 1 345 ? -21.625 1.359 22.140 1.00 94.25 345 SER A O 1
ATOM 2748 N N . LYS A 1 346 ? -21.891 0.161 20.272 1.00 90.12 346 LYS A N 1
ATOM 2749 C CA . LYS A 1 346 ? -22.880 -0.756 20.865 1.00 90.12 346 LYS A CA 1
ATOM 2750 C C . LYS A 1 346 ? -22.220 -1.814 21.759 1.00 90.12 346 LYS A C 1
ATOM 2752 O O . LYS A 1 346 ? -22.828 -2.233 22.740 1.00 90.12 346 LYS A O 1
ATOM 2757 N N . ILE A 1 347 ? -20.994 -2.236 21.437 1.00 92.75 347 ILE A N 1
ATOM 2758 C CA . ILE A 1 347 ? -20.211 -3.189 22.246 1.00 92.75 347 ILE A CA 1
ATOM 2759 C C . ILE A 1 347 ? -19.618 -2.491 23.476 1.00 92.75 347 ILE A C 1
ATOM 2761 O O . ILE A 1 347 ? -19.671 -3.018 24.584 1.00 92.75 347 ILE A O 1
ATOM 2765 N N . TYR A 1 348 ? -19.096 -1.281 23.285 1.00 91.00 348 TYR A N 1
ATOM 2766 C CA . TYR A 1 348 ? -18.463 -0.460 24.310 1.00 91.00 348 TYR A CA 1
ATOM 2767 C C . TYR A 1 348 ? -19.180 0.896 24.395 1.00 91.00 348 TYR A C 1
ATOM 2769 O O . TYR A 1 348 ? -18.748 1.860 23.752 1.00 91.00 348 TYR A O 1
ATOM 2777 N N . PRO A 1 349 ? -20.271 0.981 25.176 1.00 87.62 349 PRO A N 1
ATOM 2778 C CA . PRO A 1 349 ? -21.126 2.160 25.234 1.00 87.62 349 PRO A CA 1
ATOM 2779 C C . PRO A 1 349 ? -20.382 3.467 25.513 1.00 87.62 349 PRO A C 1
ATOM 2781 O O . PRO A 1 349 ? -19.428 3.511 26.302 1.00 87.62 349 PRO A O 1
ATOM 2784 N N . SER A 1 350 ? -20.859 4.526 24.857 1.00 82.88 350 SER A N 1
ATOM 2785 C CA . SER A 1 350 ? -20.496 5.915 25.137 1.00 82.88 350 SER A CA 1
ATOM 2786 C C . SER A 1 350 ? -20.959 6.315 26.538 1.00 82.88 350 SER A C 1
ATOM 2788 O O . SER A 1 350 ? -21.975 5.827 27.039 1.00 82.88 350 SER A O 1
ATOM 2790 N N . ASP A 1 351 ? -20.240 7.244 27.161 1.00 83.12 351 ASP A N 1
ATOM 2791 C CA . ASP A 1 351 ? -20.691 7.921 28.379 1.00 83.12 351 ASP A CA 1
ATOM 2792 C C . ASP A 1 351 ? -21.466 9.221 28.093 1.00 83.12 351 ASP A C 1
ATOM 2794 O O . ASP A 1 351 ? -21.792 9.968 29.016 1.00 83.12 351 ASP A O 1
ATOM 2798 N N . GLY A 1 352 ? -21.772 9.483 26.817 1.00 81.62 352 GLY A N 1
ATOM 2799 C CA . GLY A 1 352 ? -22.494 10.662 26.340 1.00 81.62 352 GLY A CA 1
ATOM 2800 C C . GLY A 1 352 ? -21.610 11.889 26.112 1.00 81.62 352 GLY A C 1
ATOM 2801 O O . GLY A 1 352 ? -22.131 12.973 25.843 1.00 81.62 352 GLY A O 1
ATOM 2802 N N . THR A 1 353 ? -20.284 11.760 26.229 1.00 83.56 353 THR A N 1
ATOM 2803 C CA . THR A 1 353 ? -19.357 12.848 25.890 1.00 83.56 353 THR A CA 1
ATOM 2804 C C . THR A 1 353 ? -19.356 13.087 24.384 1.00 83.56 353 THR A C 1
ATOM 2806 O O . THR A 1 353 ? -18.969 12.209 23.619 1.00 83.56 353 THR A O 1
ATOM 2809 N N . ILE A 1 354 ? -19.710 14.304 23.967 1.00 87.06 354 ILE A N 1
ATOM 2810 C CA . ILE A 1 354 ? -19.670 14.725 22.564 1.00 87.06 354 ILE A CA 1
ATOM 2811 C C . ILE A 1 354 ? -18.439 15.595 22.315 1.00 87.06 354 ILE A C 1
ATOM 2813 O O . ILE A 1 354 ? -18.209 16.582 23.016 1.00 87.06 354 ILE A O 1
ATOM 2817 N N . LEU A 1 355 ? -17.656 15.216 21.309 1.00 84.06 355 LEU A N 1
ATOM 2818 C CA . LEU A 1 355 ? -16.502 15.956 20.813 1.00 84.06 355 LEU A CA 1
ATOM 2819 C C . LEU A 1 355 ? -16.865 16.686 19.515 1.00 84.06 355 LEU A C 1
ATOM 2821 O O . LEU A 1 355 ? -17.843 16.358 18.846 1.00 84.06 355 LEU A O 1
ATOM 2825 N N . THR A 1 356 ? -16.074 17.697 19.169 1.00 84.31 356 THR A N 1
ATOM 2826 C CA . THR A 1 356 ? -16.228 18.461 17.926 1.00 84.31 356 THR A CA 1
ATOM 2827 C C . THR A 1 356 ? -15.136 18.077 16.945 1.00 84.31 356 THR A C 1
ATOM 2829 O O . THR A 1 356 ? -13.967 18.044 17.328 1.00 84.31 356 THR A O 1
ATOM 2832 N N . PHE A 1 357 ? -15.509 17.877 15.686 1.00 86.69 357 PHE A N 1
ATOM 2833 C CA . PHE A 1 357 ? -14.597 17.546 14.594 1.00 86.69 357 PHE A CA 1
ATOM 2834 C C . PHE A 1 357 ? -14.808 18.529 13.445 1.00 86.69 357 PHE A C 1
ATOM 2836 O O . PHE A 1 357 ? -15.895 19.085 13.292 1.00 86.69 357 PHE A O 1
ATOM 2843 N N . THR A 1 358 ? -13.775 18.746 12.636 1.00 89.62 358 THR A N 1
ATOM 2844 C CA . THR A 1 358 ? -13.828 19.695 11.514 1.00 89.62 358 THR A CA 1
ATOM 2845 C C . THR A 1 358 ? -14.828 19.263 10.439 1.00 89.62 358 THR A C 1
ATOM 2847 O O . THR A 1 358 ? -15.478 20.108 9.826 1.00 89.62 358 THR A O 1
ATOM 2850 N N . ASP A 1 359 ? -14.972 17.955 10.226 1.00 92.44 359 ASP A N 1
ATOM 2851 C CA . ASP A 1 359 ? -15.747 17.346 9.144 1.00 92.44 359 ASP A CA 1
ATOM 2852 C C . ASP A 1 359 ? -16.987 16.569 9.623 1.00 92.44 359 ASP A C 1
ATOM 2854 O O . ASP A 1 359 ? -17.655 15.915 8.823 1.00 92.44 359 ASP A O 1
ATOM 2858 N N . VAL A 1 360 ? -17.335 16.661 10.912 1.00 92.25 360 VAL A N 1
ATOM 2859 C CA . VAL A 1 360 ? -18.523 16.012 11.490 1.00 92.25 360 VAL A CA 1
ATOM 2860 C C . VAL A 1 360 ? -19.388 17.055 12.185 1.00 92.25 360 VAL A C 1
ATOM 2862 O O . VAL A 1 360 ? -18.964 17.691 13.150 1.00 92.25 360 VAL A O 1
ATOM 2865 N N . THR A 1 361 ? -20.623 17.228 11.713 1.00 90.25 361 THR A N 1
ATOM 2866 C CA . THR A 1 361 ? -21.569 18.161 12.337 1.00 90.25 361 THR A CA 1
ATOM 2867 C C . THR A 1 361 ? -22.124 17.604 13.651 1.00 90.25 361 THR A C 1
ATOM 2869 O O . THR A 1 361 ? -22.201 16.389 13.847 1.00 90.25 361 THR A O 1
ATOM 2872 N N . SER A 1 362 ? -22.571 18.486 14.552 1.00 87.62 362 SER A N 1
ATOM 2873 C CA . SER A 1 362 ? -23.214 18.091 15.817 1.00 87.62 362 SER A CA 1
ATOM 2874 C C . SER A 1 362 ? -24.499 17.281 15.625 1.00 87.62 362 SER A C 1
ATOM 2876 O O . SER A 1 362 ? -24.909 16.558 16.529 1.00 87.62 362 SER A O 1
ATOM 2878 N N . GLU A 1 363 ? -25.140 17.394 14.461 1.00 90.62 363 GLU A N 1
ATOM 2879 C CA . GLU A 1 363 ? -26.363 16.675 14.094 1.00 90.62 363 GLU A CA 1
ATOM 2880 C C . GLU A 1 363 ? -26.090 15.348 13.373 1.00 90.62 363 GLU A C 1
ATOM 2882 O O . GLU A 1 363 ? -27.036 14.634 13.035 1.00 90.62 363 GLU A O 1
ATOM 2887 N N . HIS A 1 364 ? -24.825 15.010 13.103 1.00 94.75 364 HIS A N 1
ATOM 2888 C CA . HIS A 1 364 ? -24.479 13.760 12.440 1.00 94.75 364 HIS A CA 1
ATOM 2889 C C . HIS A 1 364 ? -24.956 12.567 13.283 1.00 94.75 364 HIS A C 1
ATOM 2891 O O . HIS A 1 364 ? -24.672 12.477 14.476 1.00 94.75 364 HIS A O 1
ATOM 2897 N N . TRP A 1 365 ? -25.660 11.613 12.668 1.00 93.56 365 TRP A N 1
ATOM 2898 C CA . TRP A 1 365 ? -26.333 10.519 13.385 1.00 93.56 365 TRP A CA 1
ATOM 2899 C C . TRP A 1 365 ? -25.376 9.652 14.224 1.00 93.56 365 TRP A C 1
ATOM 2901 O O . TRP A 1 365 ? -25.773 9.103 15.249 1.00 93.56 365 TRP A O 1
ATOM 2911 N N . ALA A 1 366 ? -24.112 9.551 13.803 1.00 95.12 366 ALA A N 1
ATOM 2912 C CA . ALA A 1 366 ? -23.065 8.796 14.490 1.00 95.12 366 ALA A CA 1
ATOM 2913 C C . ALA A 1 366 ? -22.176 9.645 15.418 1.00 95.12 366 ALA A C 1
ATOM 2915 O O . ALA A 1 366 ? -21.143 9.150 15.862 1.00 95.12 366 ALA A O 1
ATOM 2916 N N . ILE A 1 367 ? -22.520 10.910 15.703 1.00 93.75 367 ILE A N 1
ATOM 2917 C CA . ILE A 1 367 ? -21.650 11.823 16.467 1.00 93.75 367 ILE A CA 1
ATOM 2918 C C . ILE A 1 367 ? -21.244 11.258 17.835 1.00 93.75 367 ILE A C 1
ATOM 2920 O O . ILE A 1 367 ? -20.091 11.400 18.240 1.00 93.75 367 ILE A O 1
ATOM 2924 N N . ASP A 1 368 ? -22.153 10.560 18.518 1.00 92.94 368 ASP A N 1
ATOM 2925 C CA . ASP A 1 368 ? -21.868 9.911 19.801 1.00 92.94 368 ASP A CA 1
ATOM 2926 C C . ASP A 1 368 ? -20.855 8.768 19.641 1.00 92.94 368 ASP A C 1
ATOM 2928 O O . ASP A 1 368 ? -19.868 8.700 20.370 1.00 92.94 368 ASP A O 1
ATOM 2932 N N . ALA A 1 369 ? -21.030 7.923 18.622 1.00 95.44 369 ALA A N 1
ATOM 2933 C CA . ALA A 1 369 ? -20.119 6.816 18.351 1.00 95.44 369 ALA A CA 1
ATOM 2934 C C . ALA A 1 369 ? -18.718 7.288 17.936 1.00 95.44 369 ALA A C 1
ATOM 2936 O O . ALA A 1 369 ? -17.711 6.735 18.378 1.00 95.44 3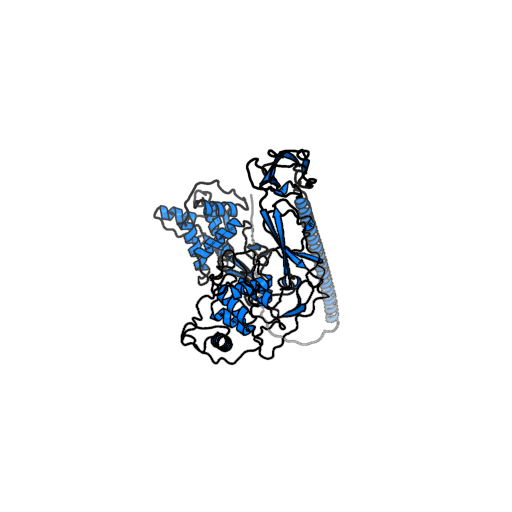69 ALA A O 1
ATOM 2937 N N . ILE A 1 370 ? -18.653 8.337 17.115 1.00 96.56 370 ILE A N 1
ATOM 2938 C CA . ILE A 1 370 ? -17.401 8.972 16.693 1.00 96.56 370 ILE A CA 1
ATOM 2939 C C . ILE A 1 370 ? -16.697 9.591 17.906 1.00 96.56 370 ILE A C 1
ATOM 2941 O O . ILE A 1 370 ? -15.510 9.355 18.118 1.00 96.56 370 ILE A O 1
ATOM 2945 N N . SER A 1 371 ? -17.435 10.322 18.746 1.00 90.62 371 SER A N 1
ATOM 2946 C CA . SER A 1 371 ? -16.893 10.935 19.964 1.00 90.62 371 SER A CA 1
ATOM 2947 C C . SER A 1 371 ? -16.373 9.888 20.946 1.00 90.62 371 SER A C 1
ATOM 2949 O O . SER A 1 371 ? -15.288 10.051 21.500 1.00 90.62 371 SER A O 1
ATOM 2951 N N . ASN A 1 372 ? -17.103 8.785 21.119 1.00 92.88 372 ASN A N 1
ATOM 2952 C CA . ASN A 1 372 ? -16.693 7.658 21.952 1.00 92.88 372 ASN A CA 1
ATOM 2953 C C . ASN A 1 372 ? -15.408 7.002 21.425 1.00 92.88 372 ASN A C 1
ATOM 2955 O O . ASN A 1 372 ? -14.474 6.778 22.192 1.00 92.88 372 ASN A O 1
ATOM 2959 N N . ALA A 1 373 ? -15.324 6.747 20.116 1.00 92.94 373 ALA A N 1
ATOM 2960 C CA . ALA A 1 373 ? -14.135 6.169 19.497 1.00 92.94 373 ALA A CA 1
ATOM 2961 C C . ALA A 1 373 ? -12.904 7.078 19.636 1.00 92.94 373 ALA A C 1
ATOM 2963 O O . ALA A 1 373 ? -11.826 6.609 19.999 1.00 92.94 373 ALA A O 1
ATOM 2964 N N . ALA A 1 374 ? -13.074 8.379 19.403 1.00 89.62 374 ALA A N 1
ATOM 2965 C CA . ALA A 1 374 ? -12.024 9.378 19.564 1.00 89.62 374 ALA A CA 1
ATOM 2966 C C . ALA A 1 374 ? -11.551 9.485 21.019 1.00 89.62 374 ALA A C 1
ATOM 2968 O O . ALA A 1 374 ? -10.358 9.422 21.298 1.00 89.62 374 ALA A O 1
ATOM 2969 N N . LYS A 1 375 ? -12.488 9.555 21.970 1.00 89.94 375 LYS A N 1
ATOM 2970 C CA . LYS A 1 375 ? -12.193 9.607 23.408 1.00 89.94 375 LYS A CA 1
ATOM 2971 C C . LYS A 1 375 ? -11.431 8.377 23.906 1.00 89.94 375 LYS A C 1
ATOM 2973 O O . LYS A 1 375 ? -10.659 8.468 24.856 1.00 89.94 375 LYS A O 1
ATOM 2978 N N . ARG A 1 376 ? -11.664 7.221 23.284 1.00 86.56 376 ARG A N 1
ATOM 2979 C CA . ARG A 1 376 ? -10.971 5.962 23.589 1.00 86.56 376 ARG A CA 1
ATOM 2980 C C . ARG A 1 376 ? -9.652 5.797 22.829 1.00 86.56 376 ARG A C 1
ATOM 2982 O O . ARG A 1 376 ? -8.995 4.776 23.005 1.00 86.56 376 ARG A O 1
ATOM 2989 N N . GLY A 1 377 ? -9.270 6.768 21.997 1.00 88.81 377 GLY A N 1
ATOM 2990 C CA . GLY A 1 377 ? -8.044 6.727 21.200 1.00 88.81 377 GLY A CA 1
ATOM 2991 C C . GLY A 1 377 ? -8.083 5.725 20.045 1.00 88.81 377 GLY A C 1
ATOM 2992 O O . GLY A 1 377 ? -7.038 5.341 19.533 1.00 88.81 377 GLY A O 1
ATOM 2993 N N . TRP A 1 378 ? -9.266 5.265 19.627 1.00 93.12 378 TRP A N 1
ATOM 2994 C CA . TRP A 1 378 ? -9.399 4.321 18.511 1.00 93.12 378 TRP A CA 1
ATOM 2995 C C . TRP A 1 378 ? -9.229 5.004 17.157 1.00 93.12 378 TRP A C 1
ATOM 2997 O O . TRP A 1 378 ? -8.674 4.419 16.227 1.00 93.12 378 TRP A O 1
ATOM 3007 N N . ILE A 1 379 ? -9.663 6.260 17.065 1.00 89.50 379 ILE A N 1
ATOM 3008 C CA . ILE A 1 379 ? -9.492 7.131 15.900 1.00 89.50 379 ILE A CA 1
ATOM 3009 C C . ILE A 1 379 ? -8.773 8.419 16.309 1.00 89.50 379 ILE A C 1
ATOM 3011 O O . ILE A 1 379 ? -8.826 8.813 17.475 1.00 89.50 379 ILE A O 1
ATOM 3015 N N . SER A 1 380 ? -8.113 9.066 15.346 1.00 79.19 380 SER A N 1
ATOM 3016 C CA . SER A 1 380 ? -7.460 10.361 15.560 1.00 79.19 380 SER A CA 1
ATOM 3017 C C . SER A 1 380 ? -8.488 11.479 15.776 1.00 79.19 380 SER A C 1
ATOM 3019 O O . SER A 1 380 ? -9.586 11.442 15.222 1.00 79.19 380 SER A O 1
ATOM 3021 N N . THR A 1 381 ? -8.119 12.477 16.580 1.00 72.94 381 THR A N 1
ATOM 3022 C CA . THR A 1 381 ? -8.867 13.731 16.777 1.00 72.94 381 THR A CA 1
ATOM 3023 C C . THR A 1 381 ? -8.266 14.914 16.017 1.00 72.94 381 THR A C 1
ATOM 3025 O O . THR A 1 381 ? -8.886 15.976 15.971 1.00 72.94 381 THR A O 1
ATOM 3028 N N . THR A 1 382 ? -7.066 14.759 15.450 1.00 70.69 382 THR A N 1
ATOM 3029 C CA . THR A 1 382 ? -6.338 15.816 14.726 1.00 70.69 382 THR A CA 1
ATOM 3030 C C . THR A 1 382 ? -6.578 15.769 13.221 1.00 70.69 382 THR A C 1
ATOM 3032 O O . THR A 1 382 ? -6.421 16.779 12.538 1.00 70.69 382 THR A O 1
ATOM 3035 N N . GLU A 1 383 ? -6.994 14.613 12.713 1.00 79.06 383 GLU A N 1
ATOM 3036 C CA . GLU A 1 383 ? -7.316 14.384 11.309 1.00 79.06 383 GLU A CA 1
ATOM 3037 C C . GLU A 1 383 ? -8.832 14.400 11.081 1.00 79.06 383 GLU A C 1
ATOM 3039 O O . GLU A 1 383 ? -9.628 14.250 12.013 1.00 79.06 383 GLU A O 1
ATOM 3044 N N . ASN A 1 384 ? -9.240 14.558 9.821 1.00 88.69 384 ASN A N 1
ATOM 3045 C CA . ASN A 1 384 ? -10.640 14.403 9.434 1.00 88.69 384 ASN A CA 1
ATOM 3046 C C . ASN A 1 384 ? -11.110 12.968 9.717 1.00 88.69 384 ASN A C 1
ATOM 3048 O O . ASN A 1 384 ? -10.434 11.998 9.369 1.00 88.69 384 ASN A O 1
ATOM 3052 N N . VAL A 1 385 ? -12.294 12.824 10.314 1.00 91.50 385 VAL A N 1
ATOM 3053 C CA . VAL A 1 385 ? -12.867 11.513 10.661 1.00 91.50 385 VAL A CA 1
ATOM 3054 C C . VAL A 1 385 ? -13.316 10.752 9.410 1.00 91.50 385 VAL A C 1
ATOM 3056 O O . VAL A 1 385 ? -13.224 9.519 9.365 1.00 91.50 385 VAL A O 1
ATOM 3059 N N . LEU A 1 386 ? -13.807 11.495 8.415 1.00 95.56 386 LEU A N 1
ATOM 3060 C CA . LEU A 1 386 ? -14.415 11.048 7.165 1.00 95.56 386 LEU A CA 1
ATOM 3061 C C . LEU A 1 386 ? -15.542 10.028 7.412 1.00 95.56 386 LEU A C 1
ATOM 3063 O O . LEU A 1 386 ? -15.483 8.904 6.909 1.00 95.56 386 LEU A O 1
ATOM 3067 N N . PRO A 1 387 ? -16.567 10.382 8.215 1.00 96.25 387 PRO A N 1
ATOM 3068 C CA . PRO A 1 387 ? -17.537 9.425 8.755 1.00 96.25 387 PRO A CA 1
ATOM 3069 C C . PRO A 1 387 ? -18.352 8.695 7.680 1.00 96.25 387 PRO A C 1
ATOM 3071 O O . PRO A 1 387 ? -18.674 7.519 7.851 1.00 96.25 387 PRO A O 1
ATOM 3074 N N . ASP A 1 388 ? -18.654 9.370 6.573 1.00 97.06 388 ASP A N 1
ATOM 3075 C CA . ASP A 1 388 ? -19.478 8.833 5.487 1.00 97.06 388 ASP A CA 1
ATOM 3076 C C . ASP A 1 388 ? -18.664 8.115 4.401 1.00 97.06 388 ASP A C 1
ATOM 3078 O O . ASP A 1 388 ? -19.243 7.483 3.516 1.00 97.06 388 ASP A O 1
ATOM 3082 N N . ASN A 1 389 ? -17.329 8.156 4.472 1.00 97.50 389 ASN A N 1
ATOM 3083 C CA . ASN A 1 389 ? -16.492 7.372 3.572 1.00 97.50 389 ASN A CA 1
ATOM 3084 C C . ASN A 1 389 ? -16.580 5.885 3.925 1.00 97.50 389 ASN A C 1
ATOM 3086 O O . ASN A 1 389 ? -16.673 5.506 5.098 1.00 97.50 389 ASN A O 1
ATOM 3090 N N . ALA A 1 390 ? -16.504 5.035 2.902 1.00 98.44 390 ALA A N 1
ATOM 3091 C CA . ALA A 1 390 ? -16.367 3.600 3.086 1.00 98.44 390 ALA A CA 1
ATOM 3092 C C . ALA A 1 390 ? -15.080 3.279 3.864 1.00 98.44 390 ALA A C 1
ATOM 3094 O O . ALA A 1 390 ? -14.014 3.818 3.558 1.00 98.44 390 ALA A O 1
ATOM 3095 N N . ILE A 1 391 ? -15.177 2.413 4.875 1.00 98.38 391 ILE A N 1
ATOM 3096 C CA . ILE A 1 391 ? -14.025 2.026 5.691 1.00 98.38 391 ILE A CA 1
ATOM 3097 C C . ILE A 1 391 ? -13.128 1.060 4.922 1.00 98.38 391 ILE A C 1
ATOM 3099 O O . ILE A 1 391 ? -13.592 0.051 4.382 1.00 98.38 391 ILE A O 1
ATOM 3103 N N . LYS A 1 392 ? -11.827 1.350 4.892 1.00 98.56 392 LYS A N 1
ATOM 3104 C CA . LYS A 1 392 ? -10.824 0.482 4.262 1.00 98.56 392 LYS A CA 1
ATOM 3105 C C . LYS A 1 392 ? -10.337 -0.596 5.225 1.00 98.56 392 LYS A C 1
ATOM 3107 O O . LYS A 1 392 ? -10.364 -0.424 6.445 1.00 98.56 392 LYS A O 1
ATOM 3112 N N . ARG A 1 393 ? -9.838 -1.708 4.686 1.00 98.50 393 ARG A N 1
ATOM 3113 C CA . ARG A 1 393 ? -9.320 -2.839 5.476 1.00 98.50 393 ARG A CA 1
ATOM 3114 C C . ARG A 1 393 ? -8.203 -2.439 6.436 1.00 98.50 393 ARG A C 1
ATOM 3116 O O . ARG A 1 393 ? -8.267 -2.814 7.602 1.00 98.50 393 ARG A O 1
ATOM 3123 N N . GLN A 1 394 ? -7.232 -1.651 5.977 1.00 98.06 394 GLN A N 1
ATOM 3124 C CA . GLN A 1 394 ? -6.140 -1.149 6.823 1.00 98.06 394 GLN A CA 1
ATOM 3125 C C . GLN A 1 394 ? -6.637 -0.291 7.996 1.00 98.06 394 GLN A C 1
ATOM 3127 O O . GLN A 1 394 ? -6.139 -0.394 9.113 1.00 98.06 394 GLN A O 1
ATOM 3132 N N . GLU A 1 395 ? -7.672 0.517 7.767 1.00 98.19 395 GLU A N 1
ATOM 3133 C CA . GLU A 1 395 ? -8.237 1.394 8.787 1.00 98.19 395 GLU A CA 1
ATOM 3134 C C . GLU A 1 395 ? -8.993 0.591 9.846 1.00 98.19 395 GLU A C 1
ATOM 3136 O O . GLU A 1 395 ? -8.857 0.848 11.041 1.00 98.19 395 GLU A O 1
ATOM 3141 N N . ALA A 1 396 ? -9.777 -0.398 9.406 1.00 98.56 396 ALA A N 1
ATOM 3142 C CA . ALA A 1 396 ? -10.502 -1.293 10.295 1.00 98.56 396 ALA A CA 1
ATOM 3143 C C . ALA A 1 396 ? -9.546 -2.090 11.190 1.00 98.56 396 ALA A C 1
ATOM 3145 O O . ALA A 1 396 ? -9.807 -2.211 12.384 1.00 98.56 396 ALA A O 1
ATOM 3146 N N . VAL A 1 397 ? -8.433 -2.582 10.637 1.00 98.06 397 VAL A N 1
ATOM 3147 C CA . VAL A 1 397 ? -7.386 -3.286 11.390 1.00 98.06 397 VAL A CA 1
ATOM 3148 C C . VAL A 1 397 ? -6.811 -2.411 12.503 1.00 98.06 397 VAL A C 1
ATOM 3150 O O . VAL A 1 397 ? -6.807 -2.819 13.660 1.00 98.06 397 VAL A O 1
ATOM 3153 N N . VAL A 1 398 ? -6.402 -1.182 12.185 1.00 97.38 398 VAL A N 1
ATOM 3154 C CA . VAL A 1 398 ? -5.804 -0.266 13.171 1.00 97.38 398 VAL A CA 1
ATOM 3155 C C . VAL A 1 398 ? -6.807 0.092 14.268 1.00 97.38 398 VAL A C 1
ATOM 3157 O O . VAL A 1 398 ? -6.478 0.075 15.455 1.00 97.38 398 VAL A O 1
ATOM 3160 N N . ILE A 1 399 ? -8.060 0.369 13.895 1.00 98.06 399 ILE A N 1
ATOM 3161 C CA . ILE A 1 399 ? -9.133 0.633 14.862 1.00 98.06 399 ILE A CA 1
ATOM 3162 C C . ILE A 1 399 ? -9.353 -0.593 15.759 1.00 98.06 399 ILE A C 1
ATOM 3164 O O . ILE A 1 399 ? -9.440 -0.446 16.976 1.00 98.06 399 ILE A O 1
ATOM 3168 N N . LEU A 1 400 ? -9.429 -1.799 15.190 1.00 98.38 400 LEU A N 1
ATOM 3169 C CA . LEU A 1 400 ? -9.675 -3.022 15.952 1.00 98.38 400 LEU A CA 1
ATOM 3170 C C . LEU A 1 400 ? -8.510 -3.385 16.869 1.00 98.38 400 LEU A C 1
ATOM 3172 O O . LEU A 1 400 ? -8.768 -3.713 18.021 1.00 98.38 400 LEU A O 1
ATOM 3176 N N . ASN A 1 401 ? -7.254 -3.268 16.437 1.00 96.25 401 ASN A N 1
ATOM 3177 C CA . ASN A 1 401 ? -6.109 -3.495 17.322 1.00 96.25 401 ASN A CA 1
ATOM 3178 C C . ASN A 1 401 ? -6.130 -2.538 18.518 1.00 96.25 401 ASN A C 1
ATOM 3180 O O . ASN A 1 401 ? -5.950 -2.977 19.652 1.00 96.25 401 ASN A O 1
ATOM 3184 N N . ARG A 1 402 ? -6.479 -1.261 18.308 1.00 94.62 402 ARG A N 1
ATOM 3185 C CA . ARG A 1 402 ? -6.668 -0.290 19.402 1.00 94.62 402 ARG A CA 1
ATOM 3186 C C . ARG A 1 402 ? -7.828 -0.661 20.328 1.00 94.62 402 ARG A C 1
ATOM 3188 O O . ARG A 1 402 ? -7.701 -0.532 21.543 1.00 94.62 402 ARG A O 1
ATOM 3195 N N . VAL A 1 403 ? -8.948 -1.144 19.782 1.00 94.31 403 VAL A N 1
ATOM 3196 C CA . VAL A 1 403 ? -10.094 -1.639 20.573 1.00 94.31 403 VAL A CA 1
ATOM 3197 C C . VAL A 1 403 ? -9.699 -2.854 21.414 1.00 94.31 403 VAL A C 1
ATOM 3199 O O . VAL A 1 403 ? -10.085 -2.951 22.578 1.00 94.31 403 VAL A O 1
ATOM 3202 N N . LEU A 1 404 ? -8.940 -3.777 20.827 1.00 92.69 404 LEU A N 1
ATOM 3203 C CA . LEU A 1 404 ? -8.500 -5.016 21.463 1.00 92.69 404 LEU A CA 1
ATOM 3204 C C . LEU A 1 404 ? -7.314 -4.796 22.416 1.00 92.69 404 LEU A C 1
ATOM 3206 O O . LEU A 1 404 ? -7.054 -5.645 23.268 1.00 92.69 404 LEU A O 1
ATOM 3210 N N . GLY A 1 405 ? -6.624 -3.659 22.292 1.00 91.00 405 GLY A N 1
ATOM 3211 C CA . GLY A 1 405 ? -5.400 -3.349 23.021 1.00 91.00 405 GLY A CA 1
ATOM 3212 C C . GLY A 1 405 ? -4.219 -4.219 22.596 1.00 91.00 405 GLY A C 1
ATOM 3213 O O . GLY A 1 405 ? -3.431 -4.585 23.467 1.00 91.00 405 GLY A O 1
ATOM 3214 N N . ARG A 1 406 ? -4.147 -4.565 21.303 1.00 90.81 406 ARG A N 1
ATOM 3215 C CA . ARG A 1 406 ? -3.077 -5.362 20.689 1.00 90.81 406 ARG A CA 1
ATOM 3216 C C . ARG A 1 406 ? -2.047 -4.477 20.006 1.00 90.81 406 ARG A C 1
ATOM 3218 O O . ARG A 1 406 ? -2.387 -3.400 19.515 1.00 90.81 406 ARG A O 1
ATOM 3225 N N . THR A 1 407 ? -0.795 -4.910 19.980 1.00 89.06 407 THR A N 1
ATOM 3226 C CA . THR A 1 407 ? 0.310 -4.207 19.320 1.00 89.06 407 THR A CA 1
ATOM 3227 C C . THR A 1 407 ? 1.248 -5.226 18.685 1.00 89.06 407 THR A C 1
ATOM 3229 O O . THR A 1 407 ? 1.780 -6.081 19.381 1.00 89.06 407 THR A O 1
ATOM 3232 N N . GLY A 1 408 ? 1.510 -5.090 17.383 1.00 86.62 408 GLY A N 1
ATOM 3233 C CA . GLY A 1 408 ? 2.464 -5.965 16.699 1.00 86.62 408 GLY A CA 1
ATOM 3234 C C . GLY A 1 408 ? 3.869 -5.869 17.304 1.00 86.62 408 GLY A C 1
ATOM 3235 O O . GLY A 1 408 ? 4.413 -4.769 17.456 1.00 86.62 408 GLY A O 1
ATOM 3236 N N . ASP A 1 409 ? 4.468 -7.018 17.624 1.00 89.75 409 ASP A N 1
ATOM 3237 C CA . ASP A 1 409 ? 5.840 -7.101 18.130 1.00 89.75 409 ASP A CA 1
ATOM 3238 C C . ASP A 1 409 ? 6.840 -6.838 17.001 1.00 89.75 409 ASP A C 1
ATOM 3240 O O . ASP A 1 409 ? 7.181 -7.728 16.217 1.00 89.75 409 ASP A O 1
ATOM 3244 N N . LYS A 1 410 ? 7.338 -5.600 16.940 1.00 89.75 410 LYS A N 1
ATOM 3245 C CA . LYS A 1 410 ? 8.304 -5.166 15.924 1.00 89.75 410 LYS A CA 1
ATOM 3246 C C . LYS A 1 410 ? 9.566 -6.025 15.905 1.00 89.75 410 LYS A C 1
ATOM 3248 O O . LYS A 1 410 ? 10.020 -6.376 14.826 1.00 89.75 410 LYS A O 1
ATOM 3253 N N . ASN A 1 411 ? 10.094 -6.422 17.065 1.00 87.69 411 ASN A N 1
ATOM 3254 C CA . ASN A 1 411 ? 11.334 -7.201 17.116 1.00 87.69 411 ASN A CA 1
ATOM 3255 C C . ASN A 1 411 ? 11.145 -8.583 16.491 1.00 87.69 411 ASN A C 1
ATOM 3257 O O . ASN A 1 411 ? 12.034 -9.083 15.808 1.00 87.69 411 ASN A O 1
ATOM 3261 N N . THR A 1 412 ? 9.992 -9.207 16.732 1.00 87.88 412 THR A N 1
ATOM 3262 C CA . THR A 1 412 ? 9.667 -10.509 16.143 1.00 87.88 412 THR A CA 1
ATOM 3263 C C . THR A 1 412 ? 9.336 -10.369 14.656 1.00 87.88 412 THR A C 1
ATOM 3265 O O . THR A 1 412 ? 9.803 -11.176 13.854 1.00 87.88 412 THR A O 1
ATOM 3268 N N . ILE A 1 413 ? 8.578 -9.338 14.278 1.00 87.69 413 ILE A N 1
ATOM 3269 C CA . ILE A 1 413 ? 8.153 -9.071 12.898 1.00 87.69 413 ILE A CA 1
ATOM 3270 C C . ILE A 1 413 ? 9.329 -8.712 11.979 1.00 87.69 413 ILE A C 1
ATOM 3272 O O . ILE A 1 413 ? 9.382 -9.189 10.850 1.00 87.69 413 ILE A O 1
ATOM 3276 N N . GLU A 1 414 ? 10.268 -7.890 12.442 1.00 84.50 414 GLU A N 1
ATOM 3277 C CA . GLU A 1 414 ? 11.430 -7.455 11.654 1.00 84.50 414 GLU A CA 1
ATOM 3278 C C . GLU A 1 414 ? 12.554 -8.507 11.620 1.00 84.50 414 GLU A C 1
ATOM 3280 O O . GLU A 1 414 ? 13.498 -8.392 10.837 1.00 84.50 414 GLU A O 1
ATOM 3285 N N . ASN A 1 415 ? 12.485 -9.545 12.458 1.00 81.00 415 ASN A N 1
ATOM 3286 C CA . ASN A 1 415 ? 13.514 -10.577 12.505 1.00 81.00 415 ASN A CA 1
ATOM 3287 C C . ASN A 1 415 ? 13.384 -11.544 11.318 1.00 81.00 415 ASN A C 1
ATOM 3289 O O . ASN A 1 415 ? 12.452 -12.335 11.237 1.00 81.00 415 ASN A O 1
ATOM 3293 N N . THR A 1 416 ? 14.381 -11.561 10.435 1.00 65.81 416 THR A N 1
ATOM 3294 C CA . THR A 1 416 ? 14.363 -12.391 9.218 1.00 65.81 416 THR A CA 1
ATOM 3295 C C . THR A 1 416 ? 14.311 -13.903 9.478 1.00 65.81 416 THR A C 1
ATOM 3297 O O . THR A 1 416 ? 13.952 -14.662 8.583 1.00 65.81 416 THR A O 1
ATOM 3300 N N . ASP A 1 417 ? 14.621 -14.371 10.692 1.00 69.69 417 ASP A N 1
ATOM 3301 C CA . ASP A 1 417 ? 14.550 -15.795 11.051 1.00 69.69 417 ASP A CA 1
ATOM 3302 C C . ASP A 1 417 ? 13.135 -16.257 11.460 1.00 69.69 417 ASP A C 1
ATOM 3304 O O . ASP A 1 417 ? 12.861 -17.465 11.552 1.00 69.69 417 ASP A O 1
ATOM 3308 N N . THR A 1 418 ? 12.212 -15.328 11.739 1.00 67.12 418 THR A N 1
ATOM 3309 C CA . THR A 1 418 ? 10.904 -15.663 12.324 1.00 67.12 418 THR A CA 1
ATOM 3310 C C . THR A 1 418 ? 9.928 -16.241 11.296 1.00 67.12 418 THR A C 1
ATOM 3312 O O . THR A 1 418 ? 9.094 -17.061 11.679 1.00 67.12 418 THR A O 1
ATOM 3315 N N . ARG A 1 419 ? 10.119 -15.998 9.988 1.00 74.62 419 ARG A N 1
ATOM 3316 C CA . ARG A 1 419 ? 9.262 -16.490 8.879 1.00 74.62 419 ARG A CA 1
ATOM 3317 C C . ARG A 1 419 ? 7.786 -16.144 9.085 1.00 74.62 419 ARG A C 1
ATOM 3319 O O . ARG A 1 419 ? 6.907 -17.004 8.975 1.00 74.62 419 ARG A O 1
ATOM 3326 N N . ILE A 1 420 ? 7.530 -14.891 9.443 1.00 80.69 420 ILE A N 1
ATOM 3327 C CA . ILE A 1 420 ? 6.185 -14.321 9.432 1.00 80.69 420 ILE A CA 1
ATOM 3328 C C . ILE A 1 420 ? 5.783 -14.075 7.977 1.00 80.69 420 ILE A C 1
ATOM 3330 O O . ILE A 1 420 ? 6.573 -13.579 7.179 1.00 80.69 420 ILE A O 1
ATOM 3334 N N . ARG A 1 421 ? 4.553 -14.458 7.626 1.00 79.12 421 ARG A N 1
ATOM 3335 C CA . ARG A 1 421 ? 4.024 -14.307 6.269 1.00 79.12 421 ARG A CA 1
ATOM 3336 C C . ARG A 1 421 ? 4.012 -12.838 5.852 1.00 79.12 421 ARG A C 1
ATOM 3338 O O . ARG A 1 421 ? 3.374 -12.020 6.506 1.00 79.12 421 ARG A O 1
ATOM 3345 N N . GLU A 1 422 ? 4.616 -12.549 4.706 1.00 81.25 422 GLU A N 1
ATOM 3346 C CA . GLU A 1 422 ? 4.558 -11.233 4.068 1.00 81.25 422 GLU A CA 1
ATOM 3347 C C . GLU A 1 422 ? 3.381 -11.115 3.082 1.00 81.25 422 GLU A C 1
ATOM 3349 O O . GLU A 1 422 ? 2.813 -12.118 2.632 1.00 81.25 422 GLU A O 1
ATOM 3354 N N . PHE A 1 423 ? 3.025 -9.877 2.724 1.00 87.44 423 PHE A N 1
ATOM 3355 C CA . PHE A 1 423 ? 2.053 -9.567 1.675 1.00 87.44 423 PHE A CA 1
ATOM 3356 C C . PHE A 1 423 ? 2.701 -8.709 0.582 1.00 87.44 423 PHE A C 1
ATOM 3358 O O . PHE A 1 423 ? 3.424 -7.765 0.889 1.00 87.44 423 PHE A O 1
ATOM 3365 N N . PHE A 1 424 ? 2.412 -8.996 -0.691 1.00 85.75 424 PHE A N 1
ATOM 3366 C CA . PHE A 1 424 ? 2.977 -8.256 -1.832 1.00 85.75 424 PHE A CA 1
ATOM 3367 C C . PHE A 1 424 ? 2.618 -6.764 -1.824 1.00 85.75 424 PHE A C 1
ATOM 3369 O O . PHE A 1 424 ? 3.413 -5.924 -2.244 1.00 85.75 424 PHE A O 1
ATOM 3376 N N . ASP A 1 425 ? 1.420 -6.439 -1.345 1.00 87.75 425 ASP A N 1
ATOM 3377 C CA . ASP A 1 425 ? 0.848 -5.094 -1.318 1.00 87.75 425 ASP A CA 1
ATOM 3378 C C . ASP A 1 425 ? 0.959 -4.405 0.049 1.00 87.75 425 ASP A C 1
ATOM 3380 O O . ASP A 1 425 ? 0.367 -3.344 0.253 1.00 87.75 425 ASP A O 1
ATOM 3384 N N . VAL A 1 426 ? 1.720 -4.981 0.986 1.00 90.69 426 VAL A N 1
ATOM 3385 C CA . VAL A 1 426 ? 1.994 -4.369 2.291 1.00 90.69 426 VAL A CA 1
ATOM 3386 C C . VAL A 1 426 ? 3.496 -4.375 2.540 1.00 90.69 426 VAL A C 1
ATOM 3388 O O . VAL A 1 426 ? 4.063 -5.325 3.077 1.00 90.69 426 VAL A O 1
ATOM 3391 N N . SER A 1 427 ? 4.148 -3.288 2.136 1.00 86.88 427 SER A N 1
ATOM 3392 C CA . SER A 1 427 ? 5.564 -3.071 2.432 1.00 86.88 427 SER A CA 1
ATOM 3393 C C . SER A 1 427 ? 5.813 -2.907 3.947 1.00 86.88 427 SER A C 1
ATOM 3395 O O . SER A 1 427 ? 4.950 -2.346 4.624 1.00 86.88 427 SER A O 1
ATOM 3397 N N . PRO A 1 428 ? 7.001 -3.271 4.476 1.00 86.12 428 PRO A N 1
ATOM 3398 C CA . PRO A 1 428 ? 7.441 -2.883 5.819 1.00 86.12 428 PRO A CA 1
ATOM 3399 C C . PRO A 1 428 ? 7.346 -1.379 6.127 1.00 86.12 428 PRO A C 1
ATOM 3401 O O . PRO A 1 428 ? 7.141 -1.001 7.277 1.00 86.12 428 PRO A O 1
ATOM 3404 N N . SER A 1 429 ? 7.449 -0.509 5.114 1.00 85.88 429 SER A N 1
ATOM 3405 C CA . SER A 1 429 ? 7.279 0.947 5.264 1.00 85.88 429 SER A CA 1
ATOM 3406 C C . SER A 1 429 ? 5.816 1.408 5.253 1.00 85.88 429 SER A C 1
ATOM 3408 O O . SER A 1 429 ? 5.530 2.589 5.459 1.00 85.88 429 SER A O 1
ATOM 3410 N N . HIS A 1 430 ? 4.865 0.499 5.025 1.00 90.19 430 HIS A N 1
ATOM 3411 C CA . HIS A 1 430 ? 3.443 0.809 5.063 1.00 90.19 430 HIS A CA 1
ATOM 3412 C C . HIS A 1 430 ? 3.021 1.205 6.486 1.00 90.19 430 HIS A C 1
ATOM 3414 O O . HIS A 1 430 ? 3.295 0.495 7.451 1.00 90.19 430 HIS A O 1
ATOM 3420 N N . TRP A 1 431 ? 2.281 2.307 6.629 1.00 93.62 431 TRP A N 1
ATOM 3421 C CA . TRP A 1 431 ? 1.928 2.882 7.937 1.00 93.62 431 TRP A CA 1
ATOM 3422 C C . TRP A 1 431 ? 1.170 1.911 8.866 1.00 93.62 431 TRP A C 1
ATOM 3424 O O . TRP A 1 431 ? 1.315 1.982 10.081 1.00 93.62 431 TRP A O 1
ATOM 3434 N N . ALA A 1 432 ? 0.388 0.989 8.293 1.00 95.25 432 ALA A N 1
ATOM 3435 C CA . ALA A 1 432 ? -0.350 -0.051 9.017 1.00 95.25 432 ALA A CA 1
ATOM 3436 C C . ALA A 1 432 ? 0.342 -1.432 9.020 1.00 95.25 432 ALA A C 1
ATOM 3438 O O . ALA A 1 432 ? -0.309 -2.423 9.338 1.00 95.25 432 ALA A O 1
ATOM 3439 N N . TYR A 1 433 ? 1.618 -1.541 8.620 1.00 93.75 433 TYR A N 1
ATOM 3440 C CA . TYR A 1 433 ? 2.315 -2.828 8.448 1.00 93.75 433 TYR A CA 1
ATOM 3441 C C . TYR A 1 433 ? 2.223 -3.724 9.692 1.00 93.75 433 TYR A C 1
ATOM 3443 O O . TYR A 1 433 ? 1.731 -4.851 9.617 1.00 93.75 433 TYR A O 1
ATOM 3451 N N . TYR A 1 434 ? 2.606 -3.193 10.856 1.00 93.81 434 TYR A N 1
ATOM 3452 C CA . TYR A 1 434 ? 2.566 -3.928 12.123 1.00 93.81 434 TYR A CA 1
ATOM 3453 C C . TYR A 1 434 ? 1.152 -4.319 12.534 1.00 93.81 434 TYR A C 1
ATOM 3455 O O . TYR A 1 434 ? 0.933 -5.438 12.990 1.00 93.81 434 TYR A O 1
ATOM 3463 N N . ASP A 1 435 ? 0.184 -3.425 12.337 1.00 96.06 435 ASP A N 1
ATOM 3464 C CA . ASP A 1 435 ? -1.208 -3.703 12.662 1.00 96.06 435 ASP A CA 1
ATOM 3465 C C . ASP A 1 435 ? -1.797 -4.809 11.771 1.00 96.06 435 ASP A C 1
ATOM 3467 O O . ASP A 1 435 ? -2.555 -5.659 12.244 1.00 96.06 435 ASP A O 1
ATOM 3471 N N . ILE A 1 436 ? -1.429 -4.830 10.487 1.00 96.94 436 ILE A N 1
ATOM 3472 C CA . ILE A 1 436 ? -1.844 -5.863 9.532 1.00 96.94 436 ILE A CA 1
ATOM 3473 C C . ILE A 1 436 ? -1.260 -7.222 9.920 1.00 96.94 436 ILE A C 1
ATOM 3475 O O . ILE A 1 436 ? -1.984 -8.220 9.908 1.00 96.94 436 ILE A O 1
ATOM 3479 N N . LEU A 1 437 ? 0.016 -7.285 10.302 1.00 93.31 437 LEU A N 1
ATOM 3480 C CA . LEU A 1 437 ? 0.626 -8.537 10.755 1.00 93.31 437 LEU A CA 1
ATOM 3481 C C . LEU A 1 437 ? 0.036 -9.014 12.088 1.00 93.31 437 LEU A C 1
ATOM 3483 O O . LEU A 1 437 ? -0.309 -10.187 12.212 1.00 93.31 437 LEU A O 1
ATOM 3487 N N . GLU A 1 438 ? -0.220 -8.101 13.024 1.00 94.19 438 GLU A N 1
ATOM 3488 C CA . GLU A 1 438 ? -0.945 -8.381 14.270 1.00 94.19 438 GLU A CA 1
ATOM 3489 C C . GLU A 1 438 ? -2.340 -8.985 14.015 1.00 94.19 438 GLU A C 1
ATOM 3491 O O . GLU A 1 438 ? -2.765 -9.925 14.685 1.00 94.19 438 GLU A O 1
ATOM 3496 N N . ALA A 1 439 ? -3.051 -8.501 12.993 1.00 95.94 439 ALA A N 1
ATOM 3497 C CA . ALA A 1 439 ? -4.380 -8.999 12.639 1.00 95.94 439 ALA A CA 1
ATOM 3498 C C . ALA A 1 439 ? -4.379 -10.364 11.926 1.00 95.94 439 ALA A C 1
ATOM 3500 O O . ALA A 1 439 ? -5.414 -11.050 11.887 1.00 95.94 439 ALA A O 1
ATOM 3501 N N . THR A 1 440 ? -3.247 -10.731 11.317 1.00 94.00 440 THR A N 1
ATOM 3502 C CA . THR A 1 440 ? -3.135 -11.853 10.373 1.00 94.00 440 THR A CA 1
ATOM 3503 C C . THR A 1 440 ? -2.326 -13.034 10.909 1.00 94.00 440 THR A C 1
ATOM 3505 O O . THR A 1 440 ? -2.433 -14.128 10.353 1.00 94.00 440 THR A O 1
ATOM 3508 N N . VAL A 1 441 ? -1.584 -12.864 12.005 1.00 90.50 441 VAL A N 1
ATOM 3509 C CA . VAL A 1 441 ? -0.758 -13.916 12.611 1.00 90.50 441 VAL A CA 1
ATOM 3510 C C . VAL A 1 441 ? -1.365 -14.379 13.932 1.00 90.50 441 VAL A C 1
ATOM 3512 O O . VAL A 1 441 ? -1.590 -13.586 14.840 1.00 90.50 441 VAL A O 1
ATOM 3515 N N . VAL A 1 442 ? -1.604 -15.686 14.067 1.00 90.62 442 VAL A N 1
ATOM 3516 C CA . VAL A 1 442 ? -1.964 -16.285 15.363 1.00 90.62 442 VAL A CA 1
ATOM 3517 C C . VAL A 1 442 ? -0.711 -16.377 16.227 1.00 90.62 442 VAL A C 1
ATOM 3519 O O . VAL A 1 442 ? 0.281 -16.961 15.784 1.00 90.62 442 VAL A O 1
ATOM 3522 N N . HIS A 1 443 ? -0.760 -15.853 17.450 1.00 90.50 443 HIS A N 1
ATOM 3523 C CA . HIS A 1 443 ? 0.401 -15.834 18.338 1.00 90.50 443 HIS A CA 1
ATOM 3524 C C . HIS A 1 443 ? 0.034 -15.846 19.829 1.00 90.50 443 HIS A C 1
ATOM 3526 O O . HIS A 1 443 ? -1.088 -15.532 20.222 1.00 90.50 443 HIS A O 1
ATOM 3532 N N . ASP A 1 444 ? 1.007 -16.230 20.651 1.00 90.19 444 ASP A N 1
ATOM 3533 C CA . ASP A 1 444 ? 1.021 -16.047 22.099 1.00 90.19 444 ASP A CA 1
ATOM 3534 C C . ASP A 1 444 ? 1.898 -14.839 22.439 1.00 90.19 444 ASP A C 1
ATOM 3536 O O . ASP A 1 444 ? 2.843 -14.523 21.714 1.00 90.19 444 ASP A O 1
ATOM 3540 N N . TYR A 1 445 ? 1.621 -14.172 23.559 1.00 90.06 445 TYR A N 1
ATOM 3541 C CA . TYR A 1 445 ? 2.291 -12.920 23.897 1.00 90.06 445 TYR A CA 1
ATOM 3542 C C . TYR A 1 445 ? 2.471 -12.711 25.402 1.00 90.06 445 TYR A C 1
ATOM 3544 O O . TYR A 1 445 ? 1.805 -13.317 26.247 1.00 90.06 445 TYR A O 1
ATOM 3552 N N . GLN A 1 446 ? 3.365 -11.782 25.730 1.00 86.25 446 GLN A N 1
ATOM 3553 C CA . GLN A 1 446 ? 3.473 -11.155 27.042 1.00 86.25 446 GLN A CA 1
ATOM 3554 C C . GLN A 1 446 ? 3.337 -9.643 26.888 1.00 86.25 446 GLN A C 1
ATOM 3556 O O . GLN A 1 446 ? 4.026 -9.034 26.071 1.00 86.25 446 GLN A O 1
ATOM 3561 N N . LYS A 1 447 ? 2.471 -9.028 27.701 1.00 82.38 447 LYS A N 1
ATOM 3562 C CA . LYS A 1 447 ? 2.362 -7.565 27.754 1.00 82.38 447 LYS A CA 1
ATOM 3563 C C . LYS A 1 447 ? 3.607 -6.962 28.394 1.00 82.38 447 LYS A C 1
ATOM 3565 O O . LYS A 1 447 ? 4.087 -7.459 29.413 1.00 82.38 447 LYS A O 1
ATOM 3570 N N . THR A 1 448 ? 4.083 -5.872 27.815 1.00 72.94 448 THR A N 1
ATOM 3571 C CA . THR A 1 448 ? 5.198 -5.061 28.304 1.00 72.94 448 THR A CA 1
ATOM 3572 C C . THR A 1 448 ? 4.756 -3.608 28.460 1.00 72.94 448 THR A C 1
ATOM 3574 O O . THR A 1 448 ? 3.684 -3.217 27.999 1.00 72.94 448 THR A O 1
ATOM 3577 N N . ASP A 1 449 ? 5.584 -2.782 29.099 1.00 64.00 449 ASP A N 1
ATOM 3578 C CA . ASP A 1 449 ? 5.304 -1.346 29.233 1.00 64.00 449 ASP A CA 1
ATOM 3579 C C . ASP A 1 449 ? 5.280 -0.620 27.871 1.00 64.00 449 ASP A C 1
ATOM 3581 O O . ASP A 1 449 ? 4.666 0.439 27.743 1.00 64.00 449 ASP A O 1
ATOM 3585 N N . SER A 1 450 ? 5.927 -1.192 26.848 1.00 58.62 450 SER A N 1
ATOM 3586 C CA . SER A 1 450 ? 6.042 -0.640 25.493 1.00 58.62 450 SER A CA 1
ATOM 3587 C C . SER A 1 450 ? 5.119 -1.296 24.458 1.00 58.62 450 SER A C 1
ATOM 3589 O O . SER A 1 450 ? 5.186 -0.923 23.289 1.00 58.62 450 SER A O 1
ATOM 3591 N N . GLY A 1 451 ? 4.280 -2.260 24.851 1.00 74.94 451 GLY A N 1
ATOM 3592 C CA . GLY A 1 451 ? 3.407 -3.000 23.938 1.00 74.94 451 GLY A CA 1
ATOM 3593 C C . GLY A 1 451 ? 3.352 -4.483 24.283 1.00 74.94 451 GLY A C 1
ATOM 3594 O O . GLY A 1 451 ? 3.016 -4.859 25.407 1.00 74.94 451 GLY A O 1
ATOM 3595 N N . GLU A 1 452 ? 3.665 -5.337 23.313 1.00 82.25 452 GLU A N 1
ATOM 3596 C CA . GLU A 1 452 ? 3.585 -6.792 23.446 1.00 82.25 452 GLU A CA 1
ATOM 3597 C C . GLU A 1 452 ? 4.828 -7.449 22.848 1.00 82.25 452 GLU A C 1
ATOM 3599 O O . GLU A 1 452 ? 5.365 -6.986 21.845 1.00 82.25 452 GLU A O 1
ATOM 3604 N N . ASN A 1 453 ? 5.279 -8.527 23.489 1.00 86.12 453 ASN A N 1
ATOM 3605 C CA . ASN A 1 453 ? 6.325 -9.403 22.974 1.00 86.12 453 ASN A CA 1
ATOM 3606 C C . ASN A 1 453 ? 5.687 -10.736 22.593 1.00 86.12 453 ASN A C 1
ATOM 3608 O O . ASN A 1 453 ? 5.072 -11.378 23.451 1.00 86.12 453 ASN A O 1
ATOM 3612 N N . TRP A 1 454 ? 5.847 -11.167 21.347 1.00 89.50 454 TRP A N 1
ATOM 3613 C CA . TRP A 1 454 ? 5.331 -12.447 20.874 1.00 89.50 454 TRP A CA 1
ATOM 3614 C C . TRP A 1 454 ? 6.231 -13.579 21.381 1.00 89.50 454 TRP A C 1
ATOM 3616 O O . TRP A 1 454 ? 7.441 -13.589 21.164 1.00 89.50 454 TRP A O 1
ATOM 3626 N N . THR A 1 455 ? 5.650 -14.540 22.097 1.00 87.75 455 THR A N 1
ATOM 3627 C CA . THR A 1 455 ? 6.394 -15.663 22.695 1.00 87.75 455 THR A CA 1
ATOM 3628 C C . THR A 1 455 ? 6.332 -16.938 21.867 1.00 87.75 455 THR A C 1
ATOM 3630 O O . THR A 1 455 ? 7.225 -17.776 21.976 1.00 87.75 455 THR A O 1
ATOM 3633 N N . ASP A 1 456 ? 5.281 -17.090 21.066 1.00 85.94 456 ASP A N 1
ATOM 3634 C CA . ASP A 1 456 ? 5.122 -18.150 20.072 1.00 85.94 456 ASP A CA 1
ATOM 3635 C C . ASP A 1 456 ? 4.186 -17.648 18.973 1.00 85.94 456 ASP A C 1
ATOM 3637 O O . ASP A 1 456 ? 3.344 -16.791 19.231 1.00 85.94 456 ASP A O 1
ATOM 3641 N N . PHE A 1 457 ? 4.315 -18.153 17.753 1.00 85.50 457 PHE A N 1
ATOM 3642 C CA . PHE A 1 457 ? 3.428 -17.770 16.660 1.00 85.50 457 PHE A CA 1
ATOM 3643 C C . PHE A 1 457 ? 3.377 -18.844 15.581 1.00 85.50 457 PHE A C 1
ATOM 3645 O O . PHE A 1 457 ? 4.339 -19.572 15.314 1.00 85.50 457 PHE A O 1
ATOM 3652 N N . GLN A 1 458 ? 2.225 -18.939 14.923 1.00 81.19 458 GLN A N 1
ATOM 3653 C CA . GLN A 1 458 ? 2.048 -19.871 13.827 1.00 81.19 458 GLN A CA 1
ATOM 3654 C C . GLN A 1 458 ? 2.790 -19.355 12.591 1.00 81.19 458 GLN A C 1
ATOM 3656 O O . GLN A 1 458 ? 2.368 -18.393 11.952 1.00 81.19 458 GLN A O 1
ATOM 3661 N N . LYS A 1 459 ? 3.878 -20.039 12.225 1.00 76.25 459 LYS A N 1
ATOM 3662 C CA . LYS A 1 459 ? 4.606 -19.767 10.983 1.00 76.25 459 LYS A CA 1
ATOM 3663 C C . LYS A 1 459 ? 3.708 -20.046 9.780 1.00 76.25 459 LYS A C 1
ATOM 3665 O O . LYS A 1 459 ? 3.289 -21.182 9.553 1.00 76.25 459 LYS A O 1
ATOM 3670 N N . GLU A 1 460 ? 3.453 -19.011 8.996 1.00 70.50 460 GLU A N 1
ATOM 3671 C CA . GLU A 1 460 ? 2.800 -19.087 7.695 1.00 70.50 460 GLU A CA 1
ATOM 3672 C C . GLU A 1 460 ? 3.809 -18.594 6.649 1.00 70.50 460 GLU A C 1
ATOM 3674 O O . GLU A 1 460 ? 4.485 -17.598 6.866 1.00 70.50 460 GLU A O 1
ATOM 3679 N N . SER A 1 461 ? 3.928 -19.286 5.517 1.00 65.19 461 SER A N 1
ATOM 3680 C CA . SER A 1 461 ? 4.703 -18.810 4.359 1.00 65.19 461 SER A CA 1
ATOM 3681 C C . SER A 1 461 ? 3.749 -18.471 3.220 1.00 65.19 461 SER A C 1
ATOM 3683 O O . SER A 1 461 ? 2.604 -18.942 3.203 1.00 65.19 461 SER A O 1
ATOM 3685 N N . LEU A 1 462 ? 4.204 -17.667 2.255 1.00 66.06 462 LEU A N 1
ATOM 3686 C CA . LEU A 1 462 ? 3.496 -17.534 0.987 1.00 66.06 462 LEU A CA 1
ATOM 3687 C C . LEU A 1 462 ? 3.438 -18.931 0.357 1.00 66.06 462 LEU A C 1
ATOM 3689 O O . LEU A 1 462 ? 4.458 -19.491 -0.031 1.00 66.06 462 LEU A O 1
ATOM 3693 N N . ASN A 1 463 ? 2.245 -19.529 0.283 1.00 69.50 463 ASN A N 1
ATOM 3694 C CA . ASN A 1 463 ? 2.031 -20.824 -0.372 1.00 69.50 463 ASN A CA 1
ATOM 3695 C C . ASN A 1 463 ? 2.053 -20.656 -1.902 1.00 69.50 463 ASN A C 1
ATOM 3697 O O . ASN A 1 463 ? 1.082 -20.951 -2.600 1.00 69.50 463 ASN A O 1
ATOM 3701 N N . ILE A 1 464 ? 3.140 -20.078 -2.399 1.00 75.31 464 ILE A N 1
ATOM 3702 C CA . ILE A 1 464 ? 3.374 -19.703 -3.781 1.00 75.31 464 ILE A CA 1
ATOM 3703 C C . ILE A 1 464 ? 4.766 -20.253 -4.140 1.00 75.31 464 ILE A C 1
ATOM 3705 O O . ILE A 1 464 ? 5.692 -20.093 -3.344 1.00 75.31 464 ILE A O 1
ATOM 3709 N N . PRO A 1 465 ? 4.934 -20.948 -5.282 1.00 82.81 465 PRO A N 1
ATOM 3710 C CA . PRO A 1 465 ? 6.234 -21.494 -5.677 1.00 82.81 465 PRO A CA 1
ATOM 3711 C C . PRO A 1 465 ? 7.323 -20.416 -5.757 1.00 82.81 465 PRO A C 1
ATOM 3713 O O . PRO A 1 465 ? 7.019 -19.260 -6.031 1.00 82.81 465 PRO A O 1
ATOM 3716 N N . CYS A 1 466 ? 8.594 -20.778 -5.600 1.00 88.88 466 CYS A N 1
ATOM 3717 C CA . CYS A 1 466 ? 9.676 -19.822 -5.831 1.00 88.88 466 CYS A CA 1
ATOM 3718 C C . CYS A 1 466 ? 9.721 -19.361 -7.303 1.00 88.88 466 CYS A C 1
ATOM 3720 O O . CYS A 1 466 ? 9.356 -20.114 -8.212 1.00 88.88 466 CYS A O 1
ATOM 3722 N N . GLY A 1 467 ? 10.154 -18.121 -7.543 1.00 91.44 467 GLY A N 1
ATOM 3723 C CA . GLY A 1 467 ? 10.274 -17.540 -8.884 1.00 91.44 467 GLY A CA 1
ATOM 3724 C C . GLY A 1 467 ? 9.750 -16.108 -9.002 1.00 91.44 467 GLY A C 1
ATOM 3725 O O . GLY A 1 467 ? 9.450 -15.458 -8.004 1.00 91.44 467 GLY A O 1
ATOM 3726 N N . LEU A 1 468 ? 9.656 -15.619 -10.243 1.00 91.88 468 LEU A N 1
ATOM 3727 C CA . LEU A 1 468 ? 9.171 -14.277 -10.575 1.00 91.88 468 LEU A CA 1
ATOM 3728 C C . LEU A 1 468 ? 7.642 -14.217 -10.615 1.00 91.88 468 LEU A C 1
ATOM 3730 O O . LEU A 1 468 ? 6.999 -15.033 -11.276 1.00 91.88 468 LEU A O 1
ATOM 3734 N N . TYR A 1 469 ? 7.080 -13.188 -9.986 1.00 87.88 469 TYR A N 1
ATOM 3735 C CA . TYR A 1 469 ? 5.645 -12.926 -9.944 1.00 87.88 469 TYR A CA 1
ATOM 3736 C C . TYR A 1 469 ? 5.379 -11.472 -10.294 1.00 87.88 469 TYR A C 1
ATOM 3738 O O . TYR A 1 469 ? 5.845 -10.572 -9.608 1.00 87.88 469 TYR A O 1
ATOM 3746 N N . SER A 1 470 ? 4.638 -11.236 -11.374 1.00 85.94 470 SER A N 1
ATOM 3747 C CA . SER A 1 470 ? 4.182 -9.897 -11.750 1.00 85.94 470 SER A CA 1
ATOM 3748 C C . SER A 1 470 ? 2.738 -9.738 -11.300 1.00 85.94 470 SER A C 1
ATOM 3750 O O . SER A 1 470 ? 1.897 -10.544 -11.701 1.00 85.94 470 SER A O 1
ATOM 3752 N N . GLN A 1 471 ? 2.471 -8.737 -10.466 1.00 78.94 471 GLN A N 1
ATOM 3753 C CA . GLN A 1 471 ? 1.159 -8.456 -9.909 1.00 78.94 471 GLN A CA 1
ATOM 3754 C C . GLN A 1 471 ? 0.930 -6.951 -9.772 1.00 78.94 471 GLN A C 1
ATOM 3756 O O . GLN A 1 471 ? 1.779 -6.237 -9.240 1.00 78.94 471 GLN A O 1
ATOM 3761 N N . ASN A 1 472 ? -0.223 -6.466 -10.243 1.00 78.00 472 ASN A N 1
ATOM 3762 C CA . ASN A 1 472 ? -0.605 -5.049 -10.212 1.00 78.00 472 ASN A CA 1
ATOM 3763 C C . ASN A 1 472 ? 0.508 -4.139 -10.767 1.00 78.00 472 ASN A C 1
ATOM 3765 O O . ASN A 1 472 ? 0.907 -3.162 -10.141 1.00 78.00 472 ASN A O 1
ATOM 3769 N N . GLY A 1 473 ? 1.076 -4.518 -11.915 1.00 84.50 473 GLY A N 1
ATOM 3770 C CA . GLY A 1 473 ? 2.164 -3.778 -12.562 1.00 84.50 473 GLY A CA 1
ATOM 3771 C C . GLY A 1 473 ? 3.517 -3.844 -11.859 1.00 84.50 473 GLY A C 1
ATOM 3772 O O . GLY A 1 473 ? 4.480 -3.270 -12.358 1.00 84.50 473 GLY A O 1
ATOM 3773 N N . THR A 1 474 ? 3.634 -4.575 -10.753 1.00 88.38 474 THR A N 1
ATOM 3774 C CA . THR A 1 474 ? 4.861 -4.690 -9.964 1.00 88.38 474 THR A CA 1
ATOM 3775 C C . THR A 1 474 ? 5.419 -6.105 -10.048 1.00 88.38 474 THR A C 1
ATOM 3777 O O . THR A 1 474 ? 4.670 -7.076 -9.993 1.00 88.38 474 THR A O 1
ATOM 3780 N N . LEU A 1 475 ? 6.734 -6.240 -10.212 1.00 93.12 475 LEU A N 1
ATOM 3781 C CA . LEU A 1 475 ? 7.403 -7.539 -10.242 1.00 93.12 475 LEU A CA 1
ATOM 3782 C C . LEU A 1 475 ? 8.043 -7.845 -8.887 1.00 93.12 475 LEU A C 1
ATOM 3784 O O . LEU A 1 475 ? 8.730 -7.006 -8.313 1.00 93.12 475 LEU A O 1
ATOM 3788 N N . TYR A 1 476 ? 7.861 -9.074 -8.431 1.00 92.56 476 TYR A N 1
ATOM 3789 C CA . TYR A 1 476 ? 8.373 -9.631 -7.188 1.00 92.56 476 TYR A CA 1
ATOM 3790 C C . TYR A 1 476 ? 9.140 -10.918 -7.484 1.00 92.56 476 TYR A C 1
ATOM 3792 O O . TYR A 1 476 ? 8.918 -11.562 -8.515 1.00 92.56 476 TYR A O 1
ATOM 3800 N N . TYR A 1 477 ? 9.998 -11.334 -6.557 1.00 92.62 477 TYR A N 1
ATOM 3801 C CA . TYR A 1 477 ? 10.592 -12.666 -6.577 1.00 92.62 477 TYR A CA 1
ATOM 3802 C C . TYR A 1 477 ? 10.370 -13.362 -5.242 1.00 92.62 477 TYR A C 1
ATOM 3804 O O . TYR A 1 477 ? 10.667 -12.797 -4.192 1.00 92.62 477 TYR A O 1
ATOM 3812 N N . ILE A 1 478 ? 9.864 -14.592 -5.298 1.00 89.69 478 ILE A N 1
ATOM 3813 C CA . ILE A 1 478 ? 9.679 -15.458 -4.135 1.00 89.69 478 ILE A CA 1
ATOM 3814 C C . ILE A 1 478 ? 10.861 -16.418 -4.059 1.00 89.69 478 ILE A C 1
ATOM 3816 O O . ILE A 1 478 ? 11.146 -17.148 -5.012 1.00 89.69 478 ILE A O 1
ATOM 3820 N N . GLU A 1 479 ? 11.552 -16.413 -2.929 1.00 87.75 479 GLU A N 1
ATOM 3821 C CA . GLU A 1 479 ? 12.706 -17.264 -2.661 1.00 87.75 479 GLU A CA 1
ATOM 3822 C C . GLU A 1 479 ? 12.291 -18.711 -2.322 1.00 87.75 479 GLU A C 1
ATOM 3824 O O . GLU A 1 479 ? 11.118 -19.020 -2.123 1.00 87.75 479 GLU A O 1
ATOM 3829 N N . GLU A 1 480 ? 13.244 -19.651 -2.280 1.00 86.50 480 GLU A N 1
ATOM 3830 C CA . GLU A 1 480 ? 12.955 -21.072 -1.987 1.00 86.50 480 GLU A CA 1
ATOM 3831 C C . GLU A 1 480 ? 12.355 -21.297 -0.588 1.00 86.50 480 GLU A C 1
ATOM 3833 O O . GLU A 1 480 ? 11.630 -22.264 -0.355 1.00 86.50 480 GLU A O 1
ATOM 3838 N N . ASN A 1 481 ? 12.636 -20.388 0.346 1.00 78.94 481 ASN A N 1
ATOM 3839 C CA . ASN A 1 481 ? 12.023 -20.332 1.671 1.00 78.94 481 ASN A CA 1
ATOM 3840 C C . ASN A 1 481 ? 10.610 -19.708 1.661 1.00 78.94 481 ASN A C 1
ATOM 3842 O O . ASN A 1 481 ? 9.961 -19.708 2.705 1.00 78.94 481 ASN A O 1
ATOM 3846 N N . GLY A 1 482 ? 10.103 -19.228 0.525 1.00 78.81 482 GLY A N 1
ATOM 3847 C CA . GLY A 1 482 ? 8.785 -18.600 0.414 1.00 78.81 482 GLY A CA 1
ATOM 3848 C C . GLY A 1 482 ? 8.737 -17.128 0.837 1.00 78.81 482 GLY A C 1
ATOM 3849 O O . GLY A 1 482 ? 7.641 -16.574 0.904 1.00 78.81 482 GLY A O 1
ATOM 3850 N N . ASP A 1 483 ? 9.887 -16.508 1.112 1.00 80.44 483 ASP A N 1
ATOM 3851 C CA . ASP A 1 483 ? 9.984 -15.090 1.475 1.00 80.44 483 ASP A CA 1
ATOM 3852 C C . ASP A 1 483 ? 10.160 -14.224 0.211 1.00 80.44 483 ASP A C 1
ATOM 3854 O O . ASP A 1 483 ? 10.556 -14.724 -0.850 1.00 80.44 483 ASP A O 1
ATOM 3858 N N . LEU A 1 484 ? 9.858 -12.925 0.298 1.00 87.12 484 LEU A N 1
ATOM 3859 C CA . LEU A 1 484 ? 10.138 -11.988 -0.791 1.00 87.12 484 LEU A CA 1
ATOM 3860 C C . LEU A 1 484 ? 11.621 -11.629 -0.840 1.00 87.12 484 LEU A C 1
ATOM 3862 O O . LEU A 1 484 ? 12.231 -11.261 0.163 1.00 87.12 484 LEU A O 1
ATOM 3866 N N . ALA A 1 485 ? 12.181 -11.626 -2.046 1.00 89.69 485 ALA A N 1
ATOM 3867 C CA . ALA A 1 485 ? 13.519 -11.115 -2.281 1.00 89.69 485 ALA A CA 1
ATOM 3868 C C . ALA A 1 485 ? 13.564 -9.602 -2.032 1.00 89.69 485 ALA A C 1
ATOM 3870 O O . ALA A 1 485 ? 13.011 -8.829 -2.809 1.00 89.69 485 ALA A O 1
ATOM 3871 N N . ARG A 1 486 ? 14.264 -9.177 -0.977 1.00 89.31 486 ARG A N 1
ATOM 3872 C CA . ARG A 1 486 ? 14.497 -7.765 -0.631 1.00 89.31 486 ARG A CA 1
ATOM 3873 C C . ARG A 1 486 ? 15.985 -7.437 -0.666 1.00 89.31 486 ARG A C 1
ATOM 3875 O O . ARG A 1 486 ? 16.803 -8.277 -0.287 1.00 89.31 486 ARG A O 1
ATOM 3882 N N . ASN A 1 487 ? 16.323 -6.215 -1.082 1.00 91.31 487 ASN A N 1
ATOM 3883 C CA . ASN A 1 487 ? 17.695 -5.684 -1.105 1.00 91.31 487 ASN A CA 1
ATOM 3884 C C . ASN A 1 487 ? 18.715 -6.626 -1.772 1.00 91.31 487 ASN A C 1
ATOM 3886 O O . ASN A 1 487 ? 19.827 -6.816 -1.276 1.00 91.31 487 ASN A O 1
ATOM 3890 N N . LYS A 1 488 ? 18.324 -7.270 -2.875 1.00 94.06 488 LYS A N 1
ATOM 3891 C CA . LYS A 1 488 ? 19.164 -8.258 -3.560 1.00 94.06 488 LYS A CA 1
ATOM 3892 C C . LYS A 1 488 ? 18.882 -8.318 -5.053 1.00 94.06 488 LYS A C 1
ATOM 3894 O O . LYS A 1 488 ? 17.799 -7.965 -5.518 1.00 94.06 488 LYS A O 1
ATOM 3899 N N . THR A 1 489 ? 19.862 -8.826 -5.788 1.00 95.56 489 THR A N 1
ATOM 3900 C CA . THR A 1 489 ? 19.758 -9.098 -7.221 1.00 95.56 489 THR A CA 1
ATOM 3901 C C . THR A 1 489 ? 19.692 -10.601 -7.453 1.00 95.56 489 THR A C 1
ATOM 3903 O O . THR A 1 489 ? 20.510 -11.354 -6.927 1.00 95.56 489 THR A O 1
ATOM 3906 N N . ILE A 1 490 ? 18.712 -11.037 -8.241 1.00 94.12 490 ILE A N 1
ATOM 3907 C CA . ILE A 1 490 ? 18.494 -12.433 -8.618 1.00 94.12 490 ILE A CA 1
ATOM 3908 C C . ILE A 1 490 ? 18.484 -12.512 -10.141 1.00 94.12 490 ILE A C 1
ATOM 3910 O O . ILE A 1 490 ? 17.603 -11.965 -10.807 1.00 94.12 490 ILE A O 1
ATOM 3914 N N . GLY A 1 491 ? 19.498 -13.172 -10.705 1.00 91.19 491 GLY A N 1
ATOM 3915 C CA . GLY A 1 491 ? 19.756 -13.105 -12.142 1.00 91.19 491 GLY A CA 1
ATOM 3916 C C . GLY A 1 491 ? 19.979 -11.653 -12.571 1.00 91.19 491 GLY A C 1
ATOM 3917 O O . GLY A 1 491 ? 20.818 -10.964 -11.999 1.00 91.19 491 GLY A O 1
ATOM 3918 N N . ASN A 1 492 ? 19.190 -11.177 -13.535 1.00 90.62 492 ASN A N 1
ATOM 3919 C CA . ASN A 1 492 ? 19.250 -9.800 -14.033 1.00 90.62 492 ASN A CA 1
ATOM 3920 C C . ASN A 1 492 ? 18.188 -8.876 -13.406 1.00 90.62 492 ASN A C 1
ATOM 3922 O O . ASN A 1 492 ? 17.926 -7.793 -13.938 1.00 90.62 492 ASN A O 1
ATOM 3926 N N . PHE A 1 493 ? 17.541 -9.289 -12.314 1.00 95.50 493 PHE A N 1
ATOM 3927 C CA . PHE A 1 493 ? 16.495 -8.520 -11.636 1.00 95.50 493 PHE A CA 1
ATOM 3928 C C . PHE A 1 493 ? 16.979 -8.054 -10.268 1.00 95.50 493 PHE A C 1
ATOM 3930 O O . PHE A 1 493 ? 17.401 -8.870 -9.453 1.00 95.50 493 PHE A O 1
ATOM 3937 N N . THR A 1 494 ? 16.891 -6.753 -10.006 1.00 95.44 494 THR A N 1
ATOM 3938 C CA . 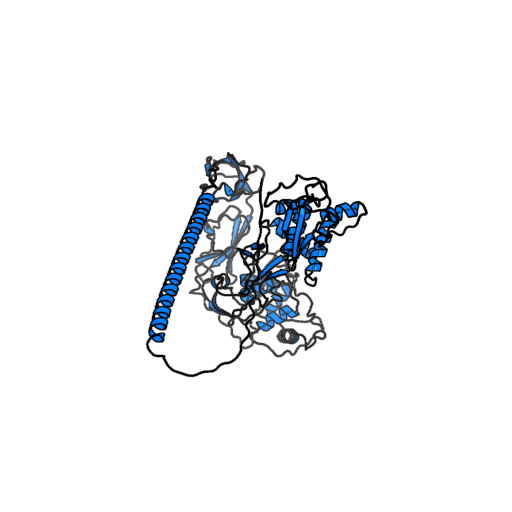THR A 1 494 ? 17.232 -6.156 -8.711 1.00 95.44 494 THR A CA 1
ATOM 3939 C C . THR A 1 494 ? 15.952 -5.806 -7.972 1.00 95.44 494 THR A C 1
ATOM 3941 O O . THR A 1 494 ? 15.062 -5.198 -8.562 1.00 95.44 494 THR A O 1
ATOM 3944 N N . PHE A 1 495 ? 15.865 -6.190 -6.699 1.00 94.81 495 PHE A N 1
ATOM 3945 C CA . PHE A 1 495 ? 14.725 -5.931 -5.825 1.00 94.81 495 PHE A CA 1
ATOM 3946 C C . PHE A 1 495 ? 15.144 -5.015 -4.676 1.00 94.81 495 PHE A C 1
ATOM 3948 O O . PHE A 1 495 ? 16.170 -5.250 -4.031 1.00 94.81 495 PHE A O 1
ATOM 3955 N N . ASN A 1 496 ? 14.355 -3.971 -4.424 1.00 92.50 496 ASN A N 1
ATOM 3956 C CA . ASN A 1 496 ? 14.634 -2.986 -3.376 1.00 92.50 496 ASN A CA 1
ATOM 3957 C C . ASN A 1 496 ? 14.211 -3.483 -1.977 1.00 92.50 496 ASN A C 1
ATOM 3959 O O . ASN A 1 496 ? 13.829 -4.640 -1.790 1.00 92.50 496 ASN A O 1
ATOM 3963 N N . GLU A 1 497 ? 14.264 -2.604 -0.977 1.00 88.69 497 GLU A N 1
ATOM 3964 C CA . GLU A 1 497 ? 13.863 -2.892 0.410 1.00 88.69 497 GLU A CA 1
ATOM 3965 C C . GLU A 1 497 ? 12.398 -3.338 0.549 1.00 88.69 497 GLU A C 1
ATOM 3967 O O . GLU A 1 497 ? 12.055 -4.150 1.411 1.00 88.69 497 GLU A O 1
ATOM 3972 N N . ASN A 1 498 ? 11.536 -2.879 -0.361 1.00 87.12 498 ASN A N 1
ATOM 3973 C CA . ASN A 1 498 ? 10.118 -3.215 -0.397 1.00 87.12 498 ASN A CA 1
ATOM 3974 C C . ASN A 1 498 ? 9.851 -4.550 -1.116 1.00 87.12 498 ASN A C 1
ATOM 3976 O O . ASN A 1 498 ? 8.709 -5.004 -1.128 1.00 87.12 498 ASN A O 1
ATOM 3980 N N . GLY A 1 499 ? 10.887 -5.210 -1.641 1.00 89.94 499 GLY A N 1
ATOM 3981 C CA . GLY A 1 499 ? 10.782 -6.498 -2.326 1.00 89.94 499 GLY A CA 1
ATOM 3982 C C . GLY A 1 499 ? 10.246 -6.390 -3.751 1.00 89.94 499 GLY A C 1
ATOM 3983 O O . GLY A 1 499 ? 9.841 -7.390 -4.343 1.00 89.94 499 GLY A O 1
ATOM 3984 N N . VAL A 1 500 ? 10.229 -5.170 -4.294 1.00 92.38 500 VAL A N 1
ATOM 3985 C CA . VAL A 1 500 ? 9.756 -4.881 -5.647 1.00 92.38 500 VAL A CA 1
ATOM 3986 C C . VAL A 1 500 ? 10.940 -4.703 -6.584 1.00 92.38 500 VAL A C 1
ATOM 3988 O O . VAL A 1 500 ? 11.974 -4.148 -6.198 1.00 92.38 500 VAL A O 1
ATOM 3991 N N . TYR A 1 501 ? 10.791 -5.182 -7.817 1.00 95.12 501 TYR A N 1
ATOM 3992 C CA . TYR A 1 501 ? 11.755 -4.953 -8.884 1.00 95.12 501 TYR A CA 1
ATOM 3993 C C . TYR A 1 501 ? 11.969 -3.455 -9.078 1.00 95.12 501 TYR A C 1
ATOM 3995 O O . TYR A 1 501 ? 11.012 -2.681 -9.090 1.00 95.12 501 TYR A O 1
ATOM 4003 N N . THR A 1 502 ? 13.228 -3.074 -9.246 1.00 95.19 502 THR A N 1
ATOM 4004 C CA . THR A 1 502 ? 13.634 -1.694 -9.462 1.00 95.19 502 THR A CA 1
ATOM 4005 C C . THR A 1 502 ? 14.640 -1.604 -10.599 1.00 95.19 502 THR A C 1
ATOM 4007 O O . THR A 1 502 ? 15.527 -2.450 -10.761 1.00 95.19 502 THR A O 1
ATOM 4010 N N . THR A 1 503 ? 14.527 -0.537 -11.380 1.00 94.81 503 THR A N 1
ATOM 4011 C CA . THR A 1 503 ? 15.549 -0.097 -12.323 1.00 94.81 503 THR A CA 1
ATOM 4012 C C . THR A 1 503 ? 16.643 0.723 -11.635 1.00 94.81 503 THR A C 1
ATOM 4014 O O . THR A 1 503 ? 17.524 1.217 -12.327 1.00 94.81 503 THR A O 1
ATOM 4017 N N . ASN A 1 504 ? 16.587 0.896 -10.306 1.00 92.94 504 ASN A N 1
ATOM 4018 C CA . ASN A 1 504 ? 17.318 1.887 -9.506 1.00 92.94 504 ASN A CA 1
ATOM 4019 C C . ASN A 1 504 ? 16.944 3.350 -9.821 1.00 92.94 504 ASN A C 1
ATOM 4021 O O . ASN A 1 504 ? 17.687 4.267 -9.477 1.00 92.94 504 ASN A O 1
ATOM 4025 N N . HIS A 1 505 ? 15.789 3.578 -10.456 1.00 94.81 505 HIS A N 1
ATOM 4026 C CA . HIS A 1 505 ? 15.253 4.910 -10.750 1.00 94.81 505 HIS A CA 1
ATOM 4027 C C . HIS A 1 505 ? 13.775 4.964 -10.336 1.00 94.81 505 HIS A C 1
ATOM 4029 O O . HIS A 1 505 ? 12.903 4.529 -11.081 1.00 94.81 505 HIS A O 1
ATOM 4035 N N . ALA A 1 506 ? 13.487 5.512 -9.151 1.00 92.56 506 ALA A N 1
ATOM 4036 C CA . ALA A 1 506 ? 12.159 5.432 -8.529 1.00 92.56 506 ALA A CA 1
ATOM 4037 C C . ALA A 1 506 ? 11.017 6.028 -9.382 1.00 92.56 506 ALA A C 1
ATOM 4039 O O . ALA A 1 506 ? 9.931 5.452 -9.453 1.00 92.56 506 ALA A O 1
ATOM 4040 N N . GLU A 1 507 ? 11.256 7.153 -10.065 1.00 95.50 507 GLU A N 1
ATOM 4041 C CA . GLU A 1 507 ? 10.253 7.764 -10.951 1.00 95.50 507 GLU A CA 1
ATOM 4042 C C . GLU A 1 507 ? 9.986 6.909 -12.194 1.00 95.50 507 GLU A C 1
ATOM 4044 O O . GLU A 1 507 ? 8.834 6.757 -12.613 1.00 95.50 507 GLU A O 1
ATOM 4049 N N . LEU A 1 508 ? 11.028 6.293 -12.757 1.00 97.00 508 LEU A N 1
ATOM 4050 C CA . LEU A 1 508 ? 10.880 5.353 -13.862 1.00 97.00 508 LEU A CA 1
ATOM 4051 C C . LEU A 1 508 ? 10.115 4.100 -13.414 1.00 97.00 508 LEU A C 1
ATOM 4053 O O . LEU A 1 508 ? 9.161 3.718 -14.088 1.00 97.00 508 LEU A O 1
ATOM 4057 N N . ASP A 1 509 ? 10.464 3.513 -12.266 1.00 96.06 509 ASP A N 1
ATOM 4058 C CA . ASP A 1 509 ? 9.775 2.348 -11.688 1.00 96.06 509 ASP A CA 1
ATOM 4059 C C . ASP A 1 509 ? 8.266 2.595 -11.554 1.00 96.06 509 ASP A C 1
ATOM 4061 O O . ASP A 1 509 ? 7.444 1.775 -11.978 1.00 96.06 509 ASP A O 1
ATOM 4065 N N . LYS A 1 510 ? 7.894 3.767 -11.024 1.00 94.38 510 LYS A N 1
ATOM 4066 C CA . LYS A 1 510 ? 6.497 4.185 -10.886 1.00 94.38 510 LYS A CA 1
ATOM 4067 C C . LYS A 1 510 ? 5.794 4.267 -12.242 1.00 94.38 510 LYS A C 1
ATOM 4069 O O . LYS A 1 510 ? 4.737 3.660 -12.418 1.00 94.38 510 LYS A O 1
ATOM 4074 N N . LYS A 1 511 ? 6.386 4.968 -13.215 1.00 97.06 511 LYS A N 1
ATOM 4075 C CA . LYS A 1 511 ? 5.814 5.120 -14.566 1.00 97.06 511 LYS A CA 1
ATOM 4076 C C . LYS A 1 511 ? 5.655 3.769 -15.269 1.00 97.06 511 LYS A C 1
ATOM 4078 O O . LYS A 1 511 ? 4.642 3.529 -15.921 1.00 97.06 511 LYS A O 1
ATOM 4083 N N . LEU A 1 512 ? 6.635 2.872 -15.137 1.00 97.31 512 LEU A N 1
ATOM 4084 C CA . LEU A 1 512 ? 6.579 1.525 -15.710 1.00 97.31 512 LEU A CA 1
ATOM 4085 C C . LEU A 1 512 ? 5.444 0.705 -15.094 1.00 97.31 512 LEU A C 1
ATOM 4087 O O . LEU A 1 512 ? 4.675 0.089 -15.834 1.00 97.31 512 LEU A O 1
ATOM 4091 N N . SER A 1 513 ? 5.310 0.726 -13.765 1.00 94.38 513 SER A N 1
ATOM 4092 C CA . SER A 1 513 ? 4.226 0.032 -13.064 1.00 94.38 513 SER A CA 1
ATOM 4093 C C . SER A 1 513 ? 2.850 0.550 -13.499 1.00 94.38 513 SER A C 1
ATOM 4095 O O . SER A 1 513 ? 1.977 -0.244 -13.854 1.00 94.38 513 SER A O 1
ATOM 4097 N N . GLU A 1 514 ? 2.677 1.873 -13.600 1.00 94.88 514 GLU A N 1
ATOM 4098 C CA . GLU A 1 514 ? 1.447 2.503 -14.103 1.00 94.88 514 GLU A CA 1
ATOM 4099 C C . GLU A 1 514 ? 1.100 2.064 -15.535 1.00 94.88 514 GLU A C 1
ATOM 4101 O O . GLU A 1 514 ? -0.047 1.703 -15.809 1.00 94.88 514 GLU A O 1
ATOM 4106 N N . ILE A 1 515 ? 2.085 2.023 -16.439 1.00 96.31 515 ILE A N 1
ATOM 4107 C CA . ILE A 1 515 ? 1.890 1.545 -17.816 1.00 96.31 515 ILE A CA 1
ATOM 4108 C C . ILE A 1 515 ? 1.458 0.072 -17.820 1.00 96.31 515 ILE A C 1
ATOM 4110 O O . ILE A 1 515 ? 0.492 -0.289 -18.496 1.00 96.31 515 ILE A O 1
ATOM 4114 N N . VAL A 1 516 ? 2.133 -0.800 -17.064 1.00 95.38 516 VAL A N 1
ATOM 4115 C CA . VAL A 1 516 ? 1.771 -2.226 -17.020 1.00 95.38 516 VAL A CA 1
ATOM 4116 C C . VAL A 1 516 ? 0.373 -2.423 -16.435 1.00 95.38 516 VAL A C 1
ATOM 4118 O O . VAL A 1 516 ? -0.398 -3.207 -16.991 1.00 95.38 516 VAL A O 1
ATOM 4121 N N . MET A 1 517 ? 0.007 -1.694 -15.377 1.00 92.56 517 MET A N 1
ATOM 4122 C CA . MET A 1 517 ? -1.344 -1.733 -14.805 1.00 92.56 517 MET A CA 1
ATOM 4123 C C . MET A 1 517 ? -2.418 -1.273 -15.794 1.00 92.56 517 MET A C 1
ATOM 4125 O O . MET A 1 517 ? -3.492 -1.865 -15.848 1.00 92.56 517 MET A O 1
ATOM 4129 N N . LEU A 1 518 ? -2.149 -0.224 -16.575 1.00 94.62 518 LEU A N 1
ATOM 4130 C CA . LEU A 1 518 ? -3.128 0.339 -17.506 1.00 94.62 518 LEU A CA 1
ATOM 4131 C C . LEU A 1 518 ? -3.371 -0.564 -18.722 1.00 94.62 518 LEU A C 1
ATOM 4133 O O . LEU A 1 518 ? -4.479 -0.602 -19.260 1.00 94.62 518 LEU A O 1
ATOM 4137 N N . HIS A 1 519 ? -2.334 -1.273 -19.169 1.00 94.12 519 HIS A N 1
ATOM 4138 C CA . HIS A 1 519 ? -2.359 -2.019 -20.425 1.00 94.12 519 HIS A CA 1
ATOM 4139 C C . HIS A 1 519 ? -2.462 -3.539 -20.257 1.00 94.12 519 HIS A C 1
ATOM 4141 O O . HIS A 1 519 ? -2.687 -4.239 -21.244 1.00 94.12 519 HIS A O 1
ATOM 4147 N N . THR A 1 520 ? -2.317 -4.078 -19.046 1.00 92.00 520 THR A N 1
ATOM 4148 C CA . THR A 1 520 ? -2.377 -5.526 -18.798 1.00 92.00 520 THR A CA 1
ATOM 4149 C C . THR A 1 520 ? -3.353 -5.878 -17.679 1.00 92.00 520 THR A C 1
ATOM 4151 O O . THR A 1 520 ? -3.822 -5.014 -16.946 1.00 92.00 520 THR A O 1
ATOM 4154 N N . SER A 1 521 ? -3.679 -7.163 -17.550 1.00 86.38 521 SER A N 1
ATOM 4155 C CA . SER A 1 521 ? -4.487 -7.682 -16.447 1.00 86.38 521 SER A CA 1
ATOM 4156 C C . SER A 1 521 ? -3.970 -9.043 -15.981 1.00 86.38 521 SER A C 1
ATOM 4158 O O . SER A 1 521 ? -3.227 -9.717 -16.699 1.00 86.38 521 SER A O 1
ATOM 4160 N N . GLU A 1 522 ? -4.328 -9.455 -14.765 1.00 81.06 522 GLU A N 1
ATOM 4161 C CA . GLU A 1 522 ? -3.796 -10.685 -14.154 1.00 81.06 522 GLU A CA 1
ATOM 4162 C C . GLU A 1 522 ? -4.244 -11.981 -14.839 1.00 81.06 522 GLU A C 1
ATOM 4164 O O . GLU A 1 522 ? -3.571 -13.003 -14.755 1.00 81.06 522 GLU A O 1
ATOM 4169 N N . ASP A 1 523 ? -5.352 -11.933 -15.566 1.00 84.50 523 ASP A N 1
ATOM 4170 C CA . ASP A 1 523 ? -5.884 -13.017 -16.385 1.00 84.50 523 ASP A CA 1
ATOM 4171 C C . ASP A 1 523 ? -5.195 -13.150 -17.758 1.00 84.50 523 ASP A C 1
ATOM 4173 O O . ASP A 1 523 ? -5.402 -14.149 -18.452 1.00 84.50 523 ASP A O 1
ATOM 4177 N N . MET A 1 524 ? -4.338 -12.196 -18.150 1.00 89.00 524 MET A N 1
ATOM 4178 C CA . MET A 1 524 ? -3.544 -12.309 -19.376 1.00 89.00 524 MET A CA 1
ATOM 4179 C C . MET A 1 524 ? -2.375 -13.280 -19.211 1.00 89.00 524 MET A C 1
ATOM 4181 O O . MET A 1 524 ? -1.571 -13.175 -18.281 1.00 89.00 524 MET A O 1
ATOM 4185 N N . ALA A 1 525 ? -2.193 -14.156 -20.201 1.00 90.50 525 ALA A N 1
ATOM 4186 C CA . ALA A 1 525 ? -0.977 -14.948 -20.319 1.00 90.50 525 ALA A CA 1
ATOM 4187 C C . ALA A 1 525 ? 0.248 -14.039 -20.523 1.00 90.50 525 ALA A C 1
ATOM 4189 O O . ALA A 1 525 ? 0.165 -12.988 -21.163 1.00 90.50 525 ALA A O 1
ATOM 4190 N N . GLN A 1 526 ? 1.417 -14.472 -20.050 1.00 89.06 526 GLN A N 1
ATOM 4191 C CA . GLN A 1 526 ? 2.645 -13.670 -20.098 1.00 89.06 526 GLN A CA 1
ATOM 4192 C C . GLN A 1 526 ? 3.022 -13.225 -21.526 1.00 89.06 526 GLN A C 1
ATOM 4194 O O . GLN A 1 526 ? 3.508 -12.115 -21.732 1.00 89.06 526 GLN A O 1
ATOM 4199 N N . GLU A 1 527 ? 2.778 -14.059 -22.542 1.00 93.31 527 GLU A N 1
ATOM 4200 C CA . GLU A 1 527 ? 3.013 -13.697 -23.950 1.00 93.31 527 GLU A CA 1
ATOM 4201 C C . GLU A 1 527 ? 2.039 -12.618 -24.452 1.00 93.31 527 GLU A C 1
ATOM 4203 O O . GLU A 1 527 ? 2.419 -11.764 -25.253 1.00 93.31 527 GLU A O 1
ATOM 4208 N N . GLN A 1 528 ? 0.796 -12.617 -23.958 1.00 95.12 528 GLN A N 1
ATOM 4209 C CA . GLN A 1 528 ? -0.189 -11.584 -24.284 1.00 95.12 528 GLN A CA 1
ATOM 4210 C C . GLN A 1 528 ? 0.210 -10.250 -23.657 1.00 95.12 528 GLN A C 1
ATOM 4212 O O . GLN A 1 528 ? 0.229 -9.248 -24.370 1.00 95.12 528 GLN A O 1
ATOM 4217 N N . LYS A 1 529 ? 0.614 -10.251 -22.374 1.00 95.06 529 LYS A N 1
ATOM 4218 C CA . LYS A 1 529 ? 1.162 -9.060 -21.700 1.00 95.06 529 LYS A CA 1
ATOM 4219 C C . LYS A 1 529 ? 2.321 -8.471 -22.516 1.00 95.06 529 LYS A C 1
ATOM 4221 O O . LYS A 1 529 ? 2.306 -7.290 -22.851 1.00 95.06 529 LYS A O 1
ATOM 4226 N N . LEU A 1 530 ? 3.266 -9.317 -22.939 1.00 97.00 530 LEU A N 1
ATOM 4227 C CA . LEU A 1 530 ? 4.411 -8.903 -23.757 1.00 97.00 530 LEU A CA 1
ATOM 4228 C C . LEU A 1 530 ? 3.991 -8.270 -25.089 1.00 97.00 530 LEU A C 1
ATOM 4230 O O . LEU A 1 530 ? 4.542 -7.249 -25.495 1.00 97.00 530 LEU A O 1
ATOM 4234 N N . ARG A 1 531 ? 3.013 -8.867 -25.782 1.00 97.62 531 ARG A N 1
ATOM 4235 C CA . ARG A 1 531 ? 2.513 -8.336 -27.055 1.00 97.62 531 ARG A CA 1
ATOM 4236 C C . ARG A 1 531 ? 1.822 -6.987 -26.888 1.00 97.62 531 ARG A C 1
ATOM 4238 O O . ARG A 1 531 ? 2.078 -6.089 -27.684 1.00 97.62 531 ARG A O 1
ATOM 4245 N N . VAL A 1 532 ? 0.970 -6.842 -25.876 1.00 97.81 532 VAL A N 1
ATOM 4246 C CA . VAL A 1 532 ? 0.235 -5.593 -25.647 1.00 97.81 532 VAL A CA 1
ATOM 4247 C C . VAL A 1 532 ? 1.195 -4.451 -25.320 1.00 97.81 532 VAL A C 1
ATOM 4249 O O . VAL A 1 532 ? 1.065 -3.372 -25.892 1.00 97.81 532 VAL A O 1
ATOM 4252 N N . LEU A 1 533 ? 2.210 -4.698 -24.489 1.00 98.00 533 LEU A N 1
ATOM 4253 C CA . LEU A 1 533 ? 3.230 -3.692 -24.179 1.00 98.00 533 LEU A CA 1
ATOM 4254 C C . LEU A 1 533 ? 4.092 -3.341 -25.402 1.00 98.00 533 LEU A C 1
ATOM 4256 O O . LEU A 1 533 ? 4.447 -2.179 -25.587 1.00 98.00 533 LEU A O 1
ATOM 4260 N N . TYR A 1 534 ? 4.383 -4.308 -26.279 1.00 98.56 534 TYR A N 1
ATOM 4261 C CA . TYR A 1 534 ? 5.056 -4.035 -27.554 1.00 98.56 534 TYR A CA 1
ATOM 4262 C C . TYR A 1 534 ? 4.223 -3.105 -28.443 1.00 98.56 534 TYR A C 1
ATOM 4264 O O . TYR A 1 534 ? 4.740 -2.127 -28.985 1.00 98.56 534 TYR A O 1
ATOM 4272 N N . ASP A 1 535 ? 2.932 -3.415 -28.594 1.00 97.81 535 ASP A N 1
ATOM 4273 C CA . ASP A 1 535 ? 2.008 -2.621 -29.401 1.00 97.81 535 ASP A CA 1
ATOM 4274 C C . ASP A 1 535 ? 1.840 -1.203 -28.821 1.00 97.81 535 ASP A C 1
ATOM 4276 O O . ASP A 1 535 ? 1.896 -0.242 -29.584 1.00 97.81 535 ASP A O 1
ATOM 4280 N N . TYR A 1 536 ? 1.751 -1.063 -27.492 1.00 98.19 536 TYR A N 1
ATOM 4281 C CA . TYR A 1 536 ? 1.728 0.228 -26.793 1.00 98.19 536 TYR A CA 1
ATOM 4282 C C . TYR A 1 536 ? 2.949 1.095 -27.133 1.00 98.19 536 TYR A C 1
ATOM 4284 O O . TYR A 1 536 ? 2.801 2.207 -27.640 1.00 98.19 536 TYR A O 1
ATOM 4292 N N . VAL A 1 537 ? 4.168 0.575 -26.933 1.00 98.38 537 VAL A N 1
ATOM 4293 C CA . VAL A 1 537 ? 5.401 1.335 -27.213 1.00 98.38 537 VAL A CA 1
ATOM 4294 C C . VAL A 1 537 ? 5.491 1.728 -28.689 1.00 98.38 537 VAL A C 1
ATOM 4296 O O . VAL A 1 537 ? 5.962 2.818 -29.013 1.00 98.38 537 VAL A O 1
ATOM 4299 N N . ARG A 1 538 ? 5.040 0.854 -29.595 1.00 97.19 538 ARG A N 1
ATOM 4300 C CA . ARG A 1 538 ? 5.028 1.124 -31.035 1.00 97.19 538 ARG A CA 1
ATOM 4301 C C . ARG A 1 538 ? 4.055 2.244 -31.413 1.00 97.19 538 ARG A C 1
ATOM 4303 O O . ARG A 1 538 ? 4.402 3.069 -32.254 1.00 97.19 538 ARG A O 1
ATOM 4310 N N . ASP A 1 539 ? 2.841 2.224 -30.872 1.00 95.94 539 ASP A N 1
ATOM 4311 C CA . ASP A 1 539 ? 1.732 3.032 -31.390 1.00 95.94 539 ASP A CA 1
ATOM 4312 C C . ASP A 1 539 ? 1.595 4.400 -30.697 1.00 95.94 539 ASP A C 1
ATOM 4314 O O . ASP A 1 539 ? 1.199 5.369 -31.353 1.00 95.94 539 ASP A O 1
ATOM 4318 N N . ASP A 1 540 ? 1.983 4.515 -29.422 1.00 96.44 540 ASP A N 1
ATOM 4319 C CA . ASP A 1 540 ? 1.710 5.714 -28.610 1.00 96.44 540 ASP A CA 1
ATOM 4320 C C . ASP A 1 540 ? 2.839 6.758 -28.613 1.00 96.44 540 ASP A C 1
ATOM 4322 O O . ASP A 1 540 ? 2.669 7.883 -28.129 1.00 96.44 540 ASP A O 1
ATOM 4326 N N . TYR A 1 541 ? 3.984 6.440 -29.219 1.00 96.81 541 TYR A N 1
ATOM 4327 C CA . TYR A 1 541 ? 5.166 7.302 -29.224 1.00 96.81 541 TYR A CA 1
ATOM 4328 C C . TYR A 1 541 ? 5.583 7.731 -30.632 1.00 96.81 541 TYR A C 1
ATOM 4330 O O . TYR A 1 541 ? 5.228 7.116 -31.634 1.00 96.81 541 TYR A O 1
ATOM 4338 N N . LYS A 1 542 ? 6.354 8.825 -30.735 1.00 96.00 542 LYS A N 1
ATOM 4339 C CA . LYS A 1 542 ? 6.876 9.320 -32.026 1.00 96.00 542 LYS A CA 1
ATOM 4340 C C . LYS A 1 542 ? 8.394 9.367 -32.067 1.00 96.00 542 LYS A C 1
ATOM 4342 O O . LYS A 1 542 ? 9.055 9.670 -31.076 1.00 96.00 542 LYS A O 1
ATOM 4347 N N . TYR A 1 543 ? 8.943 9.184 -33.264 1.00 96.06 543 TYR A N 1
ATOM 4348 C CA . TYR A 1 543 ? 10.377 9.317 -33.481 1.00 96.06 543 TYR A CA 1
ATOM 4349 C C . TYR A 1 543 ? 10.856 10.775 -33.386 1.00 96.06 543 TYR A C 1
ATOM 4351 O O . TYR A 1 543 ? 10.294 11.673 -34.022 1.00 96.06 543 TYR A O 1
ATOM 4359 N N . ILE A 1 544 ? 11.960 10.993 -32.673 1.00 93.50 544 ILE A N 1
ATOM 4360 C CA . ILE A 1 544 ? 12.775 12.210 -32.720 1.00 93.50 544 ILE A CA 1
ATOM 4361 C C . ILE A 1 544 ? 14.256 11.856 -32.837 1.00 93.50 544 ILE A C 1
ATOM 4363 O O . ILE A 1 544 ? 14.727 10.843 -32.328 1.00 93.50 544 ILE A O 1
ATOM 4367 N N . LYS A 1 545 ? 15.028 12.729 -33.486 1.00 89.81 545 LYS A N 1
ATOM 4368 C CA . LYS A 1 545 ? 16.482 12.580 -33.542 1.00 89.81 545 LYS A CA 1
ATOM 4369 C C . LYS A 1 545 ? 17.095 13.024 -32.209 1.00 89.81 545 LYS A C 1
ATOM 4371 O O . LYS A 1 545 ? 16.951 14.183 -31.833 1.00 89.81 545 LYS A O 1
ATOM 4376 N N . ARG A 1 546 ? 17.813 12.121 -31.541 1.00 86.62 546 ARG A N 1
ATOM 4377 C CA . ARG A 1 546 ? 18.637 12.378 -30.343 1.00 86.62 546 ARG A CA 1
ATOM 4378 C C . ARG A 1 546 ? 20.070 11.866 -30.583 1.00 86.62 546 ARG A C 1
ATOM 4380 O O . ARG A 1 546 ? 20.276 11.173 -31.588 1.00 86.62 546 ARG A O 1
ATOM 4387 N N . PRO A 1 547 ? 21.057 12.221 -29.737 1.00 87.00 547 PRO A N 1
ATOM 4388 C CA . PRO A 1 547 ? 22.393 11.632 -29.796 1.00 87.00 547 PRO A CA 1
ATOM 4389 C C . PRO A 1 547 ? 22.346 10.101 -29.813 1.00 87.00 547 PRO A C 1
ATOM 4391 O O . PRO A 1 547 ? 21.408 9.489 -29.302 1.00 87.00 547 PRO A O 1
ATOM 4394 N N . PHE A 1 548 ? 23.336 9.490 -30.458 1.00 89.19 548 PHE A N 1
ATOM 4395 C CA . PHE A 1 548 ? 23.455 8.038 -30.466 1.00 89.19 548 PHE A CA 1
ATOM 4396 C C . PHE A 1 548 ? 24.122 7.563 -29.184 1.00 89.19 548 PHE A C 1
ATOM 4398 O O . PHE A 1 548 ? 25.091 8.178 -28.732 1.00 89.19 548 PHE A O 1
ATOM 4405 N N . VAL A 1 549 ? 23.626 6.449 -28.652 1.00 90.06 549 VAL A N 1
ATOM 4406 C CA . VAL A 1 549 ? 24.316 5.708 -27.601 1.00 90.06 549 VAL A CA 1
ATOM 4407 C C . VAL A 1 549 ? 25.595 5.124 -28.200 1.00 90.06 549 VAL A C 1
ATOM 4409 O O . VAL A 1 549 ? 25.590 4.587 -29.315 1.00 90.06 549 VAL A O 1
ATOM 4412 N N . GLN A 1 550 ? 26.715 5.302 -27.505 1.00 87.75 550 GLN A N 1
ATOM 4413 C CA . GLN A 1 550 ? 28.014 4.874 -28.015 1.00 87.75 550 GLN A CA 1
ATOM 4414 C C . GLN A 1 550 ? 28.209 3.368 -27.833 1.00 87.75 550 GLN A C 1
ATOM 4416 O O . GLN A 1 550 ? 27.656 2.747 -26.927 1.00 87.75 550 GLN A O 1
ATOM 4421 N N . LYS A 1 551 ? 29.043 2.766 -28.686 1.00 86.56 551 LYS A N 1
ATOM 4422 C CA . LYS A 1 551 ? 29.447 1.370 -28.516 1.00 86.56 551 LYS A CA 1
ATOM 4423 C C . LYS A 1 551 ? 30.092 1.176 -27.137 1.00 86.56 551 LYS A C 1
ATOM 4425 O O . LYS A 1 551 ? 31.088 1.830 -26.844 1.00 86.56 551 LYS A O 1
ATOM 4430 N N . GLY A 1 552 ? 29.556 0.243 -26.348 1.00 83.06 552 GLY A N 1
ATOM 4431 C CA . GLY A 1 552 ? 30.056 -0.087 -25.009 1.00 83.06 552 GLY A CA 1
ATOM 4432 C C . GLY A 1 552 ? 29.614 0.873 -23.902 1.00 83.06 552 GLY A C 1
ATOM 4433 O O . GLY A 1 552 ? 30.065 0.716 -22.774 1.00 83.06 552 GLY A O 1
ATOM 4434 N N . GLN A 1 553 ? 28.756 1.852 -24.200 1.00 87.62 553 GLN A N 1
ATOM 4435 C CA . GLN A 1 553 ? 28.123 2.671 -23.170 1.00 87.62 553 GLN A CA 1
ATOM 4436 C C . GLN A 1 553 ? 27.152 1.809 -22.351 1.00 87.62 553 GLN A C 1
ATOM 4438 O O . GLN A 1 553 ? 26.347 1.079 -22.927 1.00 87.62 553 GLN A O 1
ATOM 4443 N N . LEU A 1 554 ? 27.243 1.909 -21.026 1.00 87.69 554 LEU A N 1
ATOM 4444 C CA . LEU A 1 554 ? 26.376 1.229 -20.060 1.00 87.69 554 LEU A CA 1
ATOM 4445 C C . LEU A 1 554 ? 25.403 2.236 -19.427 1.00 87.69 554 LEU A C 1
ATOM 4447 O O . LEU A 1 554 ? 25.582 3.445 -19.600 1.00 87.69 554 LEU A O 1
ATOM 4451 N N . ASP A 1 555 ? 24.386 1.727 -18.732 1.00 88.56 555 ASP A N 1
ATOM 4452 C CA . ASP A 1 555 ? 23.436 2.484 -17.898 1.00 88.56 555 ASP A CA 1
ATOM 4453 C C . ASP A 1 555 ? 22.717 3.638 -18.617 1.00 88.56 555 ASP A C 1
ATOM 4455 O O . ASP A 1 555 ? 22.328 4.644 -18.026 1.00 88.56 555 ASP A O 1
ATOM 4459 N N . TRP A 1 556 ? 22.532 3.510 -19.929 1.00 93.19 556 TRP A N 1
ATOM 4460 C CA . TRP A 1 556 ? 21.860 4.515 -20.753 1.00 93.19 556 TRP A CA 1
ATOM 4461 C C . TRP A 1 556 ? 20.344 4.294 -20.782 1.00 93.19 556 TRP A C 1
ATOM 4463 O O . TRP A 1 556 ? 19.583 5.200 -21.109 1.00 93.19 556 TRP A O 1
ATOM 4473 N N . GLU A 1 557 ? 19.883 3.086 -20.470 1.00 96.00 557 GLU A N 1
ATOM 4474 C CA . GLU A 1 557 ? 18.513 2.647 -20.687 1.00 96.00 557 GLU A CA 1
ATOM 4475 C C . GLU A 1 557 ? 17.522 3.474 -19.861 1.00 96.00 557 GLU A C 1
ATOM 4477 O O . GLU A 1 557 ? 16.498 3.905 -20.390 1.00 96.00 557 GLU A O 1
ATOM 4482 N N . ALA A 1 558 ? 17.813 3.719 -18.578 1.00 96.38 558 ALA A N 1
ATOM 4483 C CA . ALA A 1 558 ? 16.870 4.374 -17.668 1.00 96.38 558 ALA A CA 1
ATOM 4484 C C . ALA A 1 558 ? 16.539 5.805 -18.117 1.00 96.38 558 ALA A C 1
ATOM 4486 O O . ALA A 1 558 ? 15.372 6.125 -18.342 1.00 96.38 558 ALA A O 1
ATOM 4487 N N . GLU A 1 559 ? 17.565 6.622 -18.372 1.00 95.12 559 GLU A N 1
ATOM 4488 C CA . GLU A 1 559 ? 17.400 8.003 -18.846 1.00 95.12 559 GLU A CA 1
ATOM 4489 C C . GLU A 1 559 ? 16.636 8.058 -20.182 1.00 95.12 559 GLU A C 1
ATOM 4491 O O . GLU A 1 559 ? 15.784 8.921 -20.411 1.00 95.12 559 GLU A O 1
ATOM 4496 N N . TYR A 1 560 ? 16.920 7.122 -21.091 1.00 97.00 560 TYR A N 1
ATOM 4497 C CA . TYR A 1 560 ? 16.286 7.086 -22.406 1.00 97.00 560 TYR A CA 1
ATOM 4498 C C . TYR A 1 560 ? 14.825 6.633 -22.359 1.00 97.00 560 TYR A C 1
ATOM 4500 O O . TYR A 1 560 ? 14.035 7.139 -23.167 1.00 97.00 560 TYR A O 1
ATOM 4508 N N . ALA A 1 561 ? 14.481 5.707 -21.459 1.00 98.12 561 ALA A N 1
ATOM 4509 C CA . ALA A 1 561 ? 13.116 5.247 -21.227 1.00 98.12 561 ALA A CA 1
ATOM 4510 C C . ALA A 1 561 ? 12.278 6.336 -20.545 1.00 98.12 561 ALA A C 1
ATOM 4512 O O . ALA A 1 561 ? 11.226 6.705 -21.067 1.00 98.12 561 ALA A O 1
ATOM 4513 N N . GLU A 1 562 ? 12.771 6.907 -19.444 1.00 97.56 562 GLU A N 1
ATOM 4514 C CA . GLU A 1 562 ? 12.071 7.948 -18.684 1.00 97.56 562 GLU A CA 1
ATOM 4515 C C . GLU A 1 562 ? 11.798 9.185 -19.549 1.00 97.56 562 GLU A C 1
ATOM 4517 O O . GLU A 1 562 ? 10.648 9.603 -19.700 1.00 97.56 562 GLU A O 1
ATOM 4522 N N . ALA A 1 563 ? 12.821 9.689 -20.250 1.00 96.19 563 ALA A N 1
ATOM 4523 C CA . ALA A 1 563 ? 12.658 10.829 -21.150 1.00 96.19 563 ALA A CA 1
ATOM 4524 C C . ALA A 1 563 ? 11.653 10.550 -22.281 1.00 96.19 563 ALA A C 1
ATOM 4526 O O . ALA A 1 563 ? 10.954 11.459 -22.734 1.00 96.19 563 ALA A O 1
ATOM 4527 N N . MET A 1 564 ? 11.572 9.306 -22.767 1.00 97.62 564 MET A N 1
ATOM 4528 C CA . MET A 1 564 ? 10.605 8.944 -23.802 1.00 97.62 564 MET A CA 1
ATOM 4529 C C . MET A 1 564 ? 9.177 8.956 -23.277 1.00 97.62 564 MET A C 1
ATOM 4531 O O . MET A 1 564 ? 8.305 9.461 -23.990 1.00 97.62 564 MET A O 1
ATOM 4535 N N . ILE A 1 565 ? 8.956 8.439 -22.062 1.00 98.19 565 ILE A N 1
ATOM 4536 C CA . ILE A 1 565 ? 7.664 8.491 -21.371 1.00 98.19 565 ILE A CA 1
ATOM 4537 C C . ILE A 1 565 ? 7.219 9.950 -21.241 1.00 98.19 565 ILE A C 1
ATOM 4539 O O . ILE A 1 565 ? 6.143 10.294 -21.724 1.00 98.19 565 ILE A O 1
ATOM 4543 N N . ASP A 1 566 ? 8.077 10.824 -20.717 1.00 96.81 566 ASP A N 1
ATOM 4544 C CA . ASP A 1 566 ? 7.729 12.226 -20.449 1.00 96.81 566 ASP A CA 1
ATOM 4545 C C . ASP A 1 566 ? 7.485 13.049 -21.715 1.00 96.81 566 ASP A C 1
ATOM 4547 O O . ASP A 1 566 ? 6.576 13.878 -21.792 1.00 96.81 566 ASP A O 1
ATOM 4551 N N . MET A 1 567 ? 8.304 12.837 -22.745 1.00 96.50 567 MET A N 1
ATOM 4552 C CA . MET A 1 567 ? 8.210 13.609 -23.983 1.00 96.50 567 MET A CA 1
ATOM 4553 C C . MET A 1 567 ? 7.167 13.050 -24.958 1.00 96.50 567 MET A C 1
ATOM 4555 O O . MET A 1 567 ? 6.877 13.703 -25.969 1.00 96.50 567 MET A O 1
ATOM 4559 N N . HIS A 1 568 ? 6.669 11.832 -24.714 1.00 97.06 568 HIS A N 1
ATOM 4560 C CA . HIS A 1 568 ? 5.947 10.994 -25.679 1.00 97.06 568 HIS A CA 1
ATOM 4561 C C . HIS A 1 568 ? 6.693 10.820 -27.019 1.00 97.06 568 HIS A C 1
ATOM 4563 O O . HIS A 1 568 ? 6.091 10.662 -28.091 1.00 97.06 568 HIS A O 1
ATOM 4569 N N . LYS A 1 569 ? 8.031 10.914 -26.995 1.00 96.69 569 LYS A N 1
ATOM 4570 C CA . LYS A 1 569 ? 8.895 10.879 -28.184 1.00 96.69 569 LYS A CA 1
ATOM 4571 C C . LYS A 1 569 ? 10.293 10.363 -27.848 1.00 96.69 569 LYS A C 1
ATOM 4573 O O . LYS A 1 569 ? 10.852 10.751 -26.831 1.00 96.69 569 LYS A O 1
ATOM 4578 N N . GLY A 1 570 ? 10.907 9.591 -28.744 1.00 96.94 570 GLY A N 1
ATOM 4579 C CA . GLY A 1 570 ? 12.253 9.032 -28.550 1.00 96.94 570 GLY A CA 1
ATOM 4580 C C . GLY A 1 570 ?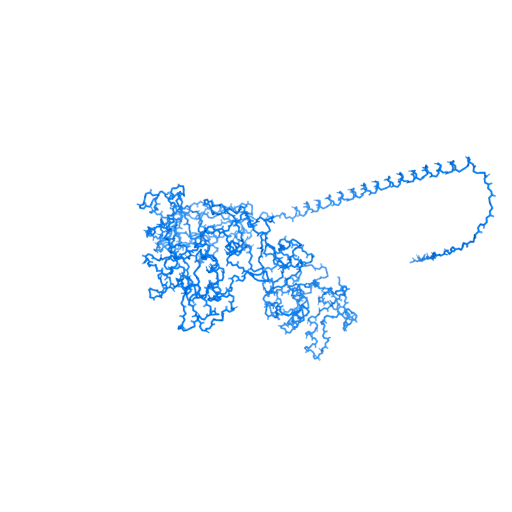 12.978 8.697 -29.857 1.00 96.94 570 GLY A C 1
ATOM 4581 O O . GLY A 1 570 ? 12.392 8.792 -30.933 1.00 96.94 570 GLY A O 1
ATOM 4582 N N . ASN A 1 571 ? 14.259 8.326 -29.783 1.00 96.25 571 ASN A N 1
ATOM 4583 C CA . ASN A 1 571 ? 14.975 7.673 -30.893 1.00 96.25 571 ASN A CA 1
ATOM 4584 C C . ASN A 1 571 ? 14.947 6.139 -30.720 1.00 96.25 571 ASN A C 1
ATOM 4586 O O . ASN A 1 571 ? 14.389 5.645 -29.747 1.00 96.25 571 ASN A O 1
ATOM 4590 N N . CYS A 1 572 ? 15.572 5.374 -31.619 1.00 96.62 572 CYS A N 1
ATOM 4591 C CA . CYS A 1 572 ? 15.579 3.904 -31.546 1.00 96.62 572 CYS A CA 1
ATOM 4592 C C . CYS A 1 572 ? 16.061 3.339 -30.195 1.00 96.62 572 CYS A C 1
ATOM 4594 O O . CYS A 1 572 ? 15.490 2.369 -29.706 1.00 96.62 572 CYS A O 1
ATOM 4596 N N . TYR A 1 573 ? 17.034 3.985 -29.547 1.00 97.56 573 TYR A N 1
ATOM 4597 C CA . TYR A 1 573 ? 17.491 3.611 -28.206 1.00 97.56 573 TYR A CA 1
ATOM 4598 C C . TYR A 1 573 ? 16.408 3.833 -27.148 1.00 97.56 573 TYR A C 1
ATOM 4600 O O . TYR A 1 573 ? 16.132 2.931 -26.371 1.00 97.56 573 TYR A O 1
ATOM 4608 N N . SER A 1 574 ? 15.722 4.978 -27.166 1.00 98.06 574 SER A N 1
ATOM 4609 C CA . SER A 1 574 ? 14.576 5.231 -26.282 1.00 98.06 574 SER A CA 1
ATOM 4610 C C . SER A 1 574 ? 13.475 4.175 -26.416 1.00 98.06 574 SER A C 1
ATOM 4612 O O . SER A 1 574 ? 13.000 3.656 -25.409 1.00 98.06 574 SER A O 1
ATOM 4614 N N . PHE A 1 575 ? 13.106 3.816 -27.648 1.00 98.50 575 PHE A N 1
ATOM 4615 C CA . PHE A 1 575 ? 12.093 2.786 -27.905 1.00 98.50 575 PHE A CA 1
ATOM 4616 C C . PHE A 1 575 ? 12.529 1.411 -27.384 1.00 98.50 575 PHE A C 1
ATOM 4618 O O . PHE A 1 575 ? 11.728 0.701 -26.772 1.00 98.50 575 PHE A O 1
ATOM 4625 N N . ALA A 1 576 ? 13.798 1.051 -27.603 1.00 98.25 576 ALA A N 1
ATOM 4626 C CA . ALA A 1 576 ? 14.371 -0.184 -27.089 1.00 98.25 576 ALA A CA 1
ATOM 4627 C C . ALA A 1 576 ? 14.401 -0.195 -25.555 1.00 98.25 576 ALA A C 1
ATOM 4629 O O . ALA A 1 576 ? 13.952 -1.165 -24.960 1.00 98.25 576 ALA A O 1
ATOM 4630 N N . ALA A 1 577 ? 14.855 0.886 -24.917 1.00 98.19 577 ALA A N 1
ATOM 4631 C CA . ALA A 1 577 ? 14.946 0.995 -23.465 1.00 98.19 577 ALA A CA 1
ATOM 4632 C C . ALA A 1 577 ? 13.580 0.904 -22.773 1.00 98.19 577 ALA A C 1
ATOM 4634 O O . ALA A 1 577 ? 13.430 0.157 -21.808 1.00 98.19 577 ALA A O 1
ATOM 4635 N N . LEU A 1 578 ? 12.568 1.612 -23.289 1.00 98.62 578 LEU A N 1
ATOM 4636 C CA . LEU A 1 578 ? 11.220 1.549 -22.728 1.00 98.62 578 LEU A CA 1
ATOM 4637 C C . LEU A 1 578 ? 10.640 0.133 -22.832 1.00 98.62 578 LEU A C 1
ATOM 4639 O O . LEU A 1 578 ? 10.143 -0.408 -21.846 1.00 98.62 578 LEU A O 1
ATOM 4643 N N . TYR A 1 579 ? 10.736 -0.499 -24.006 1.00 98.69 579 TYR A N 1
ATOM 4644 C CA . TYR A 1 579 ? 10.227 -1.860 -24.175 1.00 98.69 579 TYR A CA 1
ATOM 4645 C C . TYR A 1 579 ? 11.027 -2.895 -23.366 1.00 98.69 579 TYR A C 1
ATOM 4647 O O . TYR A 1 579 ? 10.440 -3.832 -22.831 1.00 98.69 579 TYR A O 1
ATOM 4655 N N . TYR A 1 580 ? 12.342 -2.706 -23.224 1.00 98.00 580 TYR A N 1
ATOM 4656 C CA . TYR A 1 580 ? 13.217 -3.515 -22.372 1.00 98.00 580 TYR A CA 1
ATOM 4657 C C . TYR A 1 580 ? 12.718 -3.534 -20.924 1.00 98.00 580 TYR A C 1
ATOM 4659 O O . TYR A 1 580 ? 12.469 -4.611 -20.383 1.00 98.00 580 TYR A O 1
ATOM 4667 N N . TYR A 1 581 ? 12.498 -2.365 -20.321 1.00 97.88 581 TYR A N 1
ATOM 4668 C CA . TYR A 1 581 ? 12.030 -2.298 -18.939 1.00 97.88 581 TYR A CA 1
ATOM 4669 C C . TYR A 1 581 ? 10.599 -2.804 -18.766 1.00 97.88 581 TYR A C 1
ATOM 4671 O O . TYR A 1 581 ? 10.327 -3.533 -17.816 1.00 97.88 581 TYR A O 1
ATOM 4679 N N . LEU A 1 582 ? 9.698 -2.508 -19.707 1.00 97.88 582 LEU A N 1
ATOM 4680 C CA . LEU A 1 582 ? 8.334 -3.041 -19.673 1.00 97.88 582 LEU A CA 1
ATOM 4681 C C . LEU A 1 582 ? 8.310 -4.574 -19.768 1.00 97.88 582 LEU A C 1
ATOM 4683 O O . LEU A 1 582 ? 7.539 -5.217 -19.059 1.00 97.88 582 LEU A O 1
ATOM 4687 N N . ALA A 1 583 ? 9.173 -5.174 -20.594 1.00 97.31 583 ALA A N 1
ATOM 4688 C CA . ALA A 1 583 ? 9.316 -6.626 -20.674 1.00 97.31 583 ALA A CA 1
ATOM 4689 C C . ALA A 1 583 ? 9.860 -7.221 -19.361 1.00 97.31 583 ALA A C 1
ATOM 4691 O O . ALA A 1 583 ? 9.360 -8.257 -18.912 1.00 97.31 583 ALA A O 1
ATOM 4692 N N . LYS A 1 584 ? 10.815 -6.546 -18.706 1.00 95.56 584 LYS A N 1
ATOM 4693 C CA . LYS A 1 584 ? 11.309 -6.952 -17.380 1.00 95.56 584 LYS A CA 1
ATOM 4694 C C . LYS A 1 584 ? 10.236 -6.861 -16.309 1.00 95.56 584 LYS A C 1
ATOM 4696 O O . LYS A 1 584 ? 10.077 -7.820 -15.566 1.00 95.56 584 LYS A O 1
ATOM 4701 N N . GLN A 1 585 ? 9.434 -5.798 -16.296 1.00 95.06 585 GLN A N 1
ATOM 4702 C CA . GLN A 1 585 ? 8.341 -5.591 -15.337 1.00 95.06 585 GLN A CA 1
ATOM 4703 C C . GLN A 1 585 ? 7.293 -6.723 -15.345 1.00 95.06 585 GLN A C 1
ATOM 4705 O O . GLN A 1 585 ? 6.617 -6.973 -14.347 1.00 95.06 585 GLN A O 1
ATOM 4710 N N . ILE A 1 586 ? 7.162 -7.445 -16.463 1.00 94.38 586 ILE A N 1
ATOM 4711 C CA . ILE A 1 586 ? 6.275 -8.613 -16.588 1.00 94.38 586 ILE A CA 1
ATOM 4712 C C . ILE A 1 586 ? 7.020 -9.960 -16.518 1.00 94.38 586 ILE A C 1
ATOM 4714 O O . ILE A 1 586 ? 6.441 -11.007 -16.819 1.00 94.38 586 ILE A O 1
ATOM 4718 N N . GLY A 1 587 ? 8.292 -9.945 -16.115 1.00 94.06 587 GLY A N 1
ATOM 4719 C CA . GLY A 1 587 ? 9.085 -11.127 -15.780 1.00 94.06 587 GLY A CA 1
ATOM 4720 C C . GLY A 1 587 ? 9.889 -11.746 -16.924 1.00 94.06 587 GLY A C 1
ATOM 4721 O O . GLY A 1 587 ? 10.323 -12.886 -16.782 1.00 94.06 587 GLY A O 1
ATOM 4722 N N . TYR A 1 588 ? 10.092 -11.050 -18.049 1.00 94.81 588 TYR A N 1
ATOM 4723 C CA . TYR A 1 588 ? 11.029 -11.519 -19.077 1.00 94.81 588 TYR A CA 1
ATOM 4724 C C . TYR A 1 588 ? 12.439 -11.025 -18.797 1.00 94.81 588 TYR A C 1
ATOM 4726 O O . TYR A 1 588 ? 12.649 -9.838 -18.558 1.00 94.81 588 TYR A O 1
ATOM 4734 N N . ASP A 1 589 ? 13.414 -11.924 -18.907 1.00 93.31 589 ASP A N 1
ATOM 4735 C CA . ASP A 1 589 ? 14.829 -11.561 -18.913 1.00 93.31 589 ASP A CA 1
ATOM 4736 C C . ASP A 1 589 ? 15.191 -10.921 -20.263 1.00 93.31 589 ASP A C 1
ATOM 4738 O O . ASP A 1 589 ? 15.655 -11.569 -21.203 1.00 93.31 589 ASP A O 1
ATOM 4742 N N . ALA A 1 590 ? 14.809 -9.652 -20.399 1.00 95.81 590 ALA A N 1
ATOM 4743 C CA . ALA A 1 590 ? 15.016 -8.857 -21.593 1.00 95.81 590 ALA A CA 1
ATOM 4744 C C . ALA A 1 590 ? 16.346 -8.104 -21.525 1.00 95.81 590 ALA A C 1
ATOM 4746 O O . ALA A 1 590 ? 16.794 -7.705 -20.451 1.00 95.81 590 ALA A O 1
ATOM 4747 N N . HIS A 1 591 ? 16.924 -7.822 -22.690 1.00 94.56 591 HIS A N 1
ATOM 4748 C CA . HIS A 1 591 ? 18.141 -7.031 -22.837 1.00 94.56 591 HIS A CA 1
ATOM 4749 C C . HIS A 1 591 ? 17.955 -5.961 -23.907 1.00 94.56 591 HIS A C 1
ATOM 4751 O O . HIS A 1 591 ? 17.595 -6.274 -25.042 1.00 94.56 591 HIS A O 1
ATOM 4757 N N . ALA A 1 592 ? 18.241 -4.705 -23.569 1.00 95.62 592 ALA A N 1
ATOM 4758 C CA . ALA A 1 592 ? 18.410 -3.664 -24.570 1.00 95.62 592 ALA A CA 1
ATOM 4759 C C . ALA A 1 592 ? 19.745 -3.872 -25.299 1.00 95.62 592 ALA A C 1
ATOM 4761 O O . ALA A 1 592 ? 20.776 -4.154 -24.689 1.00 95.62 592 ALA A O 1
ATOM 4762 N N . VAL A 1 593 ? 19.730 -3.755 -26.623 1.00 95.25 593 VAL A N 1
ATOM 4763 C CA . VAL A 1 593 ? 20.894 -4.005 -27.470 1.00 95.25 593 VAL A CA 1
ATOM 4764 C C . VAL A 1 593 ? 21.217 -2.775 -28.290 1.00 95.25 593 VAL A C 1
ATOM 4766 O O . VAL A 1 593 ? 20.340 -2.172 -28.904 1.00 95.25 593 VAL A O 1
ATOM 4769 N N . ILE A 1 594 ? 22.506 -2.451 -28.341 1.00 94.25 594 ILE A N 1
ATOM 4770 C CA . ILE A 1 594 ? 23.079 -1.458 -29.243 1.00 94.25 594 ILE A CA 1
ATOM 4771 C C . ILE A 1 594 ? 23.760 -2.205 -30.389 1.00 94.25 594 ILE A C 1
ATOM 4773 O O . ILE A 1 594 ? 24.519 -3.155 -30.180 1.00 94.25 594 ILE A O 1
ATOM 4777 N N . GLY A 1 595 ? 23.539 -1.750 -31.615 1.00 94.38 595 GLY A N 1
ATOM 4778 C CA . GLY A 1 595 ? 24.261 -2.282 -32.756 1.00 94.38 595 GLY A CA 1
ATOM 4779 C C . GLY A 1 595 ? 23.958 -1.537 -34.038 1.00 94.38 595 GLY A C 1
ATOM 4780 O O . GLY A 1 595 ? 23.815 -0.315 -34.055 1.00 94.38 595 GLY A O 1
ATOM 4781 N N . THR A 1 596 ? 23.883 -2.286 -35.134 1.00 94.31 596 THR A N 1
ATOM 4782 C CA . THR A 1 596 ? 23.580 -1.737 -36.455 1.00 94.31 596 THR A CA 1
ATOM 4783 C C . THR A 1 596 ? 22.549 -2.553 -37.205 1.00 94.31 596 THR A C 1
ATOM 4785 O O . THR A 1 596 ? 22.460 -3.767 -37.026 1.00 94.31 596 THR A O 1
ATOM 4788 N N . ILE A 1 597 ? 21.816 -1.877 -38.088 1.00 93.19 597 ILE A N 1
ATOM 4789 C CA . ILE A 1 597 ? 20.786 -2.472 -38.933 1.00 93.19 597 ILE A CA 1
ATOM 4790 C C . ILE A 1 597 ? 21.054 -2.234 -40.427 1.00 93.19 597 ILE A C 1
ATOM 4792 O O . ILE A 1 597 ? 21.531 -1.173 -40.854 1.00 93.19 597 ILE A O 1
ATOM 4796 N N . GLY A 1 598 ? 20.701 -3.238 -41.232 1.00 90.06 598 GLY A N 1
ATOM 4797 C CA . GLY A 1 598 ? 20.715 -3.207 -42.691 1.00 90.06 598 GLY A CA 1
ATOM 4798 C C . GLY A 1 598 ? 22.115 -3.251 -43.309 1.00 90.06 598 GLY A C 1
ATOM 4799 O O . GLY A 1 598 ? 23.138 -3.219 -42.631 1.00 90.06 598 GLY A O 1
ATOM 4800 N N . HIS A 1 599 ? 22.170 -3.285 -44.642 1.00 85.38 599 HIS A N 1
ATOM 4801 C CA . HIS A 1 599 ? 23.436 -3.386 -45.387 1.00 85.38 599 HIS A CA 1
ATOM 4802 C C . HIS A 1 599 ? 24.381 -2.190 -45.194 1.00 85.38 599 HIS A C 1
ATOM 4804 O O . HIS A 1 599 ? 25.583 -2.319 -45.402 1.00 85.38 599 HIS A O 1
ATOM 4810 N N . ASN A 1 600 ? 23.845 -1.034 -44.796 1.00 88.06 600 ASN A N 1
ATOM 4811 C CA . ASN A 1 600 ? 24.624 0.180 -44.554 1.00 88.06 600 ASN A CA 1
ATOM 4812 C C . ASN A 1 600 ? 25.111 0.302 -43.103 1.00 88.06 600 ASN A C 1
ATOM 4814 O O . ASN A 1 600 ? 25.693 1.329 -42.766 1.00 88.06 600 ASN A O 1
ATOM 4818 N N . HIS A 1 601 ? 24.844 -0.694 -42.249 1.00 88.94 601 HIS A N 1
ATOM 4819 C CA . HIS A 1 601 ? 25.233 -0.701 -40.840 1.00 88.94 601 HIS A CA 1
ATOM 4820 C C . HIS A 1 601 ? 24.852 0.594 -40.097 1.00 88.94 601 HIS A C 1
ATOM 4822 O O . HIS A 1 601 ? 25.675 1.215 -39.426 1.00 88.94 601 HIS A O 1
ATOM 4828 N N . SER A 1 602 ? 23.595 1.030 -40.233 1.00 90.94 602 SER A N 1
ATOM 4829 C CA . SER A 1 602 ? 23.120 2.236 -39.537 1.00 90.94 602 SER A CA 1
ATOM 4830 C C . SER A 1 602 ? 22.986 1.963 -38.035 1.00 90.94 602 SER A C 1
ATOM 4832 O O . SER A 1 602 ? 22.408 0.928 -37.706 1.00 90.94 602 SER A O 1
ATOM 4834 N N . PRO A 1 603 ? 23.492 2.837 -37.137 1.00 93.25 603 PRO A N 1
ATOM 4835 C CA . PRO A 1 603 ? 23.347 2.662 -35.692 1.00 93.25 603 PRO A CA 1
ATOM 4836 C C . PRO A 1 603 ? 21.884 2.502 -35.287 1.00 93.25 603 PRO A C 1
ATOM 4838 O O . PRO A 1 603 ? 21.033 3.266 -35.747 1.00 93.25 603 PRO A O 1
ATOM 4841 N N . HIS A 1 604 ? 21.604 1.499 -34.461 1.00 95.56 604 HIS A N 1
ATOM 4842 C CA . HIS A 1 604 ? 20.244 1.128 -34.088 1.00 95.56 604 HIS A CA 1
ATOM 4843 C C . HIS A 1 604 ? 20.182 0.456 -32.716 1.00 95.56 604 HIS A C 1
ATOM 4845 O O . HIS A 1 604 ? 21.183 -0.102 -32.258 1.00 95.56 604 HIS A O 1
ATOM 4851 N N . GLY A 1 605 ? 19.007 0.504 -32.087 1.00 96.06 605 GLY A N 1
ATOM 4852 C CA . GLY A 1 605 ? 18.712 -0.170 -30.824 1.00 96.06 605 GLY A CA 1
ATOM 4853 C C . GLY A 1 605 ? 17.490 -1.080 -30.940 1.00 96.06 605 GLY A C 1
ATOM 4854 O O . GLY A 1 605 ? 16.534 -0.732 -31.627 1.00 96.06 605 GLY A O 1
ATOM 4855 N N . TRP A 1 606 ? 17.525 -2.244 -30.290 1.00 97.88 606 TRP A N 1
ATOM 4856 C CA . TRP A 1 606 ? 16.411 -3.205 -30.224 1.00 97.88 606 TRP A CA 1
ATOM 4857 C C . TRP A 1 606 ? 16.447 -3.981 -28.903 1.00 97.88 606 TRP A C 1
ATOM 4859 O O . TRP A 1 606 ? 17.351 -3.777 -28.095 1.00 97.88 606 TRP A O 1
ATOM 4869 N N . VAL A 1 607 ? 15.474 -4.863 -28.672 1.00 98.38 607 VAL A N 1
ATOM 4870 C CA . VAL A 1 607 ? 15.417 -5.709 -27.471 1.00 98.38 607 VAL A CA 1
ATOM 4871 C C . VAL A 1 607 ? 15.590 -7.178 -27.835 1.00 98.38 607 VAL A C 1
ATOM 4873 O O . VAL A 1 607 ? 15.009 -7.648 -28.813 1.00 98.38 607 VAL A O 1
ATOM 4876 N N . GLU A 1 608 ? 16.372 -7.901 -27.040 1.00 97.75 608 GLU A N 1
ATOM 4877 C CA . GLU A 1 608 ? 16.498 -9.358 -27.068 1.00 97.75 608 GLU A CA 1
ATOM 4878 C C . GLU A 1 608 ? 15.795 -9.973 -25.860 1.00 97.75 608 GLU A C 1
ATOM 4880 O O . GLU A 1 608 ? 15.908 -9.460 -24.751 1.00 97.75 608 GLU A O 1
ATOM 4885 N N . ILE A 1 609 ? 15.096 -11.087 -26.067 1.00 97.62 609 ILE A N 1
ATOM 4886 C CA . ILE A 1 609 ? 14.572 -11.926 -24.986 1.00 97.62 609 ILE A CA 1
ATOM 4887 C C . ILE A 1 609 ? 14.866 -13.380 -25.342 1.00 97.62 609 ILE A C 1
ATOM 4889 O O . ILE A 1 609 ? 14.506 -13.840 -26.432 1.00 97.62 609 ILE A O 1
ATOM 4893 N N . GLU A 1 610 ? 15.513 -14.112 -24.436 1.00 94.69 610 GLU A N 1
ATOM 4894 C CA . GLU A 1 610 ? 15.696 -15.553 -24.593 1.00 94.69 610 GLU A CA 1
ATOM 4895 C C . GLU A 1 610 ? 14.451 -16.301 -24.108 1.00 94.69 610 GLU A C 1
ATOM 4897 O O . GLU A 1 610 ? 13.992 -16.134 -22.981 1.00 94.69 610 GLU A O 1
ATOM 4902 N N . MET A 1 611 ? 13.882 -17.140 -24.973 1.00 93.06 611 MET A N 1
ATOM 4903 C CA . MET A 1 611 ? 12.727 -17.972 -24.649 1.00 93.06 611 MET A CA 1
ATOM 4904 C C . MET A 1 611 ? 13.013 -19.407 -25.081 1.00 93.06 611 MET A C 1
ATOM 4906 O O . MET A 1 611 ? 13.177 -19.678 -26.273 1.00 93.06 611 MET A O 1
ATOM 4910 N N . ASN A 1 612 ? 13.056 -20.335 -24.121 1.00 91.00 612 ASN A N 1
ATOM 4911 C CA . ASN A 1 612 ? 13.321 -21.760 -24.358 1.00 91.00 612 ASN A CA 1
ATOM 4912 C C . ASN A 1 612 ? 14.606 -22.008 -25.181 1.00 91.00 612 ASN A C 1
ATOM 4914 O O . ASN A 1 612 ? 14.593 -22.774 -26.147 1.00 91.00 612 ASN A O 1
ATOM 4918 N N . GLY A 1 613 ? 15.703 -21.317 -24.841 1.00 91.81 613 GLY A N 1
ATOM 4919 C CA . GLY A 1 613 ? 16.998 -21.435 -25.525 1.00 91.81 613 GLY A CA 1
ATOM 4920 C C . GLY A 1 613 ? 17.062 -20.781 -26.910 1.00 91.81 613 GLY A C 1
ATOM 4921 O O . GLY A 1 613 ? 18.012 -21.008 -27.656 1.00 91.81 613 GLY A O 1
ATOM 4922 N N . THR A 1 614 ? 16.043 -20.003 -27.293 1.00 95.50 614 THR A N 1
ATOM 4923 C CA . THR A 1 614 ? 16.016 -19.245 -28.550 1.00 95.50 614 THR A CA 1
ATOM 4924 C C . THR A 1 614 ? 15.981 -17.751 -28.258 1.00 95.50 614 THR A C 1
ATOM 4926 O O . THR A 1 614 ? 15.067 -17.271 -27.590 1.00 95.50 614 THR A O 1
ATOM 4929 N N . THR A 1 615 ? 16.944 -17.003 -28.794 1.00 96.31 615 THR A N 1
ATOM 4930 C CA . THR A 1 615 ? 16.956 -15.537 -28.724 1.00 96.31 615 THR A CA 1
ATOM 4931 C C . THR A 1 615 ? 15.994 -14.951 -29.752 1.00 96.31 615 THR A C 1
ATOM 4933 O O . THR A 1 615 ? 16.171 -15.132 -30.962 1.00 96.31 615 THR A O 1
ATOM 4936 N N . TYR A 1 616 ? 14.997 -14.218 -29.269 1.00 97.88 616 TYR A N 1
ATOM 4937 C CA . TYR A 1 616 ? 14.079 -13.449 -30.098 1.00 97.88 616 TYR A CA 1
ATOM 4938 C C . TYR A 1 616 ? 14.395 -11.960 -30.001 1.00 97.88 616 TYR A C 1
ATOM 4940 O O . TYR A 1 616 ? 14.650 -11.444 -28.915 1.00 97.88 616 TYR A O 1
ATOM 4948 N N . LEU A 1 617 ? 14.339 -11.273 -31.138 1.00 96.88 617 LEU A N 1
ATOM 4949 C CA . LEU A 1 617 ? 14.453 -9.828 -31.245 1.00 96.88 617 LEU A CA 1
ATOM 4950 C C . LEU A 1 617 ? 13.078 -9.167 -31.355 1.00 96.88 617 LEU A C 1
ATOM 4952 O O . LEU A 1 617 ? 12.141 -9.709 -31.956 1.00 96.88 617 LEU A O 1
ATOM 4956 N N . PHE A 1 618 ? 12.999 -7.971 -30.787 1.00 98.31 618 PHE A N 1
ATOM 4957 C CA . PHE A 1 618 ? 11.831 -7.108 -30.765 1.00 98.31 618 PHE A CA 1
ATOM 4958 C C . PHE A 1 618 ? 12.262 -5.686 -31.112 1.00 98.31 618 PHE A C 1
ATOM 4960 O O . PHE A 1 618 ? 13.142 -5.122 -30.461 1.00 98.31 618 PHE A O 1
ATOM 4967 N N . ASP A 1 619 ? 11.632 -5.103 -32.127 1.00 97.81 619 ASP A N 1
ATOM 4968 C CA . ASP A 1 619 ? 11.985 -3.766 -32.610 1.00 97.81 619 ASP A CA 1
ATOM 4969 C C . ASP A 1 619 ? 10.726 -2.915 -32.800 1.00 97.81 619 ASP A C 1
ATOM 4971 O O . ASP A 1 619 ? 10.049 -2.982 -33.829 1.00 97.81 619 ASP A O 1
ATOM 4975 N N . THR A 1 620 ? 10.353 -2.182 -31.751 1.00 97.31 620 THR A N 1
ATOM 4976 C CA . THR A 1 620 ? 9.144 -1.343 -31.717 1.00 97.31 620 THR A CA 1
ATOM 4977 C C . THR A 1 620 ? 9.283 -0.120 -32.622 1.00 97.31 620 THR A C 1
ATOM 4979 O O . THR A 1 620 ? 8.331 0.245 -33.314 1.00 97.31 620 THR A O 1
ATOM 4982 N N . GLU A 1 621 ? 10.472 0.486 -32.680 1.00 96.50 621 GLU A N 1
ATOM 4983 C CA . GLU A 1 621 ? 10.712 1.694 -33.472 1.00 96.50 621 GLU A CA 1
ATOM 4984 C C . GLU A 1 621 ? 10.684 1.407 -34.970 1.00 96.50 621 GLU A C 1
ATOM 4986 O O . GLU A 1 621 ? 9.991 2.110 -35.708 1.00 96.50 621 GLU A O 1
ATOM 4991 N N . MET A 1 622 ? 11.362 0.352 -35.437 1.00 94.81 622 MET A N 1
ATOM 4992 C CA . MET A 1 622 ? 11.311 -0.000 -36.856 1.00 94.81 622 MET A CA 1
ATOM 4993 C C . MET A 1 622 ? 9.905 -0.437 -37.283 1.00 94.81 622 MET A C 1
ATOM 4995 O O . MET A 1 622 ? 9.474 -0.053 -38.374 1.00 94.81 622 MET A O 1
ATOM 4999 N N . ASP A 1 623 ? 9.150 -1.179 -36.457 1.00 95.06 623 ASP A N 1
ATOM 5000 C CA . ASP A 1 623 ? 7.764 -1.545 -36.804 1.00 95.06 623 ASP A CA 1
ATOM 5001 C C . ASP A 1 623 ? 6.893 -0.285 -36.938 1.00 95.06 623 ASP A C 1
ATOM 5003 O O . ASP A 1 623 ? 6.209 -0.110 -37.951 1.00 95.06 623 ASP A O 1
ATOM 5007 N N . MET A 1 624 ? 6.995 0.660 -35.995 1.00 95.44 624 MET A N 1
ATOM 5008 C CA . MET A 1 624 ? 6.328 1.966 -36.086 1.00 95.44 624 MET A CA 1
ATOM 5009 C C . MET A 1 624 ? 6.731 2.715 -37.369 1.00 95.44 624 MET A C 1
ATOM 5011 O O . MET A 1 624 ? 5.873 3.150 -38.146 1.00 95.44 624 MET A O 1
ATOM 5015 N N . ALA A 1 625 ? 8.034 2.868 -37.619 1.00 92.75 625 ALA A N 1
ATOM 5016 C CA . ALA A 1 625 ? 8.559 3.673 -38.717 1.00 92.75 625 ALA A CA 1
ATOM 5017 C C . ALA A 1 625 ? 8.116 3.160 -40.095 1.00 92.75 625 ALA A C 1
ATOM 5019 O O . ALA A 1 625 ? 7.825 3.962 -40.990 1.00 92.75 625 ALA A O 1
ATOM 5020 N N . TYR A 1 626 ? 8.049 1.840 -40.285 1.00 92.00 626 TYR A N 1
ATOM 5021 C CA . TYR A 1 626 ? 7.592 1.247 -41.541 1.00 92.00 626 TYR A CA 1
ATOM 5022 C C . TYR A 1 626 ? 6.073 1.268 -41.691 1.00 92.00 626 TYR A C 1
ATOM 5024 O O . TYR A 1 626 ? 5.592 1.549 -42.795 1.00 92.00 626 TYR A O 1
ATOM 5032 N N . ARG A 1 627 ? 5.312 1.095 -40.603 1.00 91.88 627 ARG A N 1
ATOM 5033 C CA . ARG A 1 627 ? 3.846 1.239 -40.634 1.00 91.88 627 ARG A CA 1
ATOM 5034 C C . ARG A 1 627 ? 3.423 2.628 -41.083 1.00 91.88 627 ARG A C 1
ATOM 5036 O O . ARG A 1 627 ? 2.555 2.751 -41.946 1.00 91.88 627 ARG A O 1
ATOM 5043 N N . LEU A 1 628 ? 4.108 3.670 -40.609 1.00 89.56 628 LEU A N 1
ATOM 5044 C CA . LEU A 1 628 ? 3.895 5.052 -41.062 1.00 89.56 628 LEU A CA 1
ATOM 5045 C C . LEU A 1 628 ? 4.187 5.256 -42.562 1.00 89.56 628 LEU A C 1
ATOM 5047 O O . LEU A 1 628 ? 3.700 6.212 -43.162 1.00 89.56 628 LEU A O 1
ATOM 5051 N N . ARG A 1 629 ? 4.952 4.354 -43.188 1.00 91.12 629 ARG A N 1
ATOM 5052 C CA . ARG A 1 629 ? 5.235 4.331 -44.636 1.00 91.12 629 ARG A CA 1
ATOM 5053 C C . ARG A 1 629 ? 4.314 3.380 -45.410 1.00 91.12 629 ARG A C 1
ATOM 5055 O O . ARG A 1 629 ? 4.552 3.141 -46.593 1.00 91.12 629 ARG A O 1
ATOM 5062 N N . GLY A 1 630 ? 3.286 2.826 -44.765 1.00 90.69 630 GLY A N 1
ATOM 5063 C CA . GLY A 1 630 ? 2.360 1.862 -45.363 1.00 90.69 630 GLY A CA 1
ATOM 5064 C C . GLY A 1 630 ? 2.951 0.463 -45.565 1.00 90.69 630 GLY A C 1
ATOM 5065 O O . GLY A 1 630 ? 2.427 -0.300 -46.372 1.00 90.69 630 GLY A O 1
ATOM 5066 N N . GLN A 1 631 ? 4.046 0.127 -44.875 1.00 89.56 631 GLN A N 1
ATOM 5067 C CA . GLN A 1 631 ? 4.674 -1.197 -44.905 1.00 89.56 631 GLN A CA 1
ATOM 5068 C C . GLN A 1 631 ? 4.502 -1.883 -43.548 1.00 89.56 631 GLN A C 1
ATOM 5070 O O . GLN A 1 631 ? 4.705 -1.259 -42.513 1.00 89.56 631 GLN A O 1
ATOM 5075 N N . GLN A 1 632 ? 4.154 -3.168 -43.533 1.00 85.94 632 GLN A N 1
ATOM 5076 C CA . GLN A 1 632 ? 3.925 -3.910 -42.293 1.00 85.94 632 GLN A CA 1
ATOM 5077 C C . GLN A 1 632 ? 4.847 -5.128 -42.243 1.00 85.94 632 GLN A C 1
ATOM 5079 O O . GLN A 1 632 ? 4.620 -6.108 -42.949 1.00 85.94 632 GLN A O 1
ATOM 5084 N N . TYR A 1 633 ? 5.900 -5.037 -41.429 1.00 85.94 633 TYR A N 1
ATOM 5085 C CA . TYR A 1 633 ? 6.878 -6.114 -41.248 1.00 85.94 633 TYR A CA 1
ATOM 5086 C C . TYR A 1 633 ? 6.635 -6.954 -39.984 1.00 85.94 633 TYR A C 1
ATOM 5088 O O . TYR A 1 633 ? 7.095 -8.092 -39.952 1.00 85.94 633 TYR A O 1
ATOM 5096 N N . ASP A 1 634 ? 5.907 -6.422 -38.988 1.00 89.06 634 ASP A N 1
ATOM 5097 C CA . ASP A 1 634 ? 5.655 -7.046 -37.675 1.00 89.06 634 ASP A CA 1
ATOM 5098 C C . ASP A 1 634 ? 6.946 -7.578 -37.034 1.00 89.06 634 ASP A C 1
ATOM 5100 O O . ASP A 1 634 ? 7.255 -8.767 -37.094 1.00 89.06 634 ASP A O 1
ATOM 5104 N N . LEU A 1 635 ? 7.733 -6.678 -36.441 1.00 95.56 635 LEU A N 1
ATOM 5105 C CA . LEU A 1 635 ? 9.040 -6.986 -35.839 1.00 95.56 635 LEU A CA 1
ATOM 5106 C C . LEU A 1 635 ? 8.926 -7.452 -34.379 1.00 95.56 635 LEU A C 1
ATOM 5108 O O . LEU A 1 635 ? 9.827 -7.238 -33.567 1.00 95.56 635 LEU A O 1
ATOM 5112 N N . TYR A 1 636 ? 7.807 -8.089 -34.049 1.00 97.12 636 TYR A N 1
ATOM 5113 C CA . TYR A 1 636 ? 7.569 -8.735 -32.770 1.00 97.12 636 TYR A CA 1
ATOM 5114 C C . TYR A 1 636 ? 8.076 -10.182 -32.811 1.00 97.12 636 TYR A C 1
ATOM 5116 O O . TYR A 1 636 ? 7.687 -10.947 -33.698 1.00 97.12 636 TYR A O 1
ATOM 5124 N N . LYS A 1 637 ? 8.907 -10.566 -31.831 1.00 96.81 637 LYS A N 1
ATOM 5125 C CA . LYS A 1 637 ? 9.363 -11.948 -31.598 1.00 96.81 637 LYS A CA 1
ATOM 5126 C C . LYS A 1 637 ? 9.937 -12.607 -32.865 1.00 96.81 637 LYS A C 1
ATOM 5128 O O . LYS A 1 637 ? 9.482 -13.667 -33.296 1.00 96.81 637 LYS A O 1
ATOM 5133 N N . LYS A 1 638 ? 10.935 -11.974 -33.490 1.00 96.69 638 LYS A N 1
ATOM 5134 C CA . LYS A 1 638 ? 11.638 -12.527 -34.666 1.00 96.69 638 LYS A CA 1
ATOM 5135 C C . LYS A 1 638 ? 12.943 -13.194 -34.266 1.00 96.69 638 LYS A C 1
ATOM 5137 O O . LYS A 1 638 ? 13.579 -12.780 -33.310 1.00 96.69 638 LYS A O 1
ATOM 5142 N N . THR A 1 639 ? 13.376 -14.206 -35.005 1.00 95.88 639 THR A N 1
ATOM 5143 C CA . THR A 1 639 ? 14.782 -14.620 -34.935 1.00 95.88 639 THR A CA 1
ATOM 5144 C C . THR A 1 639 ? 15.616 -13.701 -35.829 1.00 95.88 639 THR A C 1
ATOM 5146 O O . THR A 1 639 ? 15.088 -13.078 -36.752 1.00 95.88 639 THR A O 1
ATOM 5149 N N . TYR A 1 640 ? 16.930 -13.646 -35.611 1.00 93.88 640 TYR A N 1
ATOM 5150 C CA . TYR A 1 640 ? 17.842 -12.898 -36.487 1.00 93.88 640 TYR A CA 1
ATOM 5151 C C . TYR A 1 640 ? 17.774 -13.336 -37.958 1.00 93.88 640 TYR A C 1
ATOM 5153 O O . TYR A 1 640 ? 17.979 -12.517 -38.848 1.00 93.88 640 TYR A O 1
ATOM 5161 N N . ASN A 1 641 ? 17.469 -14.611 -38.215 1.00 92.81 641 ASN A N 1
ATOM 5162 C CA . ASN A 1 641 ? 17.351 -15.148 -39.572 1.00 92.81 641 ASN A CA 1
ATOM 5163 C C . ASN A 1 641 ? 16.001 -14.818 -40.223 1.00 92.81 641 ASN A C 1
ATOM 5165 O O . ASN A 1 641 ? 15.931 -14.703 -41.444 1.00 92.81 641 ASN A O 1
ATOM 5169 N N . ASP A 1 642 ? 14.944 -14.674 -39.419 1.00 93.56 642 ASP A N 1
ATOM 5170 C CA . ASP A 1 642 ? 13.585 -14.400 -39.901 1.00 93.56 642 ASP A CA 1
ATOM 5171 C C . ASP A 1 642 ? 13.272 -12.901 -39.988 1.00 93.56 642 ASP A C 1
ATOM 5173 O O . ASP A 1 642 ? 12.238 -12.506 -40.536 1.00 93.56 642 ASP A O 1
ATOM 5177 N N . ALA A 1 643 ? 14.130 -12.050 -39.423 1.00 92.94 643 ALA A N 1
ATOM 5178 C CA . ALA A 1 643 ? 13.975 -10.611 -39.511 1.00 92.94 643 ALA A CA 1
ATOM 5179 C C . ALA A 1 643 ? 14.212 -10.113 -40.951 1.00 92.94 643 ALA A C 1
ATOM 5181 O O . ALA A 1 643 ? 15.136 -10.562 -41.632 1.00 92.94 643 ALA A O 1
ATOM 5182 N N . PRO A 1 644 ? 13.422 -9.137 -41.433 1.00 91.81 644 PRO A N 1
ATOM 5183 C CA . PRO A 1 644 ? 13.562 -8.594 -42.788 1.00 91.81 644 PRO A CA 1
ATOM 5184 C C . PRO A 1 644 ? 14.823 -7.733 -42.973 1.00 91.81 644 PRO A C 1
ATOM 5186 O O . PRO A 1 644 ? 15.144 -7.342 -44.096 1.00 91.81 644 PRO A O 1
ATOM 5189 N N . PHE A 1 645 ? 15.534 -7.426 -41.885 1.00 92.50 645 PHE A N 1
ATOM 5190 C CA . PHE A 1 645 ? 16.760 -6.640 -41.880 1.00 92.50 645 PHE A CA 1
ATOM 5191 C C . PHE A 1 645 ? 17.895 -7.430 -41.233 1.00 92.50 645 PHE A C 1
ATOM 5193 O O . PHE A 1 645 ? 17.672 -8.259 -40.356 1.00 92.50 645 PHE A O 1
ATOM 5200 N N . VAL A 1 646 ? 19.129 -7.137 -41.643 1.00 94.25 646 VAL A N 1
ATOM 5201 C CA . VAL A 1 646 ? 20.327 -7.695 -41.006 1.00 94.25 646 VAL A CA 1
ATOM 5202 C C . VAL A 1 646 ? 20.632 -6.882 -39.754 1.00 94.25 646 VAL A C 1
ATOM 5204 O O . VAL A 1 646 ? 20.952 -5.700 -39.870 1.00 94.25 646 VAL A O 1
ATOM 5207 N N . TYR A 1 647 ? 20.553 -7.511 -38.586 1.00 95.44 647 TYR A N 1
ATOM 5208 C CA . TYR A 1 647 ? 20.938 -6.922 -37.304 1.00 95.44 647 TYR A CA 1
ATOM 5209 C C . TYR A 1 647 ? 22.337 -7.405 -36.909 1.00 95.44 647 TYR A C 1
ATOM 5211 O O . TYR A 1 647 ? 22.639 -8.595 -37.004 1.00 95.44 647 TYR A O 1
ATOM 5219 N N . VAL A 1 648 ? 23.198 -6.486 -36.470 1.00 93.56 648 VAL A N 1
ATOM 5220 C CA . VAL A 1 648 ? 24.560 -6.786 -36.002 1.00 93.56 648 VAL A CA 1
ATOM 5221 C C . VAL A 1 648 ? 24.787 -6.108 -34.657 1.00 93.56 648 VAL A C 1
ATOM 5223 O O . VAL A 1 648 ? 24.889 -4.882 -34.600 1.00 93.56 648 VAL A O 1
ATOM 5226 N N . LYS A 1 649 ? 24.866 -6.910 -33.591 1.00 90.75 649 LYS A N 1
ATOM 5227 C CA . LYS A 1 649 ? 25.146 -6.489 -32.208 1.00 90.75 649 LYS A CA 1
ATOM 5228 C C . LYS A 1 649 ? 26.579 -5.968 -32.056 1.00 90.75 649 LYS A C 1
ATOM 5230 O O . LYS A 1 649 ? 27.479 -6.429 -32.767 1.00 90.75 649 LYS A O 1
ATOM 5235 N N . TRP A 1 650 ? 26.783 -4.994 -31.170 1.00 84.75 650 TRP A N 1
ATOM 5236 C CA . TRP A 1 650 ? 28.095 -4.400 -30.899 1.00 84.75 650 TRP A CA 1
ATOM 5237 C C . TRP A 1 650 ? 28.785 -4.905 -29.650 1.00 84.75 650 TRP A C 1
ATOM 5239 O O . TRP A 1 650 ? 28.086 -5.257 -28.682 1.00 84.75 650 TRP A O 1
#